Protein AF-A0AAD2VIM0-F1 (afdb_monomer)

Structure (mmCIF, N/CA/C/O backbone):
data_AF-A0AAD2VIM0-F1
#
_entry.id   AF-A0AAD2VIM0-F1
#
loop_
_atom_site.group_PDB
_atom_site.id
_atom_site.type_symbol
_atom_site.label_atom_id
_atom_site.label_alt_id
_atom_site.label_comp_id
_atom_site.label_asym_id
_atom_site.label_entity_id
_atom_site.label_seq_id
_atom_site.pdbx_PDB_ins_code
_atom_site.Cartn_x
_atom_site.Cartn_y
_atom_site.Cartn_z
_atom_site.occupancy
_atom_site.B_iso_or_equiv
_atom_site.auth_seq_id
_atom_site.auth_comp_id
_atom_site.auth_asym_id
_atom_site.auth_atom_id
_atom_site.pdbx_PDB_model_num
ATOM 1 N N . LEU A 1 1 ? 27.058 11.253 -27.986 1.00 39.12 1 LEU A N 1
ATOM 2 C CA . LEU A 1 1 ? 27.879 11.976 -26.987 1.00 39.12 1 LEU A CA 1
ATOM 3 C C . LEU A 1 1 ? 29.059 12.764 -27.588 1.00 39.12 1 LEU A C 1
ATOM 5 O O . LEU A 1 1 ? 29.850 13.276 -26.811 1.00 39.12 1 LEU A O 1
ATOM 9 N N . GLU A 1 2 ? 29.177 12.951 -28.914 1.00 32.72 2 GLU A N 1
ATOM 10 C CA . GLU A 1 2 ? 30.340 13.672 -29.485 1.00 32.72 2 GLU A CA 1
ATOM 11 C C . GLU A 1 2 ? 30.110 15.138 -29.900 1.00 32.72 2 GLU A C 1
ATOM 13 O O . GLU A 1 2 ? 31.101 15.815 -30.136 1.00 32.72 2 GLU A O 1
ATOM 18 N N . ASP A 1 3 ? 28.885 15.687 -29.896 1.00 36.69 3 ASP A N 1
ATOM 19 C CA . ASP A 1 3 ? 28.664 17.044 -30.454 1.00 36.69 3 ASP A CA 1
ATOM 20 C C . ASP A 1 3 ? 27.981 18.079 -29.540 1.00 36.69 3 ASP A C 1
ATOM 22 O O . ASP A 1 3 ? 27.784 19.222 -29.952 1.00 36.69 3 ASP A O 1
ATOM 26 N N . SER A 1 4 ? 27.677 17.767 -28.277 1.00 44.38 4 SER A N 1
ATOM 27 C CA . SER A 1 4 ? 27.226 18.804 -27.335 1.00 44.38 4 SER A CA 1
ATOM 28 C C . SER A 1 4 ? 27.405 18.392 -25.877 1.00 44.38 4 SER A C 1
ATOM 30 O O . SER A 1 4 ? 26.554 17.725 -25.294 1.00 44.38 4 SER A O 1
ATOM 32 N N . GLY A 1 5 ? 28.510 18.820 -25.275 1.00 35.69 5 GLY A N 1
ATOM 33 C CA . GLY A 1 5 ? 28.664 18.872 -23.825 1.00 35.69 5 GLY A CA 1
ATOM 34 C C . GLY A 1 5 ? 28.940 20.312 -23.411 1.00 35.69 5 GLY A C 1
ATOM 35 O O . GLY A 1 5 ? 29.917 20.902 -23.873 1.00 35.69 5 GLY A O 1
ATOM 36 N N . PHE A 1 6 ? 28.098 20.883 -22.553 1.00 38.56 6 PHE A N 1
ATOM 37 C CA . PHE A 1 6 ? 28.385 22.150 -21.885 1.00 38.56 6 PHE A CA 1
ATOM 38 C C . PHE A 1 6 ? 28.141 22.001 -20.383 1.00 38.56 6 PHE A C 1
ATOM 40 O O . PHE A 1 6 ? 27.071 21.569 -19.965 1.00 38.56 6 PHE A O 1
ATOM 47 N N . TYR A 1 7 ? 29.143 22.354 -19.577 1.00 39.34 7 TYR A N 1
ATOM 48 C CA . TYR A 1 7 ? 29.028 22.409 -18.122 1.00 39.34 7 TYR A CA 1
ATOM 49 C C . TYR A 1 7 ? 28.594 23.811 -17.690 1.00 39.34 7 TYR A C 1
ATOM 51 O O . TYR A 1 7 ? 29.341 24.767 -17.884 1.00 39.34 7 TYR A O 1
ATOM 59 N N . GLY A 1 8 ? 27.433 23.894 -17.035 1.00 49.84 8 GLY A N 1
ATOM 60 C CA . GLY A 1 8 ? 27.082 24.970 -16.105 1.00 49.84 8 GLY A CA 1
ATOM 61 C C . GLY A 1 8 ? 26.781 26.333 -16.730 1.00 49.84 8 GLY A C 1
ATOM 62 O O . GLY A 1 8 ? 27.689 27.131 -16.952 1.00 49.84 8 GLY A O 1
ATOM 63 N N . ASN A 1 9 ? 25.492 26.605 -16.953 1.00 33.00 9 ASN A N 1
ATOM 64 C CA . ASN A 1 9 ? 24.778 27.859 -16.646 1.00 33.00 9 ASN A CA 1
ATOM 65 C C . ASN A 1 9 ? 23.381 27.790 -17.299 1.00 33.00 9 ASN A C 1
ATOM 67 O O . ASN A 1 9 ? 23.205 28.252 -18.426 1.00 33.00 9 ASN A O 1
ATOM 71 N N . SER A 1 10 ? 22.385 27.231 -16.606 1.00 45.06 10 SER A N 1
ATOM 72 C CA . SER A 1 10 ? 21.021 27.760 -16.739 1.00 45.06 10 SER A CA 1
ATOM 73 C C . SER A 1 10 ? 20.954 29.074 -15.951 1.00 45.06 10 SER A C 1
ATOM 75 O O . SER A 1 10 ? 21.752 29.295 -15.038 1.00 45.06 10 SER A O 1
ATOM 77 N N . ALA A 1 11 ? 20.069 29.991 -16.349 1.00 42.75 11 ALA A N 1
ATOM 78 C CA . ALA A 1 11 ? 20.038 31.357 -15.819 1.00 42.75 11 ALA A CA 1
ATOM 79 C C . ALA A 1 11 ? 19.703 31.445 -14.317 1.00 42.75 11 ALA A C 1
ATOM 81 O O . ALA A 1 11 ? 20.024 32.459 -13.710 1.00 42.75 11 ALA A O 1
ATOM 82 N N . GLU A 1 12 ? 19.159 30.385 -13.722 1.00 43.31 12 GLU A N 1
ATOM 83 C CA . GLU A 1 12 ? 19.080 30.121 -12.282 1.00 43.31 12 GLU A CA 1
ATOM 84 C C . GLU A 1 12 ? 19.235 28.591 -12.096 1.00 43.31 12 GLU A C 1
ATOM 86 O O . GLU A 1 12 ? 18.935 27.851 -13.045 1.00 43.31 12 GLU A O 1
ATOM 91 N N . PRO A 1 13 ? 19.753 28.071 -10.961 1.00 44.97 13 PRO A N 1
ATOM 92 C CA . PRO A 1 13 ? 19.534 26.663 -10.630 1.00 44.97 13 PRO A CA 1
ATOM 93 C C . PRO A 1 13 ? 18.018 26.501 -10.580 1.00 44.97 13 PRO A C 1
ATOM 95 O O . PRO A 1 13 ? 17.412 27.160 -9.738 1.00 44.97 13 PRO A O 1
ATOM 98 N N . SER A 1 14 ? 17.417 25.747 -11.507 1.00 47.19 14 SER A N 1
ATOM 99 C CA . SER A 1 14 ? 15.968 25.586 -11.513 1.00 47.19 14 SER A CA 1
ATOM 100 C C . SER A 1 14 ? 15.566 25.035 -10.150 1.00 47.19 14 SER A C 1
ATOM 102 O O . SER A 1 14 ? 15.948 23.939 -9.739 1.00 47.19 14 SER A O 1
ATOM 104 N N . ASP A 1 15 ? 14.844 25.854 -9.402 1.00 47.88 15 ASP A N 1
ATOM 105 C CA . ASP A 1 15 ? 13.776 25.391 -8.550 1.00 47.88 15 ASP A CA 1
ATOM 106 C C . ASP A 1 15 ? 12.900 24.517 -9.443 1.00 47.88 15 ASP A C 1
ATOM 108 O O . ASP A 1 15 ? 12.088 25.001 -10.230 1.00 47.88 15 ASP A O 1
ATOM 112 N N . TYR A 1 16 ? 13.208 23.218 -9.430 1.00 56.34 16 TYR A N 1
ATOM 113 C CA . TYR A 1 16 ? 12.529 22.208 -10.217 1.00 56.34 16 TYR A CA 1
ATOM 114 C C . TYR A 1 16 ? 11.047 22.264 -9.825 1.00 56.34 16 TYR A C 1
ATOM 116 O O . TYR A 1 16 ? 10.650 21.794 -8.762 1.00 56.34 16 TYR A O 1
ATOM 124 N N . SER A 1 17 ? 10.275 22.981 -10.644 1.00 53.75 17 SER A N 1
ATOM 125 C CA . SER A 1 17 ? 8.916 23.460 -10.361 1.00 53.75 17 SER A CA 1
ATOM 126 C C . SER A 1 17 ? 7.872 22.772 -11.243 1.00 53.75 17 SER A C 1
ATOM 128 O O . SER A 1 17 ? 6.743 23.241 -11.340 1.00 53.75 17 SER A O 1
ATOM 130 N N . GLY A 1 18 ? 8.248 21.665 -11.897 1.00 52.78 18 GLY A N 1
ATOM 131 C CA . GLY A 1 18 ? 7.314 20.685 -12.461 1.00 52.78 18 GLY A CA 1
ATOM 132 C C . GLY A 1 18 ? 6.387 21.156 -13.587 1.00 52.78 18 GLY A C 1
ATOM 133 O O . GLY A 1 18 ? 5.473 20.428 -13.943 1.00 52.78 18 GLY A O 1
ATOM 134 N N . ASN A 1 19 ? 6.562 22.339 -14.187 1.00 50.34 19 ASN A N 1
ATOM 135 C CA . ASN A 1 19 ? 5.622 22.798 -15.219 1.00 50.34 19 ASN A CA 1
ATOM 136 C C . ASN A 1 19 ? 5.825 22.026 -16.549 1.00 50.34 19 ASN A C 1
ATOM 138 O O . ASN A 1 19 ? 6.747 22.309 -17.319 1.00 50.34 19 ASN A O 1
ATOM 142 N N . GLY A 1 20 ? 4.964 21.027 -16.780 1.00 50.50 20 GLY A N 1
ATOM 143 C CA . GLY A 1 20 ? 5.079 19.908 -17.730 1.00 50.50 20 GLY A CA 1
ATOM 144 C C . GLY A 1 20 ? 5.024 20.190 -19.239 1.00 50.50 20 GLY A C 1
ATOM 145 O O . GLY A 1 20 ? 4.395 19.434 -19.974 1.00 50.50 20 GLY A O 1
ATOM 146 N N . GLU A 1 21 ? 5.707 21.222 -19.739 1.00 46.62 21 GLU A N 1
ATOM 147 C CA . GLU A 1 21 ? 5.969 21.363 -21.188 1.00 46.62 21 GLU A CA 1
ATOM 148 C C . GLU A 1 21 ? 7.452 21.171 -21.569 1.00 46.62 21 GLU A C 1
ATOM 150 O O . GLU A 1 21 ? 7.765 20.957 -22.742 1.00 46.62 21 GLU A O 1
ATOM 155 N N . ALA A 1 22 ? 8.374 21.189 -20.599 1.00 52.38 22 ALA A N 1
ATOM 156 C CA . ALA A 1 22 ? 9.790 20.877 -20.800 1.00 52.38 22 ALA A CA 1
ATOM 157 C C . ALA A 1 22 ? 10.347 20.127 -19.579 1.00 52.38 22 ALA A C 1
ATOM 159 O O . ALA A 1 22 ? 10.801 20.739 -18.619 1.00 52.38 22 ALA A O 1
ATOM 160 N N . ASN A 1 23 ? 10.289 18.796 -19.616 1.00 59.69 23 ASN A N 1
ATOM 161 C CA . ASN A 1 23 ? 10.826 17.939 -18.559 1.00 59.69 23 ASN A CA 1
ATOM 162 C C . ASN A 1 23 ? 12.360 18.066 -18.492 1.00 59.69 23 ASN A C 1
ATOM 164 O O . ASN A 1 23 ? 13.052 17.786 -19.479 1.00 59.69 23 ASN A O 1
ATOM 168 N N . ASP A 1 24 ? 12.901 18.466 -17.338 1.00 73.38 24 ASP A N 1
ATOM 169 C CA . ASP A 1 24 ? 14.345 18.472 -17.074 1.00 73.38 24 ASP A CA 1
ATOM 170 C C . ASP A 1 24 ? 14.809 17.029 -16.808 1.00 73.38 24 ASP A C 1
ATOM 172 O O . ASP A 1 24 ? 14.947 16.593 -15.664 1.00 73.38 24 ASP A O 1
ATOM 176 N N . VAL A 1 25 ? 15.030 16.262 -17.880 1.00 83.00 25 VAL A N 1
ATOM 177 C CA . VAL A 1 25 ? 15.507 14.874 -17.790 1.00 83.00 25 VAL A CA 1
ATOM 178 C C . VAL A 1 25 ? 16.951 14.842 -17.291 1.00 83.00 25 VAL A C 1
ATOM 180 O O . VAL A 1 25 ? 17.883 15.219 -18.006 1.00 83.00 25 VAL A O 1
ATOM 183 N N . ALA A 1 26 ? 17.142 14.349 -16.069 1.00 88.75 26 ALA A N 1
ATOM 184 C CA . ALA A 1 26 ? 18.452 14.157 -15.462 1.00 88.75 26 ALA A CA 1
ATOM 185 C C . ALA A 1 26 ? 19.127 12.877 -15.966 1.00 88.75 26 ALA A C 1
ATOM 187 O O . ALA A 1 26 ? 20.331 12.879 -16.234 1.00 88.75 26 ALA A O 1
ATOM 188 N N . LEU A 1 27 ? 18.360 11.790 -16.110 1.00 91.94 27 LEU A N 1
ATOM 189 C CA . LEU A 1 27 ? 18.839 10.504 -16.618 1.00 91.94 27 LEU A CA 1
ATOM 190 C C . LEU A 1 27 ? 17.878 9.959 -17.674 1.00 91.94 27 LEU A C 1
ATOM 192 O O . LEU A 1 27 ? 16.671 9.905 -17.460 1.00 91.94 27 LEU A O 1
ATOM 196 N N . TYR A 1 28 ? 18.430 9.517 -18.801 1.00 91.75 28 TYR A N 1
ATOM 197 C CA . TYR A 1 28 ? 17.672 8.923 -19.898 1.00 91.75 28 TYR A CA 1
ATOM 198 C C . TYR A 1 28 ? 18.289 7.575 -20.267 1.00 91.75 28 TYR A C 1
ATOM 200 O O . TYR A 1 28 ? 19.438 7.514 -20.717 1.00 91.75 28 TYR A O 1
ATOM 208 N N . PHE A 1 29 ? 17.526 6.505 -20.072 1.00 92.31 29 PHE A N 1
ATOM 209 C CA . PHE A 1 29 ? 17.884 5.139 -20.436 1.00 92.31 29 PHE A CA 1
ATOM 210 C C . PHE A 1 29 ? 16.992 4.718 -21.596 1.00 92.31 29 PHE A C 1
ATOM 212 O O . PHE A 1 29 ? 15.774 4.811 -21.491 1.00 92.31 29 PHE A O 1
ATOM 219 N N . SER A 1 30 ? 17.589 4.288 -22.706 1.00 89.69 30 SER A N 1
ATOM 220 C CA . SER A 1 30 ? 16.839 3.900 -23.899 1.00 89.69 30 SER A CA 1
ATOM 221 C C . SER A 1 30 ? 17.415 2.644 -24.508 1.00 89.69 30 SER A C 1
ATOM 223 O O . SER A 1 30 ? 18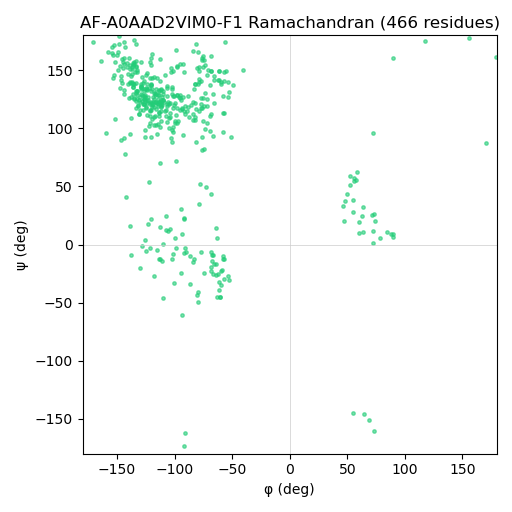.608 2.597 -24.822 1.00 89.69 30 SER A O 1
ATOM 225 N N . ASP A 1 31 ? 16.536 1.674 -24.717 1.00 88.25 31 ASP A N 1
ATOM 226 C CA . ASP A 1 31 ? 16.780 0.541 -25.593 1.00 88.25 31 ASP A CA 1
ATOM 227 C C . ASP A 1 31 ? 16.532 0.921 -27.066 1.00 88.25 31 ASP A C 1
ATOM 229 O O . ASP A 1 31 ? 16.102 2.032 -27.400 1.00 88.25 31 ASP A O 1
ATOM 233 N N . SER A 1 32 ? 16.879 0.001 -27.961 1.00 86.25 32 SER A N 1
ATOM 234 C CA . SER A 1 32 ? 16.546 0.005 -29.371 1.00 86.25 32 SER A CA 1
ATOM 235 C C . SER A 1 32 ? 15.931 -1.339 -29.743 1.00 86.25 32 SER A C 1
ATOM 237 O O . SER A 1 32 ? 16.597 -2.363 -29.616 1.00 86.25 32 SER A O 1
ATOM 239 N N . ALA A 1 33 ? 14.764 -1.327 -30.390 1.00 85.81 33 ALA A N 1
ATOM 240 C CA . ALA A 1 33 ? 14.100 -2.528 -30.915 1.00 85.81 33 ALA A CA 1
ATOM 241 C C . ALA A 1 33 ? 14.951 -3.349 -31.914 1.00 85.81 33 ALA A C 1
ATOM 243 O O . ALA A 1 33 ? 14.612 -4.472 -32.275 1.00 85.81 33 ALA A O 1
ATOM 244 N N . ALA A 1 34 ? 16.073 -2.802 -32.401 1.00 87.62 34 ALA A N 1
ATOM 245 C CA . ALA A 1 34 ? 17.047 -3.532 -33.217 1.00 87.62 34 ALA A CA 1
ATOM 246 C C . ALA A 1 34 ? 18.104 -4.300 -32.392 1.00 87.62 34 ALA A C 1
ATOM 248 O O . ALA A 1 34 ? 18.902 -5.051 -32.963 1.00 87.62 34 ALA A O 1
ATOM 249 N N . SER A 1 35 ? 18.166 -4.077 -31.078 1.00 85.50 35 SER A N 1
ATOM 250 C CA . SER A 1 35 ? 19.020 -4.813 -30.145 1.00 85.50 35 SER A CA 1
ATOM 251 C C . SER A 1 35 ? 18.570 -6.265 -30.078 1.00 85.50 35 SER A C 1
ATOM 253 O O . SER A 1 35 ? 17.388 -6.544 -30.168 1.00 85.50 35 SER A O 1
ATOM 255 N N . ASN A 1 36 ? 19.505 -7.200 -29.913 1.00 80.56 36 ASN A N 1
ATOM 256 C CA . ASN A 1 36 ? 19.172 -8.608 -29.649 1.00 80.56 36 ASN A CA 1
ATOM 257 C C . ASN A 1 36 ? 19.290 -8.950 -28.154 1.00 80.56 36 ASN A C 1
ATOM 259 O O . ASN A 1 36 ? 19.263 -10.129 -27.814 1.00 80.56 36 ASN A O 1
ATOM 263 N N . TYR A 1 37 ? 19.555 -7.962 -27.297 1.00 82.38 37 TYR A N 1
ATOM 264 C CA . TYR A 1 37 ? 19.858 -8.158 -25.882 1.00 82.38 37 TYR A CA 1
ATOM 265 C C . TYR A 1 37 ? 19.118 -7.128 -25.043 1.00 82.38 37 TYR A C 1
ATOM 267 O O . TYR A 1 37 ? 19.166 -5.944 -25.383 1.00 82.38 37 TYR A O 1
ATOM 275 N N . SER A 1 38 ? 18.584 -7.572 -23.907 1.00 86.56 38 SER A N 1
ATOM 276 C CA . SER A 1 38 ? 18.041 -6.686 -22.886 1.00 86.56 38 SER A CA 1
ATOM 277 C C . SER A 1 38 ? 19.090 -5.712 -22.345 1.00 86.56 38 SER A C 1
ATOM 279 O O . SER A 1 38 ? 20.219 -6.097 -22.006 1.00 86.56 38 SER A O 1
ATOM 281 N N . MET A 1 39 ? 18.687 -4.466 -22.158 1.00 89.81 39 MET A N 1
ATOM 282 C CA . MET A 1 39 ? 19.375 -3.453 -21.380 1.00 89.81 39 MET A CA 1
ATOM 283 C C . MET A 1 39 ? 19.139 -3.696 -19.880 1.00 89.81 39 MET A C 1
ATOM 285 O O . MET A 1 39 ? 18.012 -3.643 -19.415 1.00 89.81 39 MET A O 1
ATOM 289 N N . LYS A 1 40 ? 20.203 -3.899 -19.091 1.00 91.62 40 LYS A N 1
ATOM 290 C CA . LYS A 1 40 ? 20.121 -4.098 -17.629 1.00 91.62 40 LYS A CA 1
ATOM 291 C C . LYS A 1 40 ? 20.944 -3.042 -16.889 1.00 91.62 40 LYS A C 1
ATOM 293 O O . LYS A 1 40 ? 22.175 -3.072 -16.946 1.00 91.62 40 LYS A O 1
ATOM 298 N N . ASN A 1 41 ? 20.292 -2.121 -16.181 1.00 94.88 41 ASN A N 1
ATOM 299 C CA . ASN A 1 41 ? 20.946 -1.034 -15.449 1.00 94.88 41 ASN A CA 1
ATOM 300 C C . ASN A 1 41 ? 20.656 -1.097 -13.950 1.00 94.88 41 ASN A C 1
ATOM 302 O O . ASN A 1 41 ? 19.512 -1.204 -13.528 1.00 94.88 41 ASN A O 1
ATOM 306 N N . ASN A 1 42 ? 21.709 -0.944 -13.146 1.00 97.06 42 ASN A N 1
ATOM 307 C CA . ASN A 1 42 ? 21.616 -0.766 -11.700 1.00 97.06 42 ASN A CA 1
ATOM 308 C C . ASN A 1 42 ? 22.328 0.537 -11.332 1.00 97.06 42 ASN A C 1
ATOM 310 O O . ASN A 1 42 ? 23.550 0.642 -11.469 1.00 97.06 42 ASN A O 1
ATOM 314 N N . VAL A 1 43 ? 21.567 1.534 -10.896 1.00 97.81 43 VAL A N 1
ATOM 315 C CA . VAL A 1 43 ? 22.060 2.868 -10.552 1.00 97.81 43 VAL A CA 1
ATOM 316 C C . VAL A 1 43 ? 21.991 3.034 -9.043 1.00 97.81 43 VAL A C 1
ATOM 318 O O . VAL A 1 43 ? 20.927 2.913 -8.449 1.00 97.81 43 VAL A O 1
ATOM 321 N N . TYR A 1 44 ? 23.128 3.326 -8.417 1.00 98.12 44 TYR A N 1
ATOM 322 C CA . TYR A 1 44 ? 23.221 3.454 -6.965 1.00 98.12 44 TYR A CA 1
ATOM 323 C C . TYR A 1 44 ? 23.688 4.859 -6.576 1.00 98.12 44 TYR A C 1
ATOM 325 O O . TYR A 1 44 ? 24.801 5.276 -6.909 1.00 98.12 44 TYR A O 1
ATOM 333 N N . PHE A 1 45 ? 22.836 5.572 -5.844 1.00 98.25 45 PHE A N 1
ATOM 334 C CA . PHE A 1 45 ? 23.093 6.883 -5.265 1.00 98.25 45 PHE A CA 1
ATOM 335 C C . PHE A 1 45 ? 23.327 6.737 -3.764 1.00 98.25 45 PHE A C 1
ATOM 337 O O . PHE A 1 45 ? 22.450 6.282 -3.043 1.00 98.25 45 PHE A O 1
ATOM 344 N N . SER A 1 46 ? 24.496 7.157 -3.278 1.00 98.06 46 SER A N 1
ATOM 345 C CA . SER A 1 46 ? 24.790 7.238 -1.841 1.00 98.06 46 SER A CA 1
ATOM 346 C C . SER A 1 46 ? 25.221 8.648 -1.489 1.00 98.06 46 SER A C 1
ATOM 348 O O . SER A 1 46 ? 26.068 9.216 -2.183 1.00 98.06 46 SER A O 1
ATOM 350 N N . ASN A 1 47 ? 24.656 9.213 -0.420 1.00 97.69 47 ASN A N 1
ATOM 351 C CA . ASN A 1 47 ? 24.912 10.593 0.006 1.00 97.69 47 ASN A CA 1
ATOM 352 C C . ASN A 1 47 ? 24.809 11.611 -1.152 1.00 97.69 47 ASN A C 1
ATOM 354 O O . ASN A 1 47 ? 25.627 12.527 -1.256 1.00 97.69 47 ASN A O 1
ATOM 358 N N . SER A 1 48 ? 23.859 11.401 -2.063 1.00 96.62 48 SER A N 1
ATOM 359 C CA . SER A 1 48 ? 23.759 12.125 -3.334 1.00 96.62 48 SER A CA 1
ATOM 360 C C . SER A 1 48 ? 22.446 12.897 -3.450 1.00 96.62 48 SER A C 1
ATOM 362 O O . SER A 1 48 ? 21.489 12.639 -2.725 1.00 96.62 48 SER A O 1
ATOM 364 N N . THR A 1 49 ? 22.389 13.844 -4.385 1.00 95.69 49 THR A N 1
ATOM 365 C CA . THR A 1 49 ? 21.149 14.533 -4.758 1.00 95.69 49 THR A CA 1
ATOM 366 C C . THR A 1 49 ? 20.937 14.400 -6.260 1.00 95.69 49 THR A C 1
ATOM 368 O O . THR A 1 49 ? 21.817 14.774 -7.035 1.00 95.69 49 THR A O 1
ATOM 371 N N . LEU A 1 50 ? 19.779 13.877 -6.652 1.00 93.75 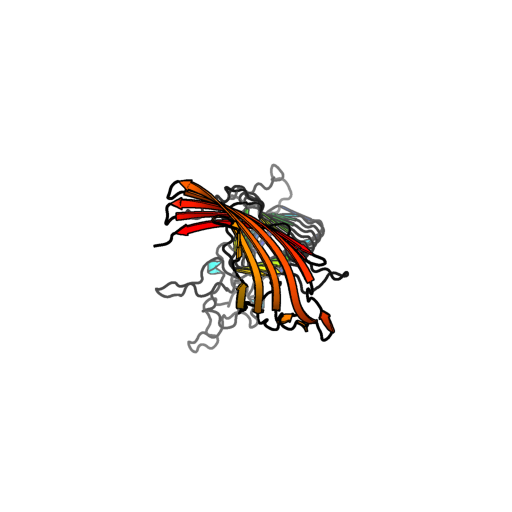50 LEU A N 1
ATOM 372 C CA . LEU A 1 50 ? 19.286 13.824 -8.021 1.00 93.75 50 LEU A CA 1
ATOM 373 C C . LEU A 1 50 ? 18.163 14.858 -8.170 1.00 93.75 50 LEU A C 1
ATOM 375 O O . LEU A 1 50 ? 17.177 14.813 -7.442 1.00 93.75 50 LEU A O 1
ATOM 379 N N . LEU A 1 51 ? 18.327 15.811 -9.083 1.00 90.69 51 LEU A N 1
ATOM 380 C CA . LEU A 1 51 ? 17.304 16.804 -9.411 1.00 90.69 51 LEU A CA 1
ATOM 381 C C . LEU A 1 51 ? 16.963 16.645 -10.888 1.00 90.69 51 LEU A C 1
ATOM 383 O O . LEU A 1 51 ? 17.861 16.776 -11.721 1.00 90.69 51 LEU A O 1
ATOM 387 N N . GLY A 1 52 ? 15.702 16.350 -11.182 1.00 86.50 52 GLY A N 1
ATOM 388 C CA . GLY A 1 52 ? 15.200 16.108 -12.529 1.00 86.50 52 GLY A CA 1
ATOM 389 C C . GLY A 1 52 ? 14.662 14.695 -12.737 1.00 86.50 52 GLY A C 1
ATOM 390 O O . GLY A 1 52 ? 14.740 13.823 -11.866 1.00 86.50 52 GLY A O 1
ATOM 391 N N . ASP A 1 53 ? 14.109 14.489 -13.926 1.00 89.12 53 ASP A N 1
ATOM 392 C CA . ASP A 1 53 ? 13.386 13.275 -14.289 1.00 89.12 53 ASP A CA 1
ATOM 393 C C . ASP A 1 53 ? 14.321 12.126 -14.639 1.00 89.12 53 ASP A C 1
ATOM 395 O O . ASP A 1 53 ? 15.407 12.321 -15.201 1.00 89.12 53 ASP A O 1
ATOM 399 N N . VAL A 1 54 ? 13.862 10.912 -14.356 1.00 93.25 54 VAL A N 1
ATOM 400 C CA . VAL A 1 54 ? 14.463 9.695 -14.884 1.00 93.25 54 VAL A CA 1
ATOM 401 C C . VAL A 1 54 ? 13.489 9.049 -15.849 1.00 93.25 54 VAL A C 1
ATOM 403 O O . VAL A 1 54 ? 12.383 8.671 -15.473 1.00 93.25 54 VAL A O 1
ATOM 406 N N . VAL A 1 55 ? 13.928 8.924 -17.097 1.00 90.81 55 VAL A N 1
ATOM 407 C CA . VAL A 1 55 ? 13.140 8.333 -18.175 1.00 90.81 55 VAL A CA 1
ATOM 408 C C . VAL A 1 55 ? 13.742 6.988 -18.555 1.00 90.81 55 VAL A C 1
ATOM 410 O O . VAL A 1 55 ? 14.943 6.889 -18.836 1.00 90.81 55 VAL A O 1
ATOM 413 N N . PHE A 1 56 ? 12.891 5.971 -18.600 1.00 91.56 56 PHE A N 1
ATOM 414 C CA . PHE A 1 56 ? 13.201 4.619 -19.029 1.00 91.56 56 PHE A CA 1
ATOM 415 C C . PHE A 1 56 ? 12.361 4.257 -20.257 1.00 91.56 56 PHE A C 1
ATOM 417 O O . PHE A 1 56 ? 11.170 3.971 -20.170 1.00 91.56 56 PHE A O 1
ATOM 424 N N . ALA A 1 57 ? 12.994 4.297 -21.426 1.00 88.81 57 ALA A N 1
ATOM 425 C CA . ALA A 1 57 ? 12.394 3.926 -22.697 1.00 88.81 57 ALA A CA 1
ATOM 426 C C . ALA A 1 57 ? 12.862 2.520 -23.091 1.00 88.81 57 ALA A C 1
ATOM 428 O O . ALA A 1 57 ? 13.980 2.338 -23.571 1.00 88.81 57 ALA A O 1
ATOM 429 N N . SER A 1 58 ? 12.002 1.533 -22.877 1.00 88.06 58 SER A N 1
ATOM 430 C CA . SER A 1 58 ? 12.217 0.159 -23.326 1.00 88.06 58 SER A CA 1
ATOM 431 C C . SER A 1 58 ? 11.379 -0.131 -24.568 1.00 88.06 58 SER A C 1
ATOM 433 O O . SER A 1 58 ? 10.337 0.495 -24.771 1.00 88.06 58 SER A O 1
ATOM 435 N N . THR A 1 59 ? 11.866 -1.056 -25.392 1.00 88.12 59 THR A N 1
ATOM 436 C CA . THR A 1 59 ? 11.118 -1.652 -26.498 1.00 88.12 59 THR A CA 1
ATOM 437 C C . THR A 1 59 ? 11.362 -3.149 -26.525 1.00 88.12 59 THR A C 1
ATOM 439 O O . THR A 1 59 ? 12.447 -3.587 -26.145 1.00 88.12 59 THR A O 1
ATOM 442 N N . PHE A 1 60 ? 10.427 -3.946 -27.040 1.00 87.25 60 PHE A N 1
ATOM 443 C CA . PHE A 1 60 ? 10.738 -5.353 -27.291 1.00 87.25 60 PHE A CA 1
ATOM 444 C C . PHE A 1 60 ? 11.941 -5.486 -28.235 1.00 87.25 60 PHE A C 1
ATOM 446 O O . PHE A 1 60 ? 11.990 -4.902 -29.324 1.00 87.25 60 PHE A O 1
ATOM 453 N N . ASN A 1 61 ? 12.932 -6.269 -27.809 1.00 86.06 61 ASN A N 1
ATOM 454 C CA . ASN A 1 61 ? 14.150 -6.477 -28.576 1.00 86.06 61 ASN A CA 1
ATOM 455 C C . ASN A 1 61 ? 13.881 -7.284 -29.862 1.00 86.06 61 ASN A C 1
ATOM 457 O O . ASN A 1 61 ? 12.889 -8.002 -30.016 1.00 86.06 61 ASN A O 1
ATOM 461 N N . ALA A 1 62 ? 14.823 -7.217 -30.798 1.00 87.69 62 ALA A N 1
ATOM 462 C CA . ALA A 1 62 ? 14.778 -7.959 -32.043 1.00 87.69 62 ALA A CA 1
ATOM 463 C C . ALA A 1 62 ? 14.583 -9.462 -31.798 1.00 87.69 62 ALA A C 1
ATOM 465 O O . ALA A 1 62 ? 15.236 -10.076 -30.952 1.00 87.69 62 ALA A O 1
ATOM 466 N N . ASN A 1 63 ? 13.750 -10.061 -32.650 1.00 87.12 63 ASN A N 1
ATOM 467 C CA . ASN A 1 63 ? 13.328 -11.462 -32.610 1.00 87.12 63 ASN A CA 1
ATOM 468 C C . ASN A 1 63 ? 12.362 -11.816 -31.475 1.00 87.12 63 ASN A C 1
ATOM 470 O O . ASN A 1 63 ? 11.979 -12.978 -31.415 1.00 87.12 63 ASN A O 1
ATOM 474 N N . PHE A 1 64 ? 11.943 -10.874 -30.627 1.00 89.12 64 PHE A N 1
ATOM 475 C CA . PHE A 1 64 ? 10.767 -11.067 -29.783 1.00 89.12 64 PHE A CA 1
ATOM 476 C C . PHE A 1 64 ? 9.492 -10.762 -30.582 1.00 89.12 64 PHE A C 1
ATOM 478 O O . PHE A 1 64 ? 9.438 -9.809 -31.363 1.00 89.12 64 PHE A O 1
ATOM 485 N N . TYR A 1 65 ? 8.469 -11.591 -30.406 1.00 89.06 65 TYR A N 1
ATOM 486 C CA . TYR A 1 65 ? 7.192 -11.521 -31.105 1.00 89.06 65 TYR A CA 1
ATOM 487 C C . TYR A 1 65 ? 6.063 -11.466 -30.065 1.00 89.06 65 TYR A C 1
ATOM 489 O O . TYR A 1 65 ? 5.630 -12.508 -29.563 1.00 89.06 65 TYR A O 1
ATOM 497 N N . PRO A 1 66 ? 5.545 -10.260 -29.760 1.00 83.81 66 PRO A N 1
ATOM 498 C CA . PRO A 1 66 ? 4.520 -10.063 -28.731 1.00 83.81 66 PRO A CA 1
ATOM 499 C C . PRO A 1 66 ? 3.212 -10.824 -28.977 1.00 83.81 66 PRO A C 1
ATOM 501 O O . PRO A 1 66 ? 2.489 -11.086 -28.029 1.00 83.81 66 PRO A O 1
ATOM 504 N N . GLN A 1 67 ? 2.929 -11.194 -30.231 1.00 86.88 67 GLN A N 1
ATOM 505 C CA . GLN A 1 67 ? 1.730 -11.937 -30.653 1.00 86.88 67 GLN A CA 1
ATOM 506 C C . GLN A 1 67 ? 2.012 -13.423 -30.948 1.00 86.88 67 GLN A C 1
ATOM 508 O O . GLN A 1 67 ? 1.208 -14.100 -31.587 1.00 86.88 67 GLN A O 1
ATOM 513 N N . GLY A 1 68 ? 3.182 -13.921 -30.544 1.00 88.69 68 GLY A N 1
ATOM 514 C CA . GLY A 1 68 ? 3.634 -15.281 -30.812 1.00 88.69 68 GLY A CA 1
ATOM 515 C C . GLY A 1 68 ? 4.410 -15.450 -32.122 1.00 88.69 68 GLY A C 1
ATOM 516 O O . GLY A 1 68 ? 4.352 -14.644 -33.055 1.00 88.69 68 GLY A O 1
ATOM 517 N N . HIS A 1 69 ? 5.153 -16.547 -32.179 1.00 90.69 69 HIS A N 1
ATOM 518 C CA . HIS A 1 69 ? 6.049 -16.956 -33.243 1.00 90.69 69 HIS A CA 1
ATOM 519 C C . HIS A 1 69 ? 5.930 -18.466 -33.467 1.00 90.69 69 HIS A C 1
ATOM 521 O O . HIS A 1 69 ? 5.855 -19.253 -32.528 1.00 90.69 69 HIS A O 1
ATOM 527 N N . ASP A 1 70 ? 5.922 -18.865 -34.734 1.00 92.75 70 ASP A N 1
ATOM 528 C CA . ASP A 1 70 ? 5.979 -20.263 -35.153 1.00 92.75 70 ASP A CA 1
ATOM 529 C C . ASP A 1 70 ? 7.449 -20.629 -35.393 1.00 92.75 70 ASP A C 1
ATOM 531 O O . ASP A 1 70 ? 8.028 -20.357 -36.451 1.00 92.75 70 ASP A O 1
ATOM 535 N N . SER A 1 71 ? 8.083 -21.191 -34.366 1.00 89.56 71 SER A N 1
ATOM 536 C CA . SER A 1 71 ? 9.514 -21.502 -34.362 1.00 89.56 71 SER A CA 1
ATOM 537 C C . SER A 1 71 ? 9.901 -22.627 -35.325 1.00 89.56 71 SER A C 1
ATOM 539 O O . SER A 1 71 ? 11.069 -22.733 -35.720 1.00 89.56 71 SER A O 1
ATOM 541 N N . ASN A 1 72 ? 8.933 -23.450 -35.734 1.00 90.81 72 ASN A N 1
ATOM 542 C CA . ASN A 1 72 ? 9.159 -24.663 -36.513 1.00 90.81 72 ASN A CA 1
ATOM 543 C C . ASN A 1 72 ? 8.539 -24.616 -37.934 1.00 90.81 72 ASN A C 1
ATOM 545 O O . ASN A 1 72 ? 8.823 -25.494 -38.758 1.00 90.81 72 ASN A O 1
ATOM 549 N N . ALA A 1 73 ? 7.802 -23.547 -38.246 1.00 92.50 73 ALA A N 1
ATOM 550 C CA . ALA A 1 73 ? 7.116 -23.264 -39.503 1.00 92.50 73 ALA A CA 1
ATOM 551 C C . ALA A 1 73 ? 5.990 -24.259 -39.877 1.00 92.50 73 ALA A C 1
ATOM 553 O O . ALA A 1 73 ? 5.778 -24.519 -41.070 1.00 92.50 73 ALA A O 1
ATOM 554 N N . ASP A 1 74 ? 5.276 -24.834 -38.902 1.00 94.81 74 ASP A N 1
ATOM 555 C CA . ASP A 1 74 ? 4.134 -25.740 -39.125 1.00 94.81 74 ASP A CA 1
ATOM 556 C C . ASP A 1 74 ? 2.759 -25.043 -39.180 1.00 94.81 74 ASP A C 1
ATOM 558 O O . ASP A 1 74 ? 1.749 -25.677 -39.511 1.00 94.81 74 ASP A O 1
ATOM 562 N N . GLY A 1 75 ? 2.727 -23.729 -38.960 1.00 92.75 75 GLY A N 1
ATOM 563 C CA . GLY A 1 75 ? 1.535 -22.888 -38.942 1.00 92.75 75 GLY A CA 1
ATOM 564 C C . GLY A 1 75 ? 0.879 -22.756 -37.567 1.00 92.75 75 GLY A C 1
ATOM 565 O O . GLY A 1 75 ? -0.209 -22.177 -37.493 1.00 92.75 75 GLY A O 1
ATOM 566 N N . VAL A 1 76 ? 1.495 -23.284 -36.507 1.00 92.00 76 VAL A N 1
ATOM 567 C CA . VAL A 1 76 ? 1.051 -23.150 -35.117 1.00 92.00 76 VAL A CA 1
ATOM 568 C C . VAL A 1 76 ? 2.052 -22.278 -34.365 1.00 92.00 76 VAL A C 1
ATOM 570 O O . VAL A 1 76 ? 3.244 -22.558 -34.343 1.00 92.00 76 VAL A O 1
ATOM 573 N N . LEU A 1 77 ? 1.564 -21.202 -33.748 1.00 91.56 77 LEU A N 1
ATOM 574 C CA . LEU A 1 77 ? 2.387 -20.375 -32.865 1.00 91.56 77 LEU A CA 1
ATOM 575 C C . LEU A 1 77 ? 2.757 -21.202 -31.626 1.00 91.56 77 LEU A C 1
ATOM 577 O O . LEU A 1 77 ? 1.881 -21.838 -31.032 1.00 91.56 77 LEU A O 1
ATOM 581 N N . ASP A 1 78 ? 4.043 -21.237 -31.283 1.00 90.19 78 ASP A N 1
ATOM 582 C CA . ASP A 1 78 ? 4.573 -22.102 -30.226 1.00 90.19 78 ASP A CA 1
ATOM 583 C C . ASP A 1 78 ? 5.606 -21.434 -29.303 1.00 90.19 78 ASP A C 1
ATOM 585 O O . ASP A 1 78 ? 5.926 -22.010 -28.264 1.00 90.19 78 ASP A O 1
ATOM 589 N N . THR A 1 79 ? 6.079 -20.226 -29.629 1.00 89.62 79 THR A N 1
ATOM 590 C CA . THR A 1 79 ? 6.973 -19.407 -28.787 1.00 89.62 79 THR A CA 1
ATOM 591 C C . THR A 1 79 ? 6.635 -17.919 -28.900 1.00 89.62 79 THR A C 1
ATOM 593 O O . THR A 1 79 ? 5.892 -17.521 -29.790 1.00 89.62 79 THR A O 1
ATOM 596 N N . ASN A 1 80 ? 7.205 -17.058 -28.059 1.00 89.69 80 ASN A N 1
ATOM 597 C CA . ASN A 1 80 ? 7.263 -15.605 -28.267 1.00 89.69 80 ASN A CA 1
ATOM 598 C C . ASN A 1 80 ? 8.568 -15.179 -28.964 1.00 89.69 80 ASN A C 1
ATOM 600 O O . ASN A 1 80 ? 8.859 -13.992 -29.107 1.00 89.69 80 ASN A O 1
ATOM 604 N N . GLY A 1 81 ? 9.352 -16.145 -29.450 1.00 87.00 81 GLY A N 1
ATOM 605 C CA . GLY A 1 81 ? 10.691 -15.925 -29.984 1.00 87.00 81 GLY A CA 1
ATOM 606 C C . GLY A 1 81 ? 11.665 -15.430 -28.916 1.00 87.00 81 GLY A C 1
ATOM 607 O O . GLY A 1 81 ? 11.611 -15.837 -27.766 1.00 87.00 81 GLY A O 1
ATOM 608 N N . GLY A 1 82 ? 12.600 -14.576 -29.312 1.00 79.25 82 GLY A N 1
ATOM 609 C CA . GLY A 1 82 ? 13.641 -14.062 -28.432 1.00 79.25 82 GLY A CA 1
ATOM 610 C C . GLY A 1 82 ? 14.703 -15.110 -28.105 1.00 79.25 82 GLY A C 1
ATOM 611 O O . GLY A 1 82 ? 14.907 -16.091 -28.831 1.00 79.25 82 GLY A O 1
ATOM 612 N N . TRP A 1 83 ? 15.445 -14.868 -27.029 1.00 71.50 83 TRP A N 1
ATOM 613 C CA . TRP A 1 83 ? 16.364 -15.864 -26.483 1.00 71.50 83 TRP A CA 1
ATOM 614 C C . TRP A 1 83 ? 15.603 -16.873 -25.626 1.00 71.50 83 TRP A C 1
ATOM 616 O O . TRP A 1 83 ? 14.597 -16.536 -25.021 1.00 71.50 83 TRP A O 1
ATOM 626 N N . ALA A 1 84 ? 16.128 -18.099 -25.535 1.00 60.41 84 ALA A N 1
ATOM 627 C CA . ALA A 1 84 ? 15.514 -19.230 -24.825 1.00 60.41 84 ALA A CA 1
ATOM 628 C C . ALA A 1 84 ? 15.350 -19.055 -23.294 1.00 60.41 84 ALA A C 1
ATOM 630 O O . ALA A 1 84 ? 15.027 -20.024 -22.613 1.00 60.41 84 ALA A O 1
ATOM 631 N N . ASP A 1 85 ? 15.657 -17.876 -22.753 1.00 63.78 85 ASP A N 1
ATOM 632 C CA . ASP A 1 85 ? 15.473 -17.501 -21.352 1.00 63.78 85 ASP A CA 1
ATOM 633 C C . ASP A 1 85 ? 14.768 -16.141 -21.333 1.00 63.78 85 ASP A C 1
ATOM 635 O O . ASP A 1 85 ? 15.347 -15.135 -21.755 1.00 63.78 85 ASP A O 1
ATOM 639 N N . ASP A 1 86 ? 13.522 -16.129 -20.864 1.00 58.47 86 ASP A N 1
ATOM 640 C CA . ASP A 1 86 ? 12.628 -14.967 -20.898 1.00 58.47 86 ASP A CA 1
ATOM 641 C C . ASP A 1 86 ? 13.223 -13.746 -20.190 1.00 58.47 86 ASP A C 1
ATOM 643 O O . ASP A 1 86 ? 12.991 -12.607 -20.596 1.00 58.47 86 ASP A O 1
ATOM 647 N N . SER A 1 87 ? 14.071 -13.973 -19.178 1.00 63.12 87 SER A N 1
ATOM 648 C CA . SER A 1 87 ? 14.729 -12.911 -18.408 1.00 63.12 87 SER A CA 1
ATOM 649 C C . SER A 1 87 ? 15.724 -12.075 -19.226 1.00 63.12 87 SER A C 1
ATOM 651 O O . SER A 1 87 ? 16.092 -10.968 -18.814 1.00 63.12 87 SER A O 1
ATOM 653 N N . LEU A 1 88 ? 16.144 -12.583 -20.392 1.00 68.38 88 LEU A N 1
ATOM 654 C CA . LEU A 1 88 ? 17.035 -11.906 -21.338 1.00 68.38 88 LEU A CA 1
ATOM 655 C C . LEU A 1 88 ? 16.290 -11.057 -22.379 1.00 68.38 88 LEU A C 1
ATOM 657 O O . LEU A 1 88 ? 16.952 -10.353 -23.146 1.00 68.38 88 LEU A O 1
ATOM 661 N N . ASN A 1 89 ? 14.954 -11.125 -22.414 1.00 75.19 89 ASN A N 1
ATOM 662 C CA . ASN A 1 89 ? 14.107 -10.363 -23.339 1.00 75.19 89 ASN A CA 1
ATOM 663 C C . ASN A 1 89 ? 13.498 -9.099 -22.693 1.00 75.19 89 ASN A C 1
ATOM 665 O O . ASN A 1 89 ? 12.798 -8.358 -23.374 1.00 75.19 89 ASN A O 1
ATOM 669 N N . VAL A 1 90 ? 13.749 -8.866 -21.396 1.00 88.25 90 VAL A N 1
ATOM 670 C CA . VAL A 1 90 ? 13.174 -7.757 -20.615 1.00 88.25 90 VAL A CA 1
ATOM 671 C C . VAL A 1 90 ? 14.260 -6.755 -20.245 1.00 88.25 90 VAL A C 1
ATOM 673 O O . VAL A 1 90 ? 15.216 -7.105 -19.544 1.00 88.25 90 VAL A O 1
ATOM 676 N N . ASP A 1 91 ? 14.113 -5.504 -20.658 1.00 90.94 91 ASP A N 1
ATOM 677 C CA . ASP A 1 91 ? 14.952 -4.410 -20.184 1.00 90.94 91 ASP A CA 1
ATOM 678 C C . ASP A 1 91 ? 14.668 -4.107 -18.707 1.00 90.94 91 ASP A C 1
ATOM 680 O O . ASP A 1 91 ? 13.561 -4.259 -18.208 1.00 90.94 91 ASP A O 1
ATOM 684 N N . GLU A 1 92 ? 15.665 -3.641 -17.969 1.00 93.50 92 GLU A N 1
ATOM 685 C CA . GLU A 1 92 ? 15.525 -3.408 -16.537 1.00 93.50 92 GLU A CA 1
ATOM 686 C C . GLU A 1 92 ? 16.303 -2.173 -16.107 1.00 93.50 92 GLU A C 1
ATOM 688 O O . GLU A 1 92 ? 17.484 -2.001 -16.444 1.00 93.50 92 GLU A O 1
ATOM 693 N N . LEU A 1 93 ? 15.644 -1.328 -15.323 1.00 95.88 93 LEU A N 1
ATOM 694 C CA . LEU A 1 93 ? 16.266 -0.221 -14.619 1.00 95.88 93 LEU A CA 1
ATOM 695 C C . LEU A 1 93 ? 15.956 -0.334 -13.131 1.00 95.88 93 LEU A C 1
ATOM 697 O O . LEU A 1 93 ? 14.815 -0.198 -12.714 1.00 95.88 93 LEU A O 1
ATOM 701 N N . ASN A 1 94 ? 16.999 -0.504 -12.326 1.00 98.00 94 ASN A N 1
ATOM 702 C CA . ASN A 1 94 ? 16.906 -0.451 -10.874 1.00 98.00 94 ASN A CA 1
ATOM 703 C C . ASN A 1 94 ? 17.621 0.804 -10.374 1.00 98.00 94 ASN A C 1
ATOM 705 O O . ASN A 1 94 ? 18.830 0.956 -10.581 1.00 98.00 94 ASN A O 1
ATOM 709 N N . ILE A 1 95 ? 16.900 1.694 -9.694 1.00 98.38 95 ILE A N 1
ATOM 710 C CA . ILE A 1 95 ? 17.485 2.848 -9.003 1.00 98.38 95 ILE A CA 1
ATOM 711 C C . ILE A 1 95 ? 17.454 2.602 -7.504 1.00 98.38 95 ILE A C 1
ATOM 713 O O . ILE A 1 95 ? 16.412 2.321 -6.924 1.00 98.38 95 ILE A O 1
ATOM 717 N N . THR A 1 96 ? 18.603 2.750 -6.853 1.00 98.75 96 THR A N 1
ATOM 718 C CA . THR A 1 96 ? 18.720 2.700 -5.398 1.00 98.75 96 THR A CA 1
ATOM 719 C C . THR A 1 96 ? 19.225 4.031 -4.864 1.00 98.75 96 THR A C 1
ATOM 721 O O . THR A 1 96 ? 20.298 4.493 -5.253 1.00 98.75 96 THR A O 1
ATOM 724 N N . LEU A 1 97 ? 18.480 4.620 -3.933 1.00 98.81 97 LEU A N 1
ATOM 725 C CA . LEU A 1 97 ? 18.906 5.745 -3.113 1.00 98.81 97 LEU A CA 1
ATOM 726 C C . LEU A 1 97 ? 19.280 5.240 -1.727 1.00 98.81 97 LEU A C 1
ATOM 728 O O . LEU A 1 97 ? 18.511 4.523 -1.095 1.00 98.81 97 LEU A O 1
ATOM 732 N N . ASP A 1 98 ? 20.455 5.618 -1.245 1.00 98.44 98 ASP A N 1
ATOM 733 C CA . ASP A 1 98 ? 20.977 5.155 0.032 1.00 98.44 98 ASP A CA 1
ATOM 734 C C . ASP A 1 98 ? 21.681 6.276 0.809 1.00 98.44 98 ASP A C 1
ATOM 736 O O . ASP A 1 98 ? 22.124 7.289 0.254 1.00 98.44 98 ASP A O 1
ATOM 740 N N . ASN A 1 99 ? 21.826 6.070 2.115 1.00 97.56 99 ASN A N 1
ATOM 741 C CA . ASN A 1 99 ? 22.562 6.919 3.046 1.00 97.56 99 ASN A CA 1
ATOM 742 C C . ASN A 1 99 ? 22.140 8.396 2.974 1.00 97.56 99 ASN A C 1
ATOM 744 O O . ASN A 1 99 ? 22.980 9.291 2.819 1.00 97.56 99 ASN A O 1
ATOM 748 N N . GLY A 1 100 ? 20.835 8.653 3.070 1.00 97.00 100 GLY A N 1
ATOM 749 C CA . GLY A 1 100 ? 20.282 10.006 3.029 1.00 97.00 100 GLY A CA 1
ATOM 750 C C . GLY A 1 100 ? 20.345 10.672 1.655 1.00 97.00 100 GLY A C 1
ATOM 751 O O . GLY A 1 100 ? 20.417 11.901 1.581 1.00 97.00 100 GLY A O 1
ATOM 752 N N . SER A 1 101 ? 20.372 9.886 0.574 1.00 98.62 101 SER A N 1
ATOM 753 C CA . SER A 1 101 ? 20.288 10.437 -0.781 1.00 98.62 101 SER A CA 1
ATOM 754 C C . SER A 1 101 ? 18.903 11.015 -1.045 1.00 98.62 101 SER A C 1
ATOM 756 O O . SER A 1 101 ? 17.913 10.536 -0.500 1.00 98.62 101 SER A O 1
ATOM 758 N N . LYS A 1 102 ? 18.832 12.044 -1.889 1.00 97.94 102 LYS A N 1
ATOM 759 C CA . LYS A 1 102 ? 17.585 12.738 -2.216 1.00 97.94 102 LYS A CA 1
ATOM 760 C C . LYS A 1 102 ? 17.326 12.739 -3.709 1.00 97.94 102 LYS A C 1
ATOM 762 O O . LYS A 1 102 ? 18.247 13.023 -4.472 1.00 97.94 102 LYS A O 1
ATOM 767 N N . TRP A 1 103 ? 16.086 12.515 -4.111 1.00 97.06 103 TRP A N 1
ATOM 768 C CA . TRP A 1 103 ? 15.628 12.723 -5.477 1.00 97.06 103 TRP A CA 1
ATOM 769 C C . TRP A 1 103 ? 14.408 13.631 -5.497 1.00 97.06 103 TRP A C 1
ATOM 771 O O . TRP A 1 103 ? 13.481 13.443 -4.720 1.00 97.06 103 TRP A O 1
ATOM 781 N N . VAL A 1 104 ? 14.433 14.635 -6.367 1.00 94.31 104 VAL A N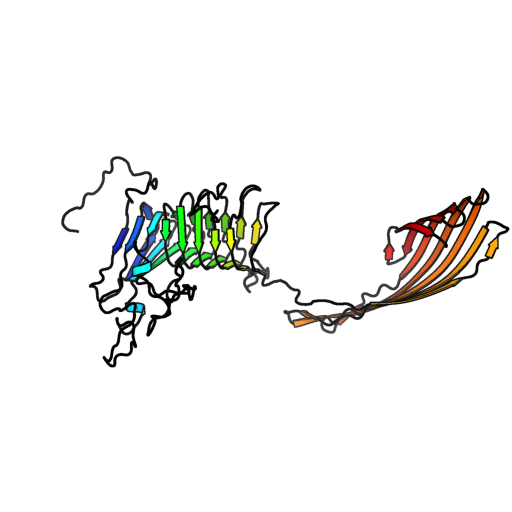 1
ATOM 782 C CA . VAL A 1 104 ? 13.259 15.433 -6.724 1.00 94.31 104 VAL A CA 1
ATOM 783 C C . VAL A 1 104 ? 13.057 15.310 -8.229 1.00 94.31 104 VAL A C 1
ATOM 785 O O . VAL A 1 104 ? 13.945 15.709 -8.986 1.00 94.31 104 VAL A O 1
ATOM 788 N N . GLY A 1 105 ? 11.940 14.724 -8.654 1.00 90.19 105 GLY A N 1
ATOM 789 C CA . GLY A 1 105 ? 11.659 14.443 -10.064 1.00 90.19 105 GLY A CA 1
ATOM 790 C C . GLY A 1 105 ? 10.678 13.293 -10.268 1.00 90.19 105 GLY A C 1
ATOM 791 O O . GLY A 1 105 ? 10.246 12.659 -9.303 1.00 90.19 105 GLY A O 1
ATOM 792 N N . SER A 1 106 ? 10.343 13.026 -11.529 1.00 90.50 106 SER A N 1
ATOM 793 C CA . SER A 1 106 ? 9.474 11.921 -11.948 1.00 90.50 106 SER A CA 1
ATOM 794 C C . SER A 1 106 ? 10.256 10.694 -12.418 1.00 90.50 106 SER A C 1
ATOM 796 O O . SER A 1 106 ? 11.380 10.803 -12.921 1.00 90.50 106 SER A O 1
ATOM 798 N N . ALA A 1 107 ? 9.634 9.525 -12.291 1.00 92.12 107 ALA A N 1
ATOM 799 C CA . ALA A 1 107 ? 10.110 8.257 -12.832 1.00 92.12 107 ALA A CA 1
ATOM 800 C C . ALA A 1 107 ? 9.175 7.809 -13.961 1.00 92.12 107 ALA A C 1
ATOM 802 O O . ALA A 1 107 ? 8.058 7.393 -13.690 1.00 92.12 107 ALA A O 1
ATOM 803 N N . THR A 1 108 ? 9.586 7.905 -15.223 1.00 85.50 108 THR A N 1
ATOM 804 C CA . THR A 1 108 ? 8.699 7.600 -16.362 1.00 85.50 108 THR A CA 1
ATOM 805 C C . THR A 1 108 ? 9.178 6.385 -17.144 1.00 85.50 108 THR A C 1
ATOM 807 O O . THR A 1 108 ? 10.269 6.399 -17.715 1.00 85.50 108 THR A O 1
ATOM 810 N N . THR A 1 109 ? 8.349 5.343 -17.198 1.00 79.88 109 THR A N 1
ATOM 811 C CA . THR A 1 109 ? 8.435 4.260 -18.189 1.00 79.88 109 THR A CA 1
ATOM 812 C C . THR A 1 109 ? 7.811 4.702 -19.523 1.00 79.88 109 THR A C 1
ATOM 814 O O . THR A 1 109 ? 7.191 5.762 -19.599 1.00 79.88 109 THR A O 1
ATOM 817 N N . SER A 1 110 ? 8.075 3.958 -20.602 1.00 65.19 110 SER A N 1
ATOM 818 C CA . SER A 1 110 ? 7.838 4.323 -22.011 1.00 65.19 110 SER A CA 1
ATOM 819 C C . SER A 1 110 ? 6.518 5.068 -22.307 1.00 65.19 110 SER A C 1
ATOM 821 O O . SER A 1 110 ? 5.480 4.866 -21.687 1.00 65.19 110 SER A O 1
ATOM 823 N N . ALA A 1 111 ? 6.534 5.923 -23.338 1.00 54.19 111 ALA A N 1
ATOM 824 C CA . ALA A 1 111 ? 5.375 6.740 -23.719 1.00 54.19 111 ALA A CA 1
ATOM 825 C C . ALA A 1 111 ? 4.176 5.937 -24.274 1.00 54.19 111 ALA A C 1
ATOM 827 O O . ALA A 1 111 ? 3.118 6.527 -24.487 1.00 54.19 111 ALA A O 1
ATOM 828 N N . ASN A 1 112 ? 4.339 4.635 -24.544 1.00 58.41 112 ASN A N 1
ATOM 829 C CA . ASN A 1 112 ? 3.266 3.766 -25.020 1.00 58.41 112 ASN A CA 1
ATOM 830 C C . ASN A 1 112 ? 3.377 2.360 -24.414 1.00 58.41 112 ASN A C 1
ATOM 832 O O . ASN A 1 112 ? 3.859 1.428 -25.052 1.00 58.41 112 ASN A O 1
ATOM 836 N N . VAL A 1 113 ? 2.953 2.230 -23.158 1.00 60.97 113 VAL A N 1
ATOM 837 C CA . VAL A 1 113 ? 2.991 0.965 -22.407 1.00 60.97 113 VAL A CA 1
ATOM 838 C C . VAL A 1 113 ? 2.110 -0.117 -23.066 1.00 60.97 113 VAL A C 1
ATOM 840 O O . VAL A 1 113 ? 2.424 -1.299 -22.963 1.00 60.97 113 VAL A O 1
ATOM 843 N N . ASP A 1 114 ? 1.074 0.267 -23.828 1.00 63.47 114 ASP A N 1
ATOM 844 C CA . ASP A 1 114 ? 0.240 -0.659 -24.618 1.00 63.47 114 ASP A CA 1
ATOM 845 C C . ASP A 1 114 ? 1.037 -1.393 -25.714 1.00 63.47 114 ASP A C 1
ATOM 847 O O . ASP A 1 114 ? 0.888 -2.599 -25.887 1.00 63.47 114 ASP A O 1
ATOM 851 N N . ASP A 1 115 ? 1.877 -0.675 -26.468 1.00 70.00 115 ASP A N 1
ATOM 852 C CA . ASP A 1 115 ? 2.644 -1.260 -27.584 1.00 70.00 115 ASP A CA 1
ATOM 853 C C . ASP A 1 115 ? 3.809 -2.130 -27.084 1.00 70.00 115 ASP A C 1
ATOM 855 O O . ASP A 1 115 ? 4.271 -3.030 -27.787 1.00 70.00 115 ASP A O 1
ATOM 859 N N . GLU A 1 116 ? 4.272 -1.856 -25.865 1.00 81.75 116 GLU A N 1
ATOM 860 C CA . GLU A 1 116 ? 5.425 -2.496 -25.233 1.00 81.75 116 GLU A CA 1
ATOM 861 C C . GLU A 1 116 ? 5.010 -3.453 -24.103 1.00 81.75 116 GLU A C 1
ATOM 863 O O . GLU A 1 116 ? 5.789 -3.751 -23.195 1.00 81.75 116 GLU A O 1
ATOM 868 N N . SER A 1 117 ? 3.776 -3.963 -24.172 1.00 82.44 117 SER A N 1
ATOM 869 C CA . SER A 1 117 ? 3.252 -5.027 -23.318 1.00 82.44 117 SER A CA 1
ATOM 870 C C . SER A 1 117 ? 2.525 -6.102 -24.135 1.00 82.44 117 SER A C 1
ATOM 872 O O . SER A 1 117 ? 2.044 -5.861 -25.241 1.00 82.44 117 SER A O 1
ATOM 874 N N . THR A 1 118 ? 2.474 -7.331 -23.616 1.00 81.31 118 THR A N 1
ATOM 875 C CA . THR A 1 118 ? 1.701 -8.433 -24.206 1.00 81.31 118 THR A CA 1
ATOM 876 C C . THR A 1 118 ? 0.802 -9.107 -23.176 1.00 81.31 118 THR A C 1
ATOM 878 O O . THR A 1 118 ? 1.208 -9.379 -22.042 1.00 81.31 118 THR A O 1
ATOM 881 N N . ALA A 1 119 ? -0.436 -9.364 -23.593 1.00 80.50 119 ALA A N 1
ATOM 882 C CA . ALA A 1 119 ? -1.486 -10.002 -22.817 1.00 80.50 119 ALA A CA 1
ATOM 883 C C . ALA A 1 119 ? -1.250 -11.507 -22.637 1.00 80.50 119 ALA A C 1
ATOM 885 O O . ALA A 1 119 ? -0.687 -12.166 -23.511 1.00 80.50 119 ALA A O 1
ATOM 886 N N . SER A 1 120 ? -1.801 -12.079 -21.564 1.00 83.69 120 SER A N 1
ATOM 887 C CA . SER A 1 120 ? -1.645 -13.504 -21.243 1.00 83.69 120 SER A CA 1
ATOM 888 C C . SER A 1 120 ? -2.147 -14.479 -22.312 1.00 83.69 120 SER A C 1
ATOM 890 O O . SER A 1 120 ? -1.676 -15.614 -22.389 1.00 83.69 120 SER A O 1
ATOM 892 N N . THR A 1 121 ? -3.045 -14.048 -23.202 1.00 81.44 121 THR A N 1
ATOM 893 C CA . THR A 1 121 ? -3.504 -14.851 -24.348 1.00 81.44 121 THR A CA 1
ATOM 894 C C . THR A 1 121 ? -2.441 -15.082 -25.416 1.00 81.44 121 THR A C 1
ATOM 896 O O . THR A 1 121 ? -2.563 -16.040 -26.178 1.00 81.44 121 THR A O 1
ATOM 899 N N . ASP A 1 122 ? -1.430 -14.218 -25.478 1.00 84.19 122 ASP A N 1
ATOM 900 C CA . ASP A 1 122 ? -0.343 -14.279 -26.452 1.00 84.19 122 ASP A CA 1
ATOM 901 C C . ASP A 1 122 ? 0.970 -14.775 -25.817 1.00 84.19 122 ASP A C 1
ATOM 903 O O . ASP A 1 122 ? 2.023 -14.713 -26.452 1.00 84.19 122 ASP A O 1
ATOM 907 N N . TRP A 1 123 ? 0.928 -15.303 -24.585 1.00 86.88 123 TRP A N 1
ATOM 908 C CA . TRP A 1 123 ? 2.072 -15.946 -23.934 1.00 86.88 123 TRP A CA 1
ATOM 909 C C . TRP A 1 123 ? 2.168 -17.424 -24.326 1.00 86.88 123 TRP A C 1
ATOM 911 O O . TRP A 1 123 ? 1.266 -18.220 -24.063 1.00 86.88 123 TRP A O 1
ATOM 921 N N . TYR A 1 124 ? 3.291 -17.800 -24.931 1.00 87.94 124 TYR A N 1
ATOM 922 C CA . TYR A 1 124 ? 3.601 -19.174 -25.329 1.00 87.94 124 TYR A CA 1
ATOM 923 C C . TYR A 1 124 ? 4.715 -19.768 -24.472 1.00 87.94 124 TYR A C 1
ATOM 925 O O . TYR A 1 124 ? 4.588 -20.895 -23.990 1.00 87.94 124 TYR A O 1
ATOM 933 N N . ASP A 1 125 ? 5.789 -19.008 -24.270 1.00 86.94 125 ASP A N 1
ATOM 934 C CA . ASP A 1 125 ? 6.925 -19.388 -23.430 1.00 86.94 125 ASP A CA 1
ATOM 935 C C . ASP A 1 125 ? 7.312 -18.335 -22.386 1.00 86.94 125 ASP A C 1
ATOM 937 O O . ASP A 1 125 ? 8.150 -18.648 -21.554 1.00 86.94 125 ASP A O 1
ATOM 941 N N . VAL A 1 126 ? 6.637 -17.178 -22.337 1.00 86.25 126 VAL A N 1
ATOM 942 C CA . VAL A 1 126 ? 6.814 -16.149 -21.293 1.00 86.25 126 VAL A CA 1
ATOM 943 C C . VAL A 1 126 ? 5.751 -16.220 -20.188 1.00 86.25 126 VAL A C 1
ATOM 945 O O . VAL A 1 126 ? 4.710 -16.864 -20.328 1.00 86.25 126 VAL A O 1
ATOM 948 N N . THR A 1 127 ? 5.987 -15.506 -19.085 1.00 87.75 127 THR A N 1
ATOM 949 C CA . THR A 1 127 ? 5.026 -15.305 -17.987 1.00 87.75 127 THR A CA 1
ATOM 950 C C . THR A 1 127 ? 4.958 -13.837 -17.593 1.00 87.75 127 THR A C 1
ATOM 952 O O . THR A 1 127 ? 5.980 -13.161 -17.672 1.00 87.75 127 THR A O 1
ATOM 955 N N . GLY A 1 128 ? 3.803 -13.370 -17.113 1.00 87.12 128 GLY A N 1
ATOM 956 C CA . GLY A 1 128 ? 3.604 -11.983 -16.685 1.00 87.12 128 GLY A CA 1
ATOM 957 C C . GLY A 1 128 ? 4.686 -11.476 -15.733 1.00 87.12 128 GLY A C 1
ATOM 958 O O . GLY A 1 128 ? 5.123 -12.197 -14.833 1.00 87.12 128 GLY A O 1
ATOM 959 N N . ASN A 1 129 ? 5.133 -10.245 -15.970 1.00 87.06 129 ASN A N 1
ATOM 960 C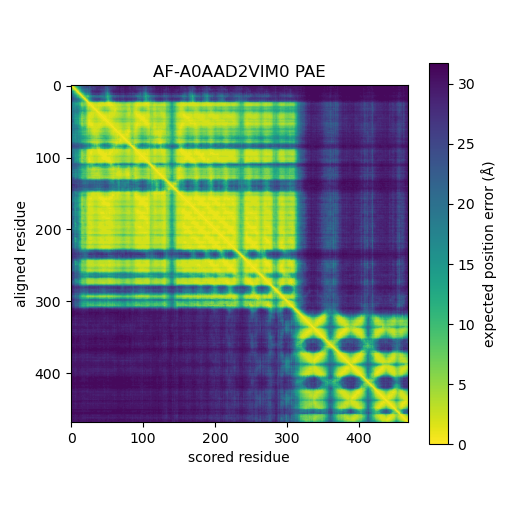 CA . ASN A 1 129 ? 6.179 -9.577 -15.196 1.00 87.06 129 ASN A CA 1
ATOM 961 C C . ASN A 1 129 ? 5.738 -8.224 -14.625 1.00 87.06 129 ASN A C 1
ATOM 963 O O . ASN A 1 129 ? 6.518 -7.643 -13.886 1.00 87.06 129 ASN A O 1
ATOM 967 N N . SER A 1 130 ? 4.535 -7.757 -14.965 1.00 86.56 130 SER A N 1
ATOM 968 C CA . SER A 1 130 ? 3.950 -6.517 -14.468 1.00 86.56 130 SER A CA 1
ATOM 969 C C . SER A 1 130 ? 2.418 -6.594 -14.535 1.00 86.56 130 SER A C 1
ATOM 971 O O . SER A 1 130 ? 1.854 -7.469 -15.209 1.00 86.56 130 SER A O 1
ATOM 973 N N . LEU A 1 131 ? 1.738 -5.691 -13.839 1.00 81.88 131 LEU A N 1
ATOM 974 C CA . LEU A 1 131 ? 0.300 -5.481 -13.905 1.00 81.88 131 LEU A CA 1
ATOM 975 C C . LEU A 1 131 ? 0.005 -4.246 -14.754 1.00 81.88 131 LEU A C 1
ATOM 977 O O . LEU A 1 131 ? 0.653 -3.206 -14.653 1.00 81.88 131 LEU A O 1
ATOM 981 N N . TYR A 1 132 ? -0.977 -4.353 -15.645 1.00 69.44 132 TYR A N 1
ATOM 982 C CA . TYR A 1 132 ? -1.339 -3.235 -16.501 1.00 69.44 132 TYR A CA 1
ATOM 983 C C . TYR A 1 132 ? -2.467 -2.408 -15.874 1.00 69.44 132 TYR A C 1
ATOM 985 O O . TYR A 1 132 ? -3.530 -2.956 -15.582 1.00 69.44 132 TYR A O 1
ATOM 993 N N . PRO A 1 133 ? -2.317 -1.076 -15.726 1.00 54.38 133 PRO A N 1
ATOM 994 C CA . PRO A 1 133 ? -3.417 -0.222 -15.271 1.00 54.38 133 PRO A CA 1
ATOM 995 C C . PRO A 1 133 ? -4.566 -0.123 -16.294 1.00 54.38 133 PRO A C 1
ATOM 997 O O . PRO A 1 133 ? -5.654 0.353 -15.963 1.00 54.38 133 PRO A O 1
ATOM 1000 N N . GLY A 1 134 ? -4.347 -0.543 -17.546 1.00 58.16 134 GLY A N 1
ATOM 1001 C CA . GLY A 1 134 ? -5.394 -0.701 -18.551 1.00 58.16 134 GLY A CA 1
ATOM 1002 C C . GLY A 1 134 ? -5.967 -2.120 -18.581 1.00 58.16 134 GLY A C 1
ATOM 1003 O O . GLY A 1 134 ? -5.332 -3.100 -18.218 1.00 58.16 134 GLY A O 1
ATOM 1004 N N . VAL A 1 135 ? -7.202 -2.248 -19.055 1.00 54.28 135 VAL A N 1
ATOM 1005 C CA . VAL A 1 135 ? -7.884 -3.542 -19.130 1.00 54.28 135 VAL A CA 1
ATOM 1006 C C . VAL A 1 135 ? -7.437 -4.303 -20.381 1.00 54.28 135 VAL A C 1
ATOM 1008 O O . VAL A 1 135 ? -7.774 -3.892 -21.496 1.00 54.28 135 VAL A O 1
ATOM 1011 N N . VAL A 1 136 ? -6.793 -5.464 -20.220 1.00 59.75 136 VAL A N 1
ATOM 1012 C CA . VAL A 1 136 ? -6.699 -6.437 -21.317 1.00 59.75 136 VAL A CA 1
ATOM 1013 C C . VAL A 1 136 ? -8.101 -6.988 -21.563 1.00 59.75 136 VAL A C 1
ATOM 1015 O O . VAL A 1 136 ? -8.696 -7.667 -20.720 1.00 59.75 136 VAL A O 1
ATOM 1018 N N . THR A 1 137 ? -8.662 -6.656 -22.725 1.00 59.88 137 THR A N 1
ATOM 1019 C CA . THR A 1 137 ? -9.998 -7.104 -23.124 1.00 59.88 137 THR A CA 1
ATOM 1020 C C . THR A 1 137 ? -9.927 -8.239 -24.135 1.00 59.88 137 THR A C 1
ATOM 1022 O O . THR A 1 137 ? -9.027 -8.293 -24.970 1.00 59.88 137 THR A O 1
ATOM 1025 N N . GLU A 1 138 ? -10.905 -9.145 -24.103 1.00 51.56 138 GLU A N 1
ATOM 1026 C CA . GLU A 1 138 ? -11.062 -10.155 -25.149 1.00 51.56 138 GLU A CA 1
ATOM 1027 C C . GLU A 1 138 ? -11.095 -9.492 -26.532 1.00 51.56 138 GLU A C 1
ATOM 1029 O O . GLU A 1 138 ? -11.908 -8.596 -26.776 1.00 51.56 138 GLU A O 1
ATOM 1034 N N . ALA A 1 139 ? -10.309 -10.014 -27.480 1.00 59.09 139 ALA A N 1
ATOM 1035 C CA . ALA A 1 139 ? -10.354 -9.636 -28.896 1.00 59.09 139 ALA A CA 1
ATOM 1036 C C . ALA A 1 139 ? -11.615 -10.188 -29.606 1.00 59.09 139 ALA A C 1
ATOM 1038 O O . ALA A 1 139 ? -11.559 -10.831 -30.657 1.00 59.09 139 ALA A O 1
ATOM 1039 N N . ASN A 1 140 ? -12.787 -9.970 -29.011 1.00 61.34 140 ASN A N 1
ATOM 1040 C CA . ASN A 1 140 ? -14.092 -10.326 -29.545 1.00 61.34 140 ASN A CA 1
ATOM 1041 C C . ASN A 1 140 ? -15.086 -9.163 -29.352 1.00 61.34 140 ASN A C 1
ATOM 1043 O O . ASN A 1 140 ? -14.779 -8.130 -28.767 1.00 61.34 140 ASN A O 1
ATOM 1047 N N . ALA A 1 141 ? -16.311 -9.314 -29.860 1.00 58.00 141 ALA A N 1
ATOM 1048 C CA . ALA A 1 141 ? -17.311 -8.244 -29.824 1.00 58.00 141 ALA A CA 1
ATOM 1049 C C . ALA A 1 141 ? -17.842 -7.900 -28.414 1.00 58.00 141 ALA A C 1
ATOM 1051 O O . ALA A 1 141 ? -18.660 -6.989 -28.296 1.00 58.00 141 ALA A O 1
ATOM 1052 N N . TRP A 1 142 ? -17.468 -8.654 -27.376 1.00 60.12 142 TRP A N 1
ATOM 1053 C CA . TRP A 1 142 ? -17.915 -8.441 -25.998 1.00 60.12 142 TRP A CA 1
ATOM 1054 C C . TRP A 1 142 ? -16.938 -7.584 -25.192 1.00 60.12 142 TRP A C 1
ATOM 1056 O O . TRP A 1 142 ? -17.394 -6.939 -24.251 1.00 60.12 142 TRP A O 1
ATOM 1066 N N . GLY A 1 143 ? -15.649 -7.548 -25.563 1.00 52.62 143 GLY A N 1
ATOM 1067 C CA . GLY A 1 143 ? -14.645 -6.660 -24.963 1.00 52.62 143 GLY A CA 1
ATOM 1068 C C . GLY A 1 143 ? -14.543 -6.789 -23.441 1.00 52.62 143 GLY A C 1
ATOM 1069 O O . GLY A 1 143 ? -14.444 -5.786 -22.742 1.00 52.62 143 GLY A O 1
ATOM 1070 N N . ARG A 1 144 ? -14.663 -8.012 -22.914 1.00 49.19 144 ARG A N 1
ATOM 1071 C CA . ARG A 1 144 ? -14.599 -8.275 -21.471 1.00 49.19 144 ARG A CA 1
ATOM 1072 C C . ARG A 1 144 ? -13.160 -8.234 -20.983 1.00 49.19 144 ARG A C 1
ATOM 1074 O O . ARG A 1 144 ? -12.307 -8.792 -21.661 1.00 49.19 144 ARG A O 1
ATOM 1081 N N . THR A 1 145 ? -12.924 -7.669 -19.803 1.00 56.31 145 THR A N 1
ATOM 1082 C CA . THR A 1 145 ? -11.677 -7.852 -19.048 1.00 56.31 145 THR A CA 1
ATOM 1083 C C . THR A 1 145 ? -11.400 -9.338 -18.858 1.00 56.31 145 THR A C 1
ATOM 1085 O O . THR A 1 145 ? -12.290 -10.061 -18.401 1.00 56.31 145 THR A O 1
ATOM 1088 N N . ILE A 1 146 ? -10.204 -9.788 -19.227 1.00 58.88 146 ILE A N 1
ATOM 1089 C CA . ILE A 1 146 ? -9.788 -11.194 -19.098 1.00 58.88 146 ILE A CA 1
ATOM 1090 C C . ILE A 1 146 ? -8.600 -11.401 -18.177 1.00 58.88 146 ILE A C 1
ATOM 1092 O O . ILE A 1 146 ? -8.501 -12.480 -17.603 1.00 58.88 146 ILE A O 1
ATOM 1096 N N . ASP A 1 147 ? -7.742 -10.397 -18.040 1.00 65.00 147 ASP A N 1
ATOM 1097 C CA . ASP A 1 147 ? -6.555 -10.439 -17.196 1.00 65.00 147 ASP A CA 1
ATOM 1098 C C . ASP A 1 147 ? -6.050 -9.006 -16.979 1.00 65.00 147 ASP A C 1
ATOM 1100 O O . ASP A 1 147 ? -6.352 -8.112 -17.778 1.00 65.00 147 ASP A O 1
ATOM 1104 N N . ASP A 1 148 ? -5.298 -8.792 -15.914 1.00 70.94 148 ASP A N 1
ATOM 1105 C CA . ASP A 1 148 ? -4.516 -7.582 -15.654 1.00 70.94 148 ASP A CA 1
ATOM 1106 C C . ASP A 1 148 ? -3.007 -7.862 -15.700 1.00 70.94 148 ASP A C 1
ATOM 1108 O O . ASP A 1 148 ? -2.215 -6.926 -15.817 1.00 70.94 148 ASP A O 1
ATOM 1112 N N . GLN A 1 149 ? -2.599 -9.137 -15.711 1.00 84.19 149 GLN A N 1
ATOM 1113 C CA . GLN A 1 149 ? -1.204 -9.512 -15.880 1.00 84.19 149 GLN A CA 1
ATOM 1114 C C . GLN A 1 149 ? -0.739 -9.316 -17.326 1.00 84.19 149 GLN A C 1
ATOM 1116 O O . GLN A 1 149 ? -1.338 -9.812 -18.288 1.00 84.19 149 GLN A O 1
ATOM 1121 N N . VAL A 1 150 ? 0.398 -8.639 -17.474 1.00 86.00 150 VAL A N 1
ATOM 1122 C CA . VAL A 1 150 ? 1.067 -8.396 -18.753 1.00 86.00 150 VAL A CA 1
ATOM 1123 C C . VAL A 1 150 ? 2.538 -8.791 -18.689 1.00 86.00 150 VAL A C 1
ATOM 1125 O O . VAL A 1 150 ? 3.155 -8.851 -17.625 1.00 86.00 150 VAL A O 1
ATOM 1128 N N . PHE A 1 151 ? 3.114 -9.073 -19.853 1.00 87.00 151 PHE A N 1
ATOM 1129 C CA . PHE A 1 151 ? 4.560 -9.136 -20.018 1.00 87.00 151 PHE A CA 1
ATOM 1130 C C . PHE A 1 151 ? 5.024 -7.864 -20.728 1.00 87.00 151 PHE A C 1
ATOM 1132 O O . PHE A 1 151 ? 4.706 -7.659 -21.897 1.00 87.00 151 PHE A O 1
ATOM 1139 N N . GLN A 1 152 ? 5.724 -6.990 -20.014 1.00 87.19 152 GLN A N 1
ATOM 1140 C CA . GLN A 1 152 ? 6.258 -5.724 -20.504 1.00 87.19 152 GLN A CA 1
ATOM 1141 C C . GLN A 1 152 ? 7.685 -5.883 -21.022 1.00 87.19 152 GLN A C 1
ATOM 1143 O O . GLN A 1 152 ? 8.472 -6.677 -20.495 1.00 87.19 152 GLN A O 1
ATOM 1148 N N . SER A 1 153 ? 8.036 -5.076 -22.023 1.00 88.44 153 SER A N 1
ATOM 1149 C CA . SER A 1 153 ? 9.387 -5.037 -22.578 1.00 88.44 153 SER A CA 1
ATOM 1150 C C . SER A 1 153 ? 10.420 -4.552 -21.566 1.00 88.44 153 SER A C 1
ATOM 1152 O O . SER A 1 153 ? 11.591 -4.908 -21.685 1.00 88.44 153 SER A O 1
ATOM 1154 N N . GLY A 1 154 ? 10.011 -3.758 -20.572 1.00 89.81 154 GLY A N 1
ATOM 1155 C CA . GLY A 1 154 ? 10.923 -3.259 -19.562 1.00 89.81 154 GLY A CA 1
ATOM 1156 C C . GLY A 1 154 ? 10.287 -2.960 -18.213 1.00 89.81 154 GLY A C 1
ATOM 1157 O O . GLY A 1 154 ? 9.170 -2.468 -18.141 1.00 89.81 154 GLY A O 1
ATOM 1158 N N . VAL A 1 155 ? 11.071 -3.194 -17.161 1.00 90.94 155 VAL A N 1
ATOM 1159 C CA . VAL A 1 155 ? 10.689 -3.050 -15.751 1.00 90.94 155 VAL A CA 1
ATOM 1160 C C . VAL A 1 155 ? 11.542 -1.962 -15.089 1.00 90.94 155 VAL A C 1
ATOM 1162 O O . VAL A 1 155 ? 12.775 -1.984 -15.183 1.00 90.94 155 VAL A O 1
ATOM 1165 N N . PHE A 1 156 ? 10.906 -1.003 -14.411 1.00 93.75 156 PHE A N 1
ATOM 1166 C CA . PHE A 1 156 ? 11.589 0.083 -13.696 1.00 93.75 156 PHE A CA 1
ATOM 1167 C C . PHE A 1 156 ? 11.297 -0.003 -12.197 1.00 93.75 156 PHE A C 1
ATOM 1169 O O . PHE A 1 156 ? 10.195 0.302 -11.764 1.00 93.75 156 PHE A O 1
ATOM 1176 N N . ASN A 1 157 ? 12.306 -0.351 -11.400 1.00 97.00 157 ASN A N 1
ATOM 1177 C CA . ASN A 1 157 ? 12.203 -0.445 -9.947 1.00 97.00 157 ASN A CA 1
ATOM 1178 C C . ASN A 1 157 ? 12.944 0.686 -9.235 1.00 97.00 157 ASN A C 1
ATOM 1180 O O . ASN A 1 157 ? 14.037 1.110 -9.637 1.00 97.00 157 ASN A O 1
ATOM 1184 N N . VAL A 1 158 ? 12.388 1.113 -8.104 1.00 98.69 158 VAL A N 1
ATOM 1185 C CA . VAL A 1 158 ? 12.982 2.129 -7.234 1.00 98.69 158 VAL A CA 1
ATOM 1186 C C . VAL A 1 158 ? 13.103 1.588 -5.811 1.00 98.69 158 VAL A C 1
ATOM 1188 O O . VAL A 1 158 ? 12.184 0.996 -5.253 1.00 98.69 158 VAL A O 1
ATOM 1191 N N . THR A 1 159 ? 14.264 1.787 -5.194 1.00 98.88 159 THR A N 1
ATOM 1192 C CA . THR A 1 159 ? 14.521 1.416 -3.799 1.00 98.88 159 THR A CA 1
ATOM 1193 C C . THR A 1 159 ? 15.118 2.587 -3.032 1.00 98.88 159 THR A C 1
ATOM 1195 O O . THR A 1 159 ? 16.116 3.165 -3.458 1.00 98.88 159 THR A O 1
ATOM 1198 N N . LEU A 1 160 ? 14.560 2.913 -1.869 1.00 98.81 160 LEU A N 1
ATOM 1199 C CA . LEU A 1 160 ? 15.109 3.898 -0.943 1.00 98.81 160 LEU A CA 1
ATOM 1200 C C . LEU A 1 160 ? 15.550 3.209 0.349 1.00 98.81 160 LEU A C 1
ATOM 1202 O O . LEU A 1 160 ? 14.799 2.437 0.939 1.00 98.81 160 LEU A O 1
ATOM 1206 N N . ASN A 1 161 ? 16.759 3.519 0.810 1.00 98.12 161 ASN A N 1
ATOM 1207 C CA . ASN A 1 161 ? 17.355 2.965 2.018 1.00 98.12 161 ASN A CA 1
ATOM 1208 C C . ASN A 1 161 ? 17.991 4.048 2.896 1.00 98.12 161 ASN A C 1
ATOM 1210 O O . ASN A 1 161 ? 18.482 5.075 2.421 1.00 98.12 161 ASN A O 1
ATOM 1214 N N . ASN A 1 162 ? 18.039 3.756 4.194 1.00 97.50 162 ASN A N 1
ATOM 1215 C CA . ASN A 1 162 ? 18.836 4.451 5.205 1.00 97.50 162 ASN A CA 1
ATOM 1216 C C . ASN A 1 162 ? 18.613 5.974 5.206 1.00 97.50 162 ASN A C 1
ATOM 1218 O O . ASN A 1 162 ? 19.551 6.757 5.024 1.00 97.50 162 ASN A O 1
ATOM 1222 N N . GLY A 1 163 ? 17.360 6.384 5.412 1.00 96.81 163 GLY A N 1
ATOM 1223 C CA . GLY A 1 163 ? 16.967 7.792 5.512 1.00 96.81 163 GLY A CA 1
ATOM 1224 C C . GLY A 1 163 ? 16.952 8.553 4.187 1.00 96.81 163 GLY A C 1
ATOM 1225 O O . GLY A 1 163 ? 17.066 9.778 4.202 1.00 96.81 163 GLY A O 1
ATOM 1226 N N . SER A 1 164 ? 16.882 7.852 3.052 1.00 98.81 164 SER A N 1
ATOM 1227 C CA . SER A 1 164 ? 16.801 8.487 1.732 1.00 98.81 164 SER A CA 1
ATOM 1228 C C . SER A 1 164 ? 15.405 9.044 1.457 1.00 98.81 164 SER A C 1
ATOM 1230 O O . SER A 1 164 ? 14.431 8.661 2.096 1.00 98.81 164 SER A O 1
ATOM 1232 N N . GLU A 1 165 ? 15.305 9.966 0.507 1.00 98.69 165 GLU A N 1
ATOM 1233 C CA . GLU A 1 165 ? 14.083 10.722 0.236 1.00 98.69 165 GLU A CA 1
ATOM 1234 C C . GLU A 1 165 ? 13.822 10.820 -1.265 1.00 98.69 165 GLU A C 1
ATOM 1236 O O . GLU A 1 165 ? 14.732 11.142 -2.032 1.00 98.69 165 GLU A O 1
ATOM 1241 N N . TRP A 1 166 ? 12.576 10.598 -1.674 1.00 98.50 166 TRP A N 1
ATOM 1242 C CA . TRP A 1 166 ? 12.102 10.917 -3.017 1.00 98.50 166 TRP A CA 1
ATOM 1243 C C . TRP A 1 166 ? 10.872 11.818 -2.929 1.00 98.50 166 TRP A C 1
ATOM 1245 O O . TRP A 1 166 ? 9.852 11.441 -2.365 1.00 98.50 166 TRP A O 1
ATOM 1255 N N . ASN A 1 167 ? 10.989 13.018 -3.485 1.00 96.31 167 ASN A N 1
ATOM 1256 C CA . ASN A 1 167 ? 9.882 13.941 -3.684 1.00 96.31 167 ASN A CA 1
ATOM 1257 C C . ASN A 1 167 ? 9.439 13.809 -5.138 1.00 96.31 167 ASN A C 1
ATOM 1259 O O . ASN A 1 167 ? 10.167 14.235 -6.045 1.00 96.31 167 ASN A O 1
ATOM 1263 N N . THR A 1 168 ? 8.295 13.169 -5.359 1.00 92.50 168 THR A N 1
ATOM 1264 C CA . THR A 1 168 ? 7.773 12.973 -6.709 1.00 92.50 168 THR A CA 1
ATOM 1265 C C . THR A 1 168 ? 7.292 14.298 -7.275 1.00 92.50 168 THR A C 1
ATOM 1267 O O . THR A 1 168 ? 6.861 15.195 -6.554 1.00 92.50 168 THR A O 1
ATOM 1270 N N . VAL A 1 169 ? 7.372 14.412 -8.593 1.00 86.25 169 VAL A N 1
ATOM 1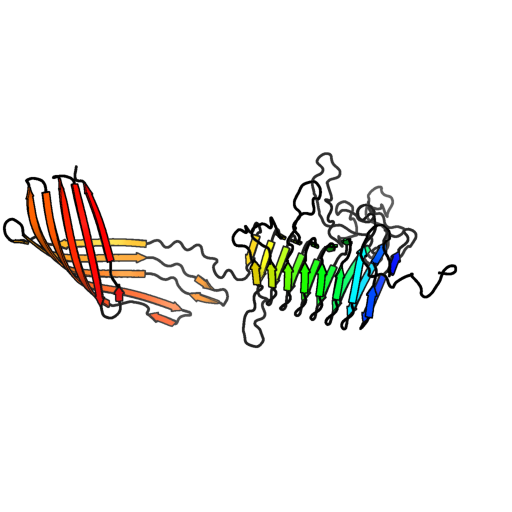271 C CA . VAL A 1 169 ? 6.803 15.515 -9.368 1.00 86.25 169 VAL A CA 1
ATOM 1272 C C . VAL A 1 169 ? 6.182 14.907 -10.620 1.00 86.25 169 VAL A C 1
ATOM 1274 O O . VAL A 1 169 ? 6.617 13.838 -11.048 1.00 86.25 169 VAL A O 1
ATOM 1277 N N . ASN A 1 170 ? 5.185 15.568 -11.213 1.00 84.75 170 ASN A N 1
ATOM 1278 C CA . ASN A 1 170 ? 4.481 15.087 -12.406 1.00 84.75 170 ASN A CA 1
ATOM 1279 C C . ASN A 1 170 ? 3.915 13.669 -12.207 1.00 84.75 170 ASN A C 1
ATOM 1281 O O . ASN A 1 170 ? 3.466 13.325 -11.118 1.00 84.75 170 ASN A O 1
ATOM 1285 N N . ALA A 1 171 ? 3.908 12.853 -13.261 1.00 86.62 171 ALA A N 1
ATOM 1286 C CA . ALA A 1 171 ? 3.496 11.461 -13.201 1.00 86.62 171 ALA A CA 1
ATOM 1287 C C . ALA A 1 171 ? 4.707 10.536 -13.158 1.00 86.62 171 ALA A C 1
ATOM 1289 O O . ALA A 1 171 ? 5.591 10.620 -14.011 1.00 86.62 171 ALA A O 1
ATOM 1290 N N . SER A 1 172 ? 4.713 9.642 -12.177 1.00 90.75 172 SER A N 1
ATOM 1291 C CA . SER A 1 172 ? 5.646 8.533 -12.081 1.00 90.75 172 SER A CA 1
ATOM 1292 C C . SER A 1 172 ? 4.917 7.219 -12.335 1.00 90.75 172 SER A C 1
ATOM 1294 O O . SER A 1 172 ? 3.858 6.975 -11.764 1.00 90.75 172 SER A O 1
ATOM 1296 N N . ASN A 1 173 ? 5.491 6.383 -13.190 1.00 88.44 173 ASN A N 1
ATOM 1297 C CA . ASN A 1 173 ? 5.030 5.038 -13.495 1.00 88.44 173 ASN A CA 1
ATOM 1298 C C . ASN A 1 173 ? 6.243 4.113 -13.395 1.00 88.44 173 ASN A C 1
ATOM 1300 O O . ASN A 1 173 ? 7.193 4.258 -14.165 1.00 88.44 173 ASN A O 1
ATOM 1304 N N . ILE A 1 174 ? 6.230 3.243 -12.395 1.00 92.19 174 ILE A N 1
ATOM 1305 C CA . ILE A 1 174 ? 7.277 2.271 -12.085 1.00 92.19 174 ILE A CA 1
ATOM 1306 C C . ILE A 1 174 ? 6.617 0.918 -11.828 1.00 92.19 174 ILE A C 1
ATOM 1308 O O . ILE A 1 174 ? 5.402 0.819 -11.781 1.00 92.19 174 ILE A O 1
ATOM 1312 N N . ASP A 1 175 ? 7.411 -0.128 -11.680 1.00 91.88 175 ASP A N 1
ATOM 1313 C CA . ASP A 1 175 ? 6.913 -1.478 -11.431 1.00 91.88 175 ASP A CA 1
ATOM 1314 C C . ASP A 1 175 ? 6.869 -1.754 -9.925 1.00 91.88 175 ASP A C 1
ATOM 1316 O O . ASP A 1 175 ? 5.802 -1.892 -9.329 1.00 91.88 175 ASP A O 1
ATOM 1320 N N . THR A 1 176 ? 8.025 -1.687 -9.265 1.00 95.44 176 THR A N 1
ATOM 1321 C CA . THR A 1 176 ? 8.133 -1.915 -7.822 1.00 95.44 176 THR A CA 1
ATOM 1322 C C . THR A 1 176 ? 8.794 -0.741 -7.099 1.00 95.44 176 THR A C 1
ATOM 1324 O O . THR A 1 176 ? 9.872 -0.267 -7.485 1.00 95.44 176 THR A O 1
ATOM 1327 N N . LEU A 1 177 ? 8.198 -0.330 -5.976 1.00 98.56 177 LEU A N 1
ATOM 1328 C CA . LEU A 1 177 ? 8.774 0.612 -5.020 1.00 98.56 177 LEU A CA 1
ATOM 1329 C C . LEU A 1 177 ? 9.032 -0.047 -3.661 1.00 98.56 177 LEU A C 1
ATOM 1331 O O . LEU A 1 177 ? 8.113 -0.474 -2.967 1.00 98.56 177 LEU A O 1
ATOM 1335 N N . ALA A 1 178 ? 10.288 -0.019 -3.216 1.00 98.75 178 ALA A N 1
ATOM 1336 C CA . ALA A 1 178 ? 10.674 -0.430 -1.867 1.00 98.75 178 ALA A CA 1
ATOM 1337 C C . ALA A 1 178 ? 11.244 0.752 -1.069 1.00 98.75 178 ALA A C 1
ATOM 1339 O O . ALA A 1 178 ? 12.251 1.346 -1.456 1.00 98.75 178 ALA A O 1
ATOM 1340 N N . VAL A 1 179 ? 10.653 1.074 0.080 1.00 98.81 179 VAL A N 1
ATOM 1341 C CA . VAL A 1 179 ? 11.086 2.172 0.957 1.00 98.81 179 VAL A CA 1
ATOM 1342 C C . VAL A 1 179 ? 11.449 1.599 2.320 1.00 98.81 179 VAL A C 1
ATOM 1344 O O . VAL A 1 179 ? 10.602 1.051 3.020 1.00 98.81 179 VAL A O 1
ATOM 1347 N N . ASN A 1 180 ? 12.719 1.704 2.705 1.00 97.25 180 ASN A N 1
ATOM 1348 C CA . ASN A 1 180 ? 13.230 1.012 3.885 1.00 97.25 180 ASN A CA 1
ATOM 1349 C C . ASN A 1 180 ? 14.072 1.913 4.791 1.00 97.25 180 ASN A C 1
ATOM 1351 O O . ASN A 1 180 ? 14.719 2.873 4.353 1.00 97.25 180 ASN A O 1
ATOM 1355 N N . ASN A 1 181 ? 14.175 1.504 6.055 1.00 95.50 181 ASN A N 1
ATOM 1356 C CA . ASN A 1 181 ? 15.129 2.013 7.045 1.00 95.50 181 ASN A CA 1
ATOM 1357 C C . ASN A 1 181 ? 15.034 3.537 7.222 1.00 95.50 181 ASN A C 1
ATOM 1359 O O . ASN A 1 181 ? 16.017 4.261 7.024 1.00 95.50 181 ASN A O 1
ATOM 1363 N N . GLY A 1 182 ? 13.844 4.028 7.566 1.00 92.25 182 GLY A N 1
ATOM 1364 C CA . GLY A 1 182 ? 13.601 5.452 7.807 1.00 92.25 182 GLY A CA 1
ATOM 1365 C C . GLY A 1 182 ? 13.607 6.325 6.553 1.00 92.25 182 GLY A C 1
ATOM 1366 O O . GLY A 1 182 ? 13.683 7.545 6.670 1.00 92.25 182 GLY A O 1
ATOM 1367 N N . SER A 1 183 ? 13.591 5.720 5.363 1.00 98.75 183 SER A N 1
ATOM 1368 C CA . SER A 1 183 ? 13.453 6.456 4.103 1.00 98.75 183 SER A CA 1
ATOM 1369 C C . SER A 1 183 ? 12.014 6.901 3.873 1.00 98.75 183 SER A C 1
ATOM 1371 O O . SER A 1 183 ? 11.097 6.293 4.426 1.00 98.75 183 SER A O 1
ATOM 1373 N N . GLN A 1 184 ? 11.826 7.916 3.034 1.00 98.44 184 GLN A N 1
ATOM 1374 C CA . GLN A 1 184 ? 10.525 8.537 2.805 1.00 98.44 184 GLN A CA 1
ATOM 1375 C C . GLN A 1 184 ? 10.256 8.838 1.328 1.00 98.44 184 GLN A C 1
ATOM 1377 O O . GLN A 1 184 ? 11.165 9.227 0.590 1.00 98.44 184 GLN A O 1
ATOM 1382 N N . VAL A 1 185 ? 8.997 8.711 0.920 1.00 98.81 185 VAL A N 1
ATOM 1383 C CA . VAL A 1 185 ? 8.490 9.164 -0.380 1.00 98.81 185 VAL A CA 1
ATOM 1384 C C . VAL A 1 185 ? 7.375 10.176 -0.142 1.00 98.81 185 VAL A C 1
ATOM 1386 O O . VAL A 1 185 ? 6.492 9.937 0.679 1.00 98.81 185 VAL A O 1
ATOM 1389 N N . ASN A 1 186 ? 7.425 11.309 -0.837 1.00 96.81 186 ASN A N 1
ATOM 1390 C CA . ASN A 1 186 ? 6.429 12.372 -0.744 1.00 96.81 186 ASN A CA 1
ATOM 1391 C C . ASN A 1 186 ? 5.746 12.549 -2.100 1.00 96.81 186 ASN A C 1
ATOM 1393 O O . ASN A 1 186 ? 6.431 12.834 -3.083 1.00 96.81 186 ASN A O 1
ATOM 1397 N N . VAL A 1 187 ? 4.420 12.408 -2.117 1.00 93.50 187 VAL A N 1
ATOM 1398 C CA . VAL A 1 187 ? 3.557 12.529 -3.296 1.00 93.50 187 VAL A CA 1
ATOM 1399 C C . VAL A 1 187 ? 2.529 13.624 -3.043 1.00 93.50 187 VAL A C 1
ATOM 1401 O O . VAL A 1 187 ? 1.594 13.448 -2.271 1.00 93.50 187 VAL A O 1
ATOM 1404 N N . SER A 1 188 ? 2.727 14.781 -3.661 1.00 87.81 188 SER A N 1
ATOM 1405 C CA . SER A 1 188 ? 1.813 15.929 -3.622 1.00 87.81 188 SER A CA 1
ATOM 1406 C C . SER A 1 188 ? 1.897 16.644 -4.963 1.00 87.81 188 SER A C 1
ATOM 1408 O O . SER A 1 188 ? 2.979 16.656 -5.559 1.00 87.81 188 SER A O 1
ATOM 1410 N N . GLU A 1 189 ? 0.766 17.138 -5.473 1.00 84.94 189 GLU A N 1
ATOM 1411 C CA . GLU A 1 189 ? 0.642 17.714 -6.825 1.00 84.94 189 GLU A CA 1
ATOM 1412 C C . GLU A 1 189 ? 1.310 16.825 -7.906 1.00 84.94 189 GLU A C 1
ATOM 1414 O O . GLU A 1 189 ? 1.937 17.286 -8.863 1.00 84.94 189 GLU A O 1
ATOM 1419 N N . SER A 1 190 ? 1.268 15.505 -7.703 1.00 86.12 190 SER A N 1
ATOM 1420 C CA . SER A 1 190 ? 1.969 14.505 -8.509 1.00 86.12 190 SER A CA 1
ATOM 1421 C C . SER A 1 190 ? 1.310 13.137 -8.368 1.00 86.12 190 SER A C 1
ATOM 1423 O O . SER A 1 190 ? 0.497 12.907 -7.472 1.00 86.12 190 SER A O 1
ATOM 1425 N N . SER A 1 191 ? 1.654 12.219 -9.270 1.00 89.00 191 SER A N 1
ATOM 1426 C CA . SER A 1 191 ? 1.164 10.844 -9.245 1.00 89.00 191 SER A CA 1
ATOM 1427 C C . SER A 1 191 ? 2.295 9.826 -9.214 1.00 89.00 191 SER A C 1
ATOM 1429 O O . SER A 1 191 ? 3.359 10.037 -9.798 1.00 89.00 191 SER A O 1
ATOM 1431 N N . LEU A 1 192 ? 2.041 8.707 -8.544 1.00 92.62 192 LEU A N 1
ATOM 1432 C CA . LEU A 1 192 ? 2.905 7.540 -8.487 1.00 92.62 192 LEU A CA 1
ATOM 1433 C C . LEU A 1 192 ? 2.065 6.285 -8.724 1.00 92.62 192 LEU A C 1
ATOM 1435 O O . LEU A 1 192 ? 1.177 5.969 -7.937 1.00 92.62 192 LEU A O 1
ATOM 1439 N N . ILE A 1 193 ? 2.361 5.567 -9.799 1.00 90.94 193 ILE A N 1
ATOM 1440 C CA . ILE A 1 193 ? 1.762 4.272 -10.118 1.00 90.94 193 ILE A CA 1
ATOM 1441 C C . ILE A 1 193 ? 2.852 3.206 -10.019 1.00 90.94 193 ILE A C 1
ATOM 1443 O O . ILE A 1 193 ? 3.961 3.420 -10.515 1.00 90.94 193 ILE A O 1
ATOM 1447 N N . SER A 1 194 ? 2.543 2.105 -9.336 1.00 92.00 194 SER A N 1
ATOM 1448 C CA . SER A 1 194 ? 3.438 0.961 -9.150 1.00 92.00 194 SER A CA 1
ATOM 1449 C C . SER A 1 194 ? 2.641 -0.312 -8.938 1.00 92.00 194 SER A C 1
ATOM 1451 O O . SER A 1 194 ? 1.668 -0.277 -8.203 1.00 92.00 194 SER A O 1
ATOM 1453 N N . ASP A 1 195 ? 3.073 -1.453 -9.452 1.00 91.00 195 ASP A N 1
ATOM 1454 C CA . ASP A 1 195 ? 2.429 -2.739 -9.157 1.00 91.00 195 ASP A CA 1
ATOM 1455 C C . ASP A 1 195 ? 2.473 -3.042 -7.661 1.00 91.00 195 ASP A C 1
ATOM 1457 O O . ASP A 1 195 ? 1.455 -3.373 -7.056 1.00 91.00 195 ASP A O 1
ATOM 1461 N N . SER A 1 196 ? 3.633 -2.834 -7.033 1.00 95.12 196 SER A N 1
ATOM 1462 C CA . SER A 1 196 ? 3.783 -3.033 -5.593 1.00 95.12 196 SER A CA 1
ATOM 1463 C C . SER A 1 196 ? 4.555 -1.915 -4.902 1.00 95.12 196 SER A C 1
ATOM 1465 O O . SER A 1 196 ? 5.593 -1.444 -5.373 1.00 95.12 196 SER A O 1
ATOM 1467 N N . ILE A 1 197 ? 4.061 -1.520 -3.729 1.00 98.50 197 ILE A N 1
ATOM 1468 C CA . ILE A 1 197 ? 4.716 -0.560 -2.841 1.00 98.50 197 ILE A CA 1
ATOM 1469 C C . ILE A 1 197 ? 4.904 -1.208 -1.472 1.00 98.50 197 ILE A C 1
ATOM 1471 O O . ILE A 1 197 ? 3.937 -1.589 -0.816 1.00 98.50 197 ILE A O 1
ATOM 1475 N N . ALA A 1 198 ? 6.146 -1.288 -0.999 1.00 98.56 198 ALA A N 1
ATOM 1476 C CA . ALA A 1 198 ? 6.473 -1.847 0.310 1.00 98.56 198 ALA A CA 1
ATOM 1477 C C . ALA A 1 198 ? 7.242 -0.845 1.178 1.00 98.56 198 ALA A C 1
ATOM 1479 O O . ALA A 1 198 ? 8.290 -0.331 0.777 1.00 98.56 198 ALA A O 1
ATOM 1480 N N . LEU A 1 199 ? 6.748 -0.606 2.396 1.00 98.38 199 LEU A N 1
ATOM 1481 C CA . LEU A 1 199 ? 7.398 0.223 3.410 1.00 98.38 199 LEU A CA 1
ATOM 1482 C C . LEU A 1 199 ? 7.876 -0.645 4.576 1.00 98.38 199 LEU A C 1
ATOM 1484 O O . LEU A 1 199 ? 7.074 -1.365 5.173 1.00 98.38 199 LEU A O 1
ATOM 1488 N N . THR A 1 200 ? 9.156 -0.550 4.945 1.00 95.00 200 THR A N 1
ATOM 1489 C CA . THR A 1 200 ? 9.717 -1.305 6.078 1.00 95.00 200 THR A CA 1
ATOM 1490 C C . THR A 1 200 ? 10.622 -0.464 6.984 1.00 95.00 200 THR A C 1
ATOM 1492 O O . THR A 1 200 ? 11.252 0.510 6.572 1.00 95.00 200 THR A O 1
ATOM 1495 N N . ASN A 1 201 ? 10.758 -0.896 8.240 1.00 91.75 201 ASN A N 1
ATOM 1496 C CA . ASN A 1 201 ? 11.711 -0.363 9.218 1.00 91.75 201 ASN A CA 1
ATOM 1497 C C . ASN A 1 201 ? 11.588 1.157 9.444 1.00 91.75 201 ASN A C 1
ATOM 1499 O O . ASN A 1 201 ? 12.574 1.894 9.331 1.00 91.75 201 ASN A O 1
ATOM 1503 N N . GLY A 1 202 ? 10.384 1.619 9.785 1.00 88.88 202 GLY A N 1
ATOM 1504 C CA . GLY A 1 202 ? 10.112 3.018 10.125 1.00 88.88 202 GLY A CA 1
ATOM 1505 C C . GLY A 1 202 ? 10.124 3.970 8.932 1.00 88.88 202 GLY A C 1
ATOM 1506 O O . GLY A 1 202 ? 10.461 5.140 9.101 1.00 88.88 202 GLY A O 1
ATOM 1507 N N . SER A 1 203 ? 9.833 3.469 7.732 1.00 98.06 203 SER A N 1
ATOM 1508 C CA . SER A 1 203 ? 9.766 4.266 6.506 1.00 98.06 203 SER A CA 1
ATOM 1509 C C . SER A 1 203 ? 8.418 4.954 6.323 1.00 98.06 203 SER A C 1
ATOM 1511 O O . SER A 1 203 ? 7.457 4.624 7.013 1.00 98.06 203 SER A O 1
ATOM 1513 N N . SER A 1 204 ? 8.332 5.914 5.401 1.00 98.06 204 SER A N 1
ATOM 1514 C CA . SER A 1 204 ? 7.078 6.626 5.154 1.00 98.06 204 SER A CA 1
ATOM 1515 C C . SER A 1 204 ? 6.732 6.844 3.685 1.00 98.06 204 SER A C 1
ATOM 1517 O O . SER A 1 204 ? 7.602 7.043 2.837 1.00 98.06 204 SER A O 1
ATOM 1519 N N . LEU A 1 205 ? 5.430 6.828 3.410 1.00 98.50 205 LEU A N 1
ATOM 1520 C CA . LEU A 1 205 ? 4.818 7.333 2.187 1.00 98.50 205 LEU A CA 1
ATOM 1521 C C . LEU A 1 205 ? 3.818 8.416 2.587 1.00 98.50 205 LEU A C 1
ATOM 1523 O O . LEU A 1 205 ? 2.831 8.131 3.262 1.00 98.50 205 LEU A O 1
ATOM 1527 N N . ASN A 1 206 ? 4.085 9.653 2.188 1.00 96.50 206 ASN A N 1
ATOM 1528 C CA . ASN A 1 206 ? 3.242 10.795 2.513 1.00 96.50 206 ASN A CA 1
ATOM 1529 C C . ASN A 1 206 ? 2.492 11.227 1.252 1.00 96.50 206 ASN A C 1
ATOM 1531 O O . ASN A 1 206 ? 3.122 11.648 0.280 1.00 96.50 206 ASN A O 1
ATOM 1535 N N . ILE A 1 207 ? 1.166 11.118 1.278 1.00 93.38 207 ILE A N 1
ATOM 1536 C CA . ILE A 1 207 ? 0.262 11.520 0.199 1.00 93.38 207 ILE A CA 1
ATOM 1537 C C . ILE A 1 207 ? -0.397 12.830 0.631 1.00 93.38 207 ILE A C 1
ATOM 1539 O O . ILE A 1 207 ? -1.283 12.855 1.488 1.00 93.38 207 ILE A O 1
ATOM 1543 N N . GLY A 1 208 ? 0.131 13.926 0.098 1.00 87.44 208 GLY A N 1
ATOM 1544 C CA . GLY A 1 208 ? -0.318 15.282 0.381 1.00 87.44 208 GLY A CA 1
ATOM 1545 C C . GLY A 1 208 ? -1.402 15.755 -0.583 1.00 87.44 208 GLY A C 1
ATOM 1546 O O . GLY A 1 208 ? -2.030 14.965 -1.286 1.00 87.44 208 GLY A O 1
ATOM 1547 N N . ASP A 1 209 ? -1.595 17.070 -0.619 1.00 82.12 209 ASP A N 1
ATOM 1548 C CA . ASP A 1 209 ? -2.600 17.709 -1.465 1.00 82.12 209 ASP A CA 1
ATOM 1549 C C . ASP A 1 209 ? -2.378 17.411 -2.955 1.00 82.12 209 ASP A C 1
ATOM 1551 O O . ASP A 1 209 ? -1.227 17.337 -3.407 1.00 82.12 209 ASP A O 1
ATOM 1555 N N . GLU A 1 210 ? -3.476 17.167 -3.676 1.00 81.38 210 GLU A N 1
ATOM 1556 C CA . GLU A 1 210 ? -3.520 16.701 -5.075 1.00 81.38 210 GLU A CA 1
ATOM 1557 C C . GLU A 1 210 ? -2.575 15.515 -5.405 1.00 81.38 210 GLU A C 1
ATOM 1559 O O . GLU A 1 210 ? -2.211 15.283 -6.561 1.00 81.38 210 GLU A O 1
ATOM 1564 N N . GLY A 1 211 ? -2.138 14.755 -4.395 1.00 86.56 211 GLY A N 1
ATOM 1565 C CA . GLY A 1 211 ? -1.314 13.564 -4.565 1.00 86.56 211 GLY A CA 1
ATOM 1566 C C . GLY A 1 211 ? -2.151 12.356 -4.981 1.00 86.56 211 GLY A C 1
ATOM 1567 O O . GLY A 1 211 ? -3.223 12.118 -4.427 1.00 86.56 211 GLY A O 1
ATOM 1568 N N . TYR A 1 212 ? -1.646 11.562 -5.925 1.00 89.12 212 TYR A N 1
ATOM 1569 C CA . TYR A 1 212 ? -2.275 10.304 -6.334 1.00 89.12 212 TYR A CA 1
ATOM 1570 C C . TYR A 1 212 ? -1.289 9.139 -6.270 1.00 89.12 212 TYR A C 1
ATOM 1572 O O . TYR A 1 212 ? -0.239 9.167 -6.913 1.00 89.12 212 TYR A O 1
ATOM 1580 N N . VAL A 1 213 ? -1.643 8.083 -5.546 1.00 93.38 213 VAL A N 1
ATOM 1581 C CA . VAL A 1 213 ? -0.902 6.820 -5.531 1.00 93.38 213 VAL A CA 1
ATOM 1582 C C . VAL A 1 213 ? -1.817 5.692 -5.983 1.00 93.38 213 VAL A C 1
ATOM 1584 O O . VAL A 1 213 ? -2.862 5.465 -5.380 1.00 93.38 213 VAL A O 1
ATOM 1587 N N . GLY A 1 214 ? -1.413 4.979 -7.030 1.00 91.88 214 GLY A N 1
ATOM 1588 C CA . GLY A 1 214 ? -2.094 3.786 -7.527 1.00 91.88 214 GLY A CA 1
ATOM 1589 C C . GLY A 1 214 ? -1.189 2.565 -7.420 1.00 91.88 214 GLY A C 1
ATOM 1590 O O . GLY A 1 214 ? -0.045 2.615 -7.870 1.00 91.88 214 GLY A O 1
ATOM 1591 N N . THR A 1 215 ? -1.684 1.473 -6.845 1.00 93.00 215 THR A N 1
ATOM 1592 C CA . THR A 1 215 ? -0.940 0.214 -6.790 1.00 93.00 215 THR A CA 1
ATOM 1593 C C . THR A 1 215 ? -1.841 -1.012 -6.785 1.00 93.00 215 THR A C 1
ATOM 1595 O O . THR A 1 215 ? -3.036 -0.889 -6.549 1.00 93.00 215 THR A O 1
ATOM 1598 N N . ASP A 1 216 ? -1.317 -2.198 -7.076 1.00 89.56 216 ASP A N 1
ATOM 1599 C CA . ASP A 1 216 ? -2.061 -3.427 -6.799 1.00 89.56 216 ASP A CA 1
ATOM 1600 C C . ASP A 1 216 ? -1.936 -3.773 -5.316 1.00 89.56 216 ASP A C 1
ATOM 1602 O O . ASP A 1 216 ? -2.944 -3.939 -4.624 1.00 89.56 216 ASP A O 1
ATOM 1606 N N . HIS A 1 217 ? -0.706 -3.770 -4.795 1.00 94.19 217 HIS A N 1
ATOM 1607 C CA . HIS A 1 217 ? -0.445 -4.138 -3.408 1.00 94.19 217 HIS A CA 1
ATOM 1608 C C . HIS A 1 217 ? 0.415 -3.114 -2.670 1.00 94.19 217 HIS A C 1
ATOM 1610 O O . HIS A 1 217 ? 1.604 -2.936 -2.940 1.00 94.19 217 HIS A O 1
ATOM 1616 N N . LEU A 1 218 ? -0.184 -2.496 -1.652 1.00 97.44 218 LEU A N 1
ATOM 1617 C CA . LEU A 1 218 ? 0.509 -1.665 -0.674 1.00 97.44 218 LEU A CA 1
ATOM 1618 C C . LEU A 1 218 ? 0.768 -2.458 0.611 1.00 97.44 218 LEU A C 1
ATOM 1620 O O . LEU A 1 218 ? -0.171 -2.890 1.274 1.00 97.44 218 LEU A O 1
ATOM 1624 N N . THR A 1 219 ? 2.032 -2.591 1.014 1.00 97.19 219 THR A N 1
ATOM 1625 C CA . THR A 1 219 ? 2.425 -3.185 2.300 1.00 97.19 219 THR A CA 1
ATOM 1626 C C . THR A 1 219 ? 3.062 -2.145 3.221 1.00 97.19 219 THR A C 1
ATOM 1628 O O . THR A 1 219 ? 4.086 -1.543 2.894 1.00 97.19 219 THR A O 1
ATOM 1631 N N . VAL A 1 220 ? 2.490 -1.977 4.413 1.00 96.50 220 VAL A N 1
ATOM 1632 C CA . VAL A 1 220 ? 2.976 -1.094 5.480 1.00 96.50 220 VAL A CA 1
ATOM 1633 C C . VAL A 1 220 ? 3.436 -1.948 6.658 1.00 96.50 220 VAL A C 1
ATOM 1635 O O . VAL A 1 220 ? 2.623 -2.441 7.439 1.00 96.50 220 VAL A O 1
ATOM 1638 N N . ASP A 1 221 ? 4.747 -2.138 6.786 1.00 91.38 221 ASP A N 1
ATOM 1639 C CA . ASP A 1 221 ? 5.364 -3.071 7.734 1.00 91.38 221 ASP A CA 1
ATOM 1640 C C . ASP A 1 221 ? 6.326 -2.338 8.690 1.00 91.38 221 ASP A C 1
ATOM 1642 O O . ASP A 1 221 ? 6.891 -1.285 8.383 1.00 91.38 221 ASP A O 1
ATOM 1646 N N . SER A 1 222 ? 6.576 -2.930 9.855 1.00 87.38 222 SER A N 1
ATOM 1647 C CA . SER A 1 222 ? 7.726 -2.653 10.715 1.00 87.38 222 SER A CA 1
ATOM 1648 C C . SER A 1 222 ? 7.800 -1.187 11.128 1.00 87.38 222 SER A C 1
ATOM 1650 O O . SER A 1 222 ? 8.808 -0.510 10.907 1.00 87.38 222 SER A O 1
ATOM 1652 N N . TYR A 1 223 ? 6.709 -0.709 11.732 1.00 86.62 223 TYR A N 1
ATOM 1653 C CA . TYR A 1 223 ? 6.527 0.672 12.198 1.00 86.62 223 TYR A CA 1
ATOM 1654 C C . TYR A 1 223 ? 6.609 1.746 11.110 1.00 86.62 223 TYR A C 1
ATOM 1656 O O . TYR A 1 223 ? 6.850 2.913 11.417 1.00 86.62 223 TYR A O 1
ATOM 1664 N N . SER A 1 224 ? 6.442 1.363 9.846 1.00 94.44 224 SER A N 1
ATOM 1665 C CA . SER A 1 224 ? 6.334 2.318 8.745 1.00 94.44 224 SER A CA 1
ATOM 1666 C C . SER A 1 224 ? 4.966 2.992 8.724 1.00 94.44 224 SER A C 1
ATOM 1668 O O . SER A 1 224 ? 4.010 2.501 9.324 1.00 94.44 224 SER A O 1
ATOM 1670 N N . THR A 1 225 ? 4.855 4.116 8.027 1.00 95.50 225 THR A N 1
ATOM 1671 C CA . THR A 1 225 ? 3.630 4.918 8.008 1.00 95.50 225 THR A CA 1
ATOM 1672 C C . THR A 1 225 ? 3.255 5.322 6.593 1.00 95.50 225 THR A C 1
ATOM 1674 O O . THR A 1 225 ? 4.073 5.864 5.856 1.00 95.50 225 THR A O 1
ATOM 1677 N N . VAL A 1 226 ? 1.998 5.103 6.233 1.00 97.62 226 VAL A N 1
ATOM 1678 C CA . VAL A 1 226 ? 1.352 5.806 5.126 1.00 97.62 226 VAL A CA 1
ATOM 1679 C C . VAL A 1 226 ? 0.504 6.897 5.750 1.00 97.62 226 VAL A C 1
ATOM 1681 O O . VAL A 1 226 ? -0.365 6.588 6.560 1.00 97.62 226 VAL A O 1
ATOM 1684 N N . ALA A 1 227 ? 0.780 8.149 5.406 1.00 92.56 227 ALA A N 1
ATOM 1685 C CA . ALA A 1 227 ? 0.008 9.295 5.869 1.00 92.56 227 ALA A CA 1
ATOM 1686 C C . ALA A 1 227 ? -0.682 9.946 4.674 1.00 92.56 227 ALA A C 1
ATOM 1688 O O . ALA A 1 227 ? -0.015 10.313 3.704 1.00 92.56 227 ALA A O 1
ATOM 1689 N N . LEU A 1 228 ? -2.001 10.091 4.750 1.00 89.38 228 LEU A N 1
ATOM 1690 C CA . LEU A 1 228 ? -2.820 10.715 3.719 1.00 89.38 228 LEU A CA 1
ATOM 1691 C C . LEU A 1 228 ? -3.508 11.948 4.299 1.00 89.38 228 LEU A C 1
ATOM 1693 O O . LEU A 1 228 ? -4.219 11.845 5.294 1.00 89.38 228 LEU A O 1
ATOM 1697 N N . SER A 1 229 ? -3.280 13.108 3.689 1.00 80.94 229 SER A N 1
ATOM 1698 C CA . SER A 1 229 ? -3.823 14.391 4.152 1.00 80.94 229 SER A CA 1
ATOM 1699 C C . SER A 1 229 ? -4.228 15.302 2.991 1.00 80.94 229 SER A C 1
ATOM 1701 O O . SER A 1 229 ? -3.883 16.483 2.986 1.00 80.94 229 SER A O 1
ATOM 1703 N N . SER A 1 230 ? -4.847 14.737 1.955 1.00 68.38 230 SER A N 1
ATOM 1704 C CA . SER A 1 230 ? -5.352 15.521 0.825 1.00 68.38 230 SER A CA 1
ATOM 1705 C C . SER A 1 230 ? -6.635 16.245 1.240 1.00 68.38 230 SER A C 1
ATOM 1707 O O . SER A 1 230 ? -7.560 15.591 1.712 1.00 68.38 230 SER A O 1
ATOM 1709 N N . ASP A 1 231 ? -6.653 17.570 1.057 1.00 60.06 231 ASP A N 1
ATOM 1710 C CA . ASP A 1 231 ? -7.806 18.448 1.319 1.00 60.06 231 ASP A CA 1
ATOM 1711 C C . ASP A 1 231 ? -8.688 18.628 0.056 1.00 60.06 231 ASP A C 1
ATOM 1713 O O . ASP A 1 231 ? -9.731 19.285 0.098 1.00 60.06 231 ASP A O 1
ATOM 1717 N N . ASP A 1 232 ? -8.240 18.121 -1.103 1.00 58.72 232 ASP A N 1
ATOM 1718 C CA . ASP A 1 232 ? -8.873 18.364 -2.400 1.00 58.72 232 ASP A CA 1
ATOM 1719 C C . ASP A 1 232 ? -8.740 17.135 -3.323 1.00 58.72 232 ASP A C 1
ATOM 1721 O O . ASP A 1 232 ? -7.810 16.986 -4.118 1.00 58.72 232 ASP A O 1
ATOM 1725 N N . ASN A 1 233 ? -9.713 16.221 -3.256 1.00 56.19 233 ASN A N 1
ATOM 1726 C CA . ASN A 1 233 ? -9.769 15.029 -4.115 1.00 56.19 233 ASN A CA 1
ATOM 1727 C C . ASN A 1 233 ? -10.297 15.343 -5.539 1.00 56.19 233 ASN A C 1
ATOM 1729 O O . ASN A 1 233 ? -11.055 14.577 -6.143 1.00 56.19 233 ASN A O 1
ATOM 1733 N N . SER A 1 234 ? -9.975 16.530 -6.067 1.00 48.34 234 SER A N 1
ATOM 1734 C CA . SER A 1 234 ? -10.628 17.134 -7.238 1.00 48.34 234 SER A CA 1
ATOM 1735 C C . SER A 1 234 ? -9.969 16.815 -8.585 1.00 48.34 234 SER A C 1
ATOM 1737 O O . SER A 1 234 ? -10.223 17.499 -9.583 1.00 48.34 234 SER A O 1
ATOM 1739 N N . SER A 1 235 ? -9.193 15.730 -8.678 1.00 47.66 235 SER A N 1
ATOM 1740 C CA . SER A 1 235 ? -8.763 15.202 -9.977 1.00 47.66 235 SER A CA 1
ATOM 1741 C C . SER A 1 235 ? -9.977 14.658 -10.740 1.00 47.66 235 SER A C 1
ATOM 1743 O O . SER A 1 235 ? -10.413 13.517 -10.594 1.00 47.66 235 SER A O 1
ATOM 1745 N N . ILE A 1 236 ? -10.566 15.521 -11.570 1.00 42.38 236 ILE A N 1
ATOM 1746 C CA . ILE A 1 236 ? -11.627 15.177 -12.513 1.00 42.38 236 ILE A CA 1
ATOM 1747 C C . ILE A 1 236 ? -10.980 14.417 -13.677 1.00 42.38 236 ILE A C 1
ATOM 1749 O O . ILE A 1 236 ? -10.738 14.988 -14.743 1.00 42.38 236 ILE A O 1
ATOM 1753 N N . TYR A 1 237 ? -10.750 13.112 -13.531 1.00 43.16 237 TYR A N 1
ATOM 1754 C CA . TYR A 1 237 ? -10.614 12.260 -14.710 1.00 43.16 237 TYR A CA 1
ATOM 1755 C C . TYR A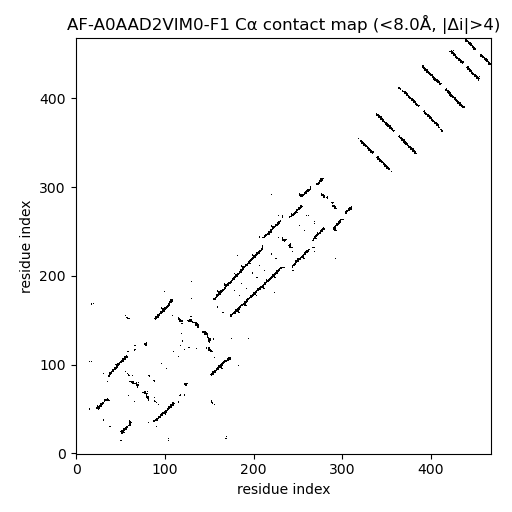 1 237 ? -12.020 11.853 -15.161 1.00 43.16 237 TYR A C 1
ATOM 1757 O O . TYR A 1 237 ? -12.714 11.064 -14.524 1.00 43.16 237 TYR A O 1
ATOM 1765 N N . ASN A 1 238 ? -12.488 12.434 -16.270 1.00 43.34 238 ASN A N 1
ATOM 1766 C CA . ASN A 1 238 ? -13.754 12.051 -16.911 1.00 43.34 238 ASN A CA 1
ATOM 1767 C C . ASN A 1 238 ? -15.036 12.263 -16.063 1.00 43.34 238 ASN A C 1
ATOM 1769 O O . ASN A 1 238 ? -16.056 11.622 -16.314 1.00 43.34 238 ASN A O 1
ATOM 1773 N N . GLY A 1 239 ? -15.019 13.181 -15.086 1.00 47.00 239 GLY A N 1
ATOM 1774 C CA . GLY A 1 239 ? -16.201 13.531 -14.281 1.00 47.00 239 GLY A CA 1
ATOM 1775 C C . GLY A 1 239 ? -16.406 12.705 -13.006 1.00 47.00 239 GLY A C 1
ATOM 1776 O O . GLY A 1 239 ? -17.458 12.848 -12.384 1.00 47.00 239 GLY A O 1
ATOM 1777 N N . TYR A 1 240 ? -15.435 11.871 -12.624 1.00 50.19 240 TYR A N 1
ATOM 1778 C CA . TYR A 1 240 ? -15.457 11.064 -11.402 1.00 50.19 240 TYR A CA 1
ATOM 1779 C C . TYR A 1 240 ? -14.346 11.506 -10.445 1.00 50.19 240 TYR A C 1
ATOM 1781 O O . TYR A 1 240 ? -13.260 11.860 -10.895 1.00 50.19 240 TYR A O 1
ATOM 1789 N N . TYR A 1 241 ? -14.638 11.488 -9.143 1.00 59.41 241 TYR A N 1
ATOM 1790 C CA . TYR A 1 241 ? -13.660 11.711 -8.077 1.00 59.41 241 TYR A CA 1
ATOM 1791 C C . TYR A 1 241 ? -12.742 10.484 -7.983 1.00 59.41 241 TYR A C 1
ATOM 1793 O O . TYR A 1 241 ? -13.236 9.375 -7.763 1.00 59.41 241 TYR A O 1
ATOM 1801 N N . THR A 1 242 ? -11.436 10.657 -8.196 1.00 68.44 242 THR A N 1
ATOM 1802 C CA . THR A 1 242 ? -10.437 9.585 -8.038 1.00 68.44 242 THR A CA 1
ATOM 1803 C C . THR A 1 242 ? -9.824 9.668 -6.646 1.00 68.44 242 THR A C 1
ATOM 1805 O O . THR A 1 242 ? -9.365 10.753 -6.329 1.00 68.44 242 THR A O 1
ATOM 1808 N N . PRO A 1 243 ? -9.768 8.591 -5.844 1.00 78.75 243 PRO A N 1
ATOM 1809 C CA . PRO A 1 243 ? -9.142 8.620 -4.518 1.00 78.75 243 PRO A CA 1
ATOM 1810 C C . PRO A 1 243 ? -7.650 8.974 -4.587 1.00 78.75 243 PRO A C 1
ATOM 1812 O O . PRO A 1 243 ? -6.977 8.582 -5.539 1.00 78.75 243 PRO A O 1
ATOM 1815 N N . SER A 1 244 ? -7.115 9.633 -3.555 1.00 87.19 244 SER A N 1
ATOM 1816 C CA . SER A 1 244 ? -5.677 9.939 -3.452 1.00 87.19 244 SER A CA 1
ATOM 1817 C C . SER A 1 244 ? -4.822 8.678 -3.276 1.00 87.19 244 SER A C 1
ATOM 1819 O O . SER A 1 244 ? -3.651 8.665 -3.651 1.00 87.19 244 SER A O 1
ATOM 1821 N N . LEU A 1 245 ? -5.400 7.603 -2.729 1.00 91.19 245 LEU A N 1
ATOM 1822 C CA . LEU A 1 245 ? -4.791 6.274 -2.675 1.00 91.19 245 LEU A CA 1
ATOM 1823 C C . LEU A 1 245 ? -5.740 5.218 -3.250 1.00 91.19 245 LEU A C 1
ATOM 1825 O O . LEU A 1 245 ? -6.831 4.998 -2.728 1.00 91.19 245 LEU A O 1
ATOM 1829 N N . LEU A 1 246 ? -5.298 4.521 -4.289 1.00 89.81 246 LEU A N 1
ATOM 1830 C CA . LEU A 1 246 ? -5.981 3.371 -4.866 1.00 89.81 246 LEU A CA 1
ATOM 1831 C C . LEU A 1 246 ? -5.071 2.151 -4.758 1.00 89.81 246 LEU A C 1
ATOM 1833 O O . LEU A 1 246 ? -3.963 2.161 -5.288 1.00 89.81 246 LEU A O 1
ATOM 1837 N N . ALA A 1 247 ? -5.540 1.108 -4.077 1.00 90.75 247 ALA A N 1
ATOM 1838 C CA . ALA A 1 247 ? -4.817 -0.153 -3.975 1.00 90.75 247 ALA A CA 1
ATOM 1839 C C . ALA A 1 247 ? -5.773 -1.341 -3.973 1.00 90.75 247 ALA A C 1
ATOM 1841 O O . ALA A 1 247 ? -6.679 -1.349 -3.150 1.00 90.75 247 ALA A O 1
ATOM 1842 N N . ASN A 1 248 ? -5.583 -2.368 -4.801 1.00 86.75 248 ASN A N 1
ATOM 1843 C CA . ASN A 1 248 ? -6.447 -3.557 -4.726 1.00 86.75 248 ASN A CA 1
ATOM 1844 C C . ASN A 1 248 ? -6.345 -4.212 -3.341 1.00 86.75 248 ASN A C 1
ATOM 1846 O O . ASN A 1 248 ? -7.361 -4.485 -2.702 1.00 86.75 248 ASN A O 1
ATOM 1850 N N . THR A 1 249 ? -5.122 -4.355 -2.833 1.00 88.75 249 THR A N 1
ATOM 1851 C CA . THR A 1 249 ? -4.849 -4.845 -1.482 1.00 88.75 249 THR A CA 1
ATOM 1852 C C . THR A 1 249 ? -3.999 -3.849 -0.704 1.00 88.75 249 THR A C 1
ATOM 1854 O O . THR A 1 249 ? -2.967 -3.374 -1.182 1.00 88.75 249 THR A O 1
ATOM 1857 N N . ILE A 1 250 ? -4.394 -3.568 0.535 1.00 94.25 250 ILE A N 1
ATOM 1858 C CA . ILE A 1 250 ? -3.560 -2.866 1.511 1.00 94.25 250 ILE A CA 1
ATOM 1859 C C . ILE A 1 250 ? -3.305 -3.796 2.691 1.00 94.25 250 ILE A C 1
ATOM 1861 O O . ILE A 1 250 ? -4.235 -4.148 3.409 1.00 94.25 250 ILE A O 1
ATOM 1865 N N . THR A 1 251 ? -2.046 -4.141 2.941 1.00 93.94 251 THR A N 1
ATOM 1866 C CA . THR A 1 251 ? -1.631 -4.911 4.116 1.00 93.94 251 THR A CA 1
ATOM 1867 C C . THR A 1 251 ? -0.908 -4.000 5.099 1.00 93.94 251 THR A 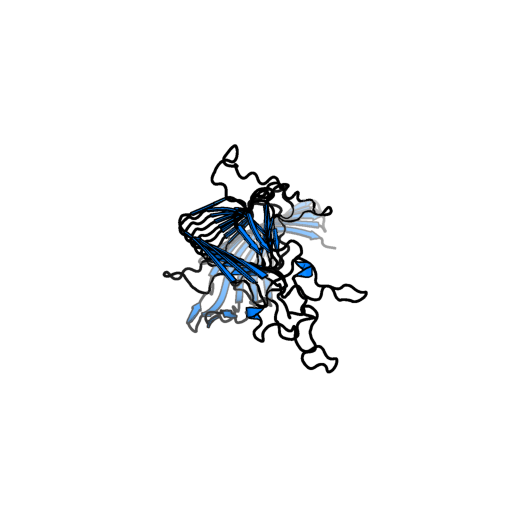C 1
ATOM 1869 O O . THR A 1 251 ? 0.150 -3.452 4.797 1.00 93.94 251 THR A O 1
ATOM 1872 N N . VAL A 1 252 ? -1.440 -3.871 6.310 1.00 92.31 252 VAL A N 1
ATOM 1873 C CA . VAL A 1 252 ? -0.807 -3.147 7.416 1.00 92.31 252 VAL A CA 1
ATOM 1874 C C . VAL A 1 252 ? -0.419 -4.154 8.492 1.00 92.31 252 VAL A C 1
ATOM 1876 O O . VAL A 1 252 ? -1.264 -4.895 9.000 1.00 92.31 252 VAL A O 1
ATOM 1879 N N . THR A 1 253 ? 0.864 -4.202 8.848 1.00 87.56 253 THR A N 1
ATOM 1880 C CA . THR A 1 253 ? 1.397 -5.234 9.743 1.00 87.56 253 THR A CA 1
ATOM 1881 C C . THR A 1 253 ? 2.575 -4.761 10.588 1.00 87.56 253 THR A C 1
ATOM 1883 O O . THR A 1 253 ? 3.170 -3.722 10.322 1.00 87.56 253 THR A O 1
ATOM 1886 N N . ASN A 1 254 ? 2.925 -5.522 11.630 1.00 79.31 254 ASN A N 1
ATOM 1887 C CA . ASN A 1 254 ? 4.120 -5.301 12.465 1.00 79.31 254 ASN A CA 1
ATOM 1888 C C . ASN A 1 254 ? 4.274 -3.853 12.975 1.00 79.31 254 ASN A C 1
ATOM 1890 O O . ASN A 1 254 ? 5.360 -3.271 12.939 1.00 79.31 254 ASN A O 1
ATOM 1894 N N . GLY A 1 255 ? 3.176 -3.246 13.429 1.00 80.44 255 GLY A N 1
ATOM 1895 C CA . GLY A 1 255 ? 3.160 -1.861 13.910 1.00 80.44 255 GLY A CA 1
ATOM 1896 C C . GLY A 1 255 ? 3.153 -0.800 12.820 1.00 80.44 255 GLY A C 1
ATOM 1897 O O . GLY A 1 255 ? 3.264 0.379 13.147 1.00 80.44 255 GLY A O 1
ATOM 1898 N N . GLY A 1 256 ? 3.039 -1.199 11.552 1.00 88.62 256 GLY A N 1
ATOM 1899 C CA . GLY A 1 256 ? 2.738 -0.294 10.456 1.00 88.62 256 GLY A CA 1
ATOM 1900 C C . GLY A 1 256 ? 1.455 0.495 10.721 1.00 88.62 256 GLY A C 1
ATOM 1901 O O . GLY A 1 256 ? 0.546 0.010 11.400 1.00 88.62 256 GLY A O 1
ATOM 1902 N N . LEU A 1 257 ? 1.398 1.711 10.193 1.00 89.56 257 LEU A N 1
ATOM 1903 C CA . LEU A 1 257 ? 0.290 2.640 10.371 1.00 89.56 257 LEU A CA 1
ATOM 1904 C C . LEU A 1 257 ? -0.208 3.125 9.009 1.00 89.56 257 LEU A C 1
ATOM 1906 O O . LEU A 1 257 ? 0.553 3.732 8.258 1.00 89.56 257 LEU A O 1
ATOM 1910 N N . LEU A 1 258 ? -1.481 2.879 8.714 1.00 93.62 258 LEU A N 1
ATOM 1911 C CA . LEU A 1 258 ? -2.223 3.578 7.670 1.00 93.62 258 LEU A CA 1
ATOM 1912 C C . LEU A 1 258 ? -3.037 4.686 8.344 1.00 93.62 258 LEU A C 1
ATOM 1914 O O . LEU A 1 258 ? -4.029 4.391 9.007 1.00 93.62 258 LEU A O 1
ATOM 1918 N N . ASP A 1 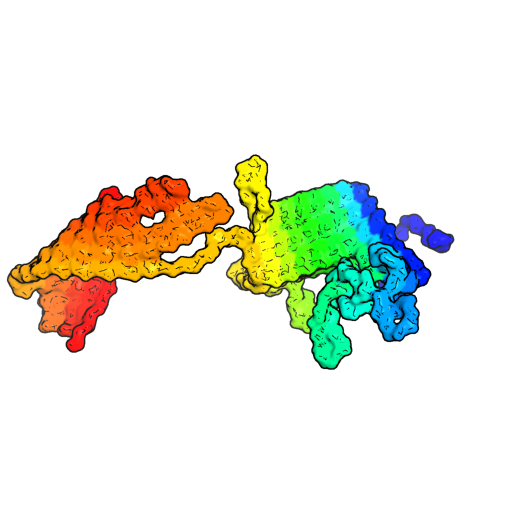259 ? -2.585 5.928 8.204 1.00 89.19 259 ASP A N 1
ATOM 1919 C CA . ASP A 1 259 ? -3.177 7.120 8.814 1.00 89.19 259 ASP A CA 1
ATOM 1920 C C . ASP A 1 259 ? -3.879 7.967 7.744 1.00 89.19 259 ASP A C 1
ATOM 1922 O O . ASP A 1 259 ? -3.244 8.546 6.856 1.00 89.19 259 ASP A O 1
ATOM 1926 N N . ILE A 1 260 ? -5.208 8.004 7.816 1.00 87.25 260 ILE A N 1
ATOM 1927 C CA . ILE A 1 260 ? -6.081 8.756 6.918 1.00 87.25 260 ILE A CA 1
ATOM 1928 C C . ILE A 1 260 ? -6.558 10.012 7.648 1.00 87.25 260 ILE A C 1
ATOM 1930 O O . ILE A 1 260 ? -7.580 10.011 8.345 1.00 87.25 260 ILE A O 1
ATOM 1934 N N . ASN A 1 261 ? -5.811 11.098 7.473 1.00 82.25 261 ASN A N 1
ATOM 1935 C CA . ASN A 1 261 ? -6.058 12.390 8.094 1.00 82.25 261 ASN A CA 1
ATOM 1936 C C . ASN A 1 261 ? -6.779 13.351 7.135 1.00 82.25 261 ASN A C 1
ATOM 1938 O O . ASN A 1 261 ? -6.187 14.313 6.650 1.00 82.25 261 ASN A O 1
ATOM 1942 N N . VAL A 1 262 ? -8.062 13.077 6.892 1.00 74.75 262 VAL A N 1
ATOM 1943 C CA . VAL A 1 262 ? -8.968 13.882 6.049 1.00 74.75 262 VAL A CA 1
ATOM 1944 C C . VAL A 1 262 ? -10.167 14.382 6.853 1.00 74.75 262 VAL A C 1
ATOM 1946 O O . VAL A 1 262 ? -10.464 13.835 7.921 1.00 74.75 262 VAL A O 1
ATOM 1949 N N . ASP A 1 263 ? -10.851 15.420 6.377 1.00 68.69 263 ASP A N 1
ATOM 1950 C CA . ASP A 1 263 ? -11.991 16.014 7.068 1.00 68.69 263 ASP A CA 1
ATOM 1951 C C . ASP A 1 263 ? -13.348 15.399 6.650 1.00 68.69 263 ASP A C 1
ATOM 1953 O O . ASP A 1 263 ? -13.437 14.355 6.004 1.00 68.69 263 ASP A O 1
ATOM 1957 N N . GLN A 1 264 ? -14.451 15.972 7.139 1.00 59.84 264 GLN A N 1
ATOM 1958 C CA . GLN A 1 264 ? -15.810 15.463 6.890 1.00 59.84 264 GLN A CA 1
ATOM 1959 C C . GLN A 1 264 ? -16.360 15.794 5.485 1.00 59.84 264 GLN A C 1
ATOM 1961 O O . GLN A 1 264 ? -17.482 15.402 5.166 1.00 59.84 264 GLN A O 1
ATOM 1966 N N . PHE A 1 265 ? -15.642 16.590 4.692 1.00 65.44 265 PHE A N 1
ATOM 1967 C CA . PHE A 1 265 ? -16.002 17.003 3.335 1.00 65.44 265 PHE A CA 1
ATOM 1968 C C . PHE A 1 265 ? -15.236 16.225 2.260 1.00 65.44 265 PHE A C 1
ATOM 1970 O O . PHE A 1 265 ? -15.633 16.277 1.095 1.00 65.44 265 PHE A O 1
ATOM 1977 N N . ASP A 1 266 ? -14.193 15.493 2.651 1.00 68.50 266 ASP A N 1
ATOM 1978 C CA . ASP A 1 266 ? -13.403 14.656 1.759 1.00 68.50 266 ASP A CA 1
ATOM 1979 C C . ASP A 1 266 ? -14.153 13.365 1.404 1.00 68.50 266 ASP A C 1
ATOM 1981 O O . ASP A 1 266 ? -14.288 12.431 2.201 1.00 68.50 266 ASP A O 1
ATOM 1985 N N . ASP A 1 267 ? -14.648 13.305 0.168 1.00 64.31 267 ASP A N 1
ATOM 1986 C CA . ASP A 1 267 ? -15.268 12.107 -0.391 1.00 64.31 267 ASP A CA 1
ATOM 1987 C C . ASP A 1 267 ? -14.183 11.147 -0.917 1.00 64.31 267 ASP A C 1
ATOM 1989 O O . ASP A 1 267 ? -13.418 11.472 -1.828 1.00 64.31 267 ASP A O 1
ATOM 1993 N N . ASN A 1 268 ? -14.177 9.919 -0.386 1.00 73.06 268 ASN A N 1
ATOM 1994 C CA . ASN A 1 268 ? -13.363 8.790 -0.859 1.00 73.06 268 ASN A CA 1
ATOM 1995 C C . ASN A 1 268 ? -11.832 9.044 -0.852 1.00 73.06 268 ASN A C 1
ATOM 1997 O O . ASN A 1 268 ? -11.204 8.996 -1.910 1.00 73.06 268 ASN A O 1
ATOM 2001 N N . PRO A 1 269 ? -11.212 9.281 0.323 1.00 80.62 269 PRO A N 1
ATOM 2002 C CA . PRO A 1 269 ? -9.770 9.534 0.448 1.00 80.62 269 PRO A CA 1
ATOM 2003 C C . PRO A 1 269 ? -8.897 8.382 -0.067 1.00 80.62 269 PRO A C 1
ATOM 2005 O O . PRO A 1 269 ? -7.835 8.601 -0.645 1.00 80.62 269 PRO A O 1
ATOM 2008 N N . PHE A 1 270 ? -9.358 7.145 0.119 1.00 87.56 270 PHE A N 1
ATOM 2009 C CA . PHE A 1 270 ? -8.715 5.959 -0.423 1.00 87.56 270 PHE A CA 1
ATOM 2010 C C . PHE A 1 270 ? -9.754 4.921 -0.842 1.00 87.56 270 PHE A C 1
ATOM 2012 O O . PHE A 1 270 ? -10.856 4.876 -0.290 1.00 87.56 270 PHE A O 1
ATOM 2019 N N . GLN A 1 271 ? -9.368 4.057 -1.777 1.00 87.69 271 GLN A N 1
ATOM 2020 C CA . GLN A 1 271 ? -10.146 2.904 -2.207 1.00 87.69 271 GLN A CA 1
ATOM 2021 C C . GLN A 1 271 ? -9.284 1.647 -2.167 1.00 87.69 271 GLN A C 1
ATOM 2023 O O . GLN A 1 271 ? -8.144 1.649 -2.635 1.00 87.69 271 GLN A O 1
ATOM 2028 N N . THR A 1 272 ? -9.857 0.569 -1.635 1.00 88.81 272 THR A N 1
ATOM 2029 C CA . THR A 1 272 ? -9.252 -0.757 -1.691 1.00 88.81 272 THR A CA 1
ATOM 2030 C C . THR A 1 272 ? -10.294 -1.857 -1.741 1.00 88.81 272 THR A C 1
ATOM 2032 O O . THR A 1 272 ? -11.386 -1.677 -1.200 1.00 88.81 272 THR A O 1
ATOM 2035 N N . ASP A 1 273 ? -9.961 -2.976 -2.382 1.00 86.62 273 ASP A N 1
ATOM 2036 C CA . ASP A 1 273 ? -10.816 -4.161 -2.372 1.00 86.62 273 ASP A CA 1
ATOM 2037 C C . ASP A 1 273 ? -10.612 -4.940 -1.073 1.00 86.62 273 ASP A C 1
ATOM 2039 O O . ASP A 1 273 ? -11.588 -5.336 -0.439 1.00 86.62 273 ASP A O 1
ATOM 2043 N N . THR A 1 274 ? -9.358 -5.110 -0.641 1.00 83.62 274 THR A N 1
ATOM 2044 C CA . THR A 1 274 ? -9.003 -5.830 0.588 1.00 83.62 274 THR A CA 1
ATOM 2045 C C . THR A 1 274 ? -8.112 -4.979 1.488 1.00 83.62 274 THR A C 1
ATOM 2047 O O . THR A 1 274 ? -6.998 -4.615 1.119 1.00 83.62 274 THR A O 1
ATOM 2050 N N . LEU A 1 275 ? -8.569 -4.725 2.716 1.00 89.69 275 LEU A N 1
ATOM 2051 C CA . LEU A 1 275 ? -7.749 -4.139 3.776 1.00 89.69 275 LEU A CA 1
ATOM 2052 C C . LEU A 1 275 ? -7.371 -5.232 4.777 1.00 89.69 275 LEU A C 1
ATOM 2054 O O . LEU A 1 275 ? -8.208 -5.696 5.551 1.00 89.69 275 LEU A O 1
ATOM 2058 N N . GLU A 1 276 ? -6.104 -5.626 4.786 1.00 88.56 276 GLU A N 1
ATOM 2059 C CA . GLU A 1 276 ? -5.558 -6.620 5.701 1.00 88.56 276 GLU A CA 1
ATOM 2060 C C . GLU A 1 276 ? -4.848 -5.949 6.881 1.00 88.56 276 GLU A C 1
ATOM 2062 O O . GLU A 1 276 ? -3.773 -5.367 6.744 1.00 88.56 276 GLU A O 1
ATOM 2067 N N . LEU A 1 277 ? -5.415 -6.075 8.078 1.00 84.88 277 LEU A N 1
ATOM 2068 C CA . LEU A 1 277 ? -4.776 -5.664 9.325 1.00 84.88 277 LEU A CA 1
ATOM 2069 C C . LEU A 1 277 ? -4.244 -6.908 10.024 1.00 84.88 277 LEU A C 1
ATOM 2071 O O . LEU A 1 277 ? -4.983 -7.642 10.683 1.00 84.88 277 LEU A O 1
ATOM 2075 N N . THR A 1 278 ? -2.951 -7.165 9.867 1.00 75.25 278 THR A N 1
ATOM 2076 C CA . THR A 1 278 ? -2.313 -8.359 10.423 1.00 75.25 278 THR A CA 1
ATOM 2077 C C . THR A 1 278 ? -1.327 -7.981 11.520 1.00 75.25 278 THR A C 1
ATOM 2079 O O . THR A 1 278 ? -0.880 -6.843 11.650 1.00 75.25 278 THR A O 1
ATOM 2082 N N . SER A 1 279 ? -0.994 -8.937 12.373 1.00 68.06 279 SER A N 1
ATOM 2083 C CA . SER A 1 279 ? 0.235 -8.876 13.160 1.00 68.06 279 SER A CA 1
ATOM 2084 C C . SER A 1 279 ? 1.180 -9.891 12.559 1.00 68.06 279 SER A C 1
ATOM 2086 O O . SER A 1 279 ? 0.745 -11.018 12.328 1.00 68.06 279 SER A O 1
ATOM 2088 N N . GLY A 1 280 ? 2.452 -9.567 12.339 1.00 58.97 280 GLY A N 1
ATOM 2089 C CA . GLY A 1 280 ? 3.388 -10.621 11.981 1.00 58.97 280 GLY A CA 1
ATOM 2090 C C . GLY A 1 280 ? 3.385 -11.696 13.059 1.00 58.97 280 GLY A C 1
ATOM 2091 O O . GLY A 1 280 ? 3.204 -11.426 14.249 1.00 58.97 280 GLY A O 1
ATOM 2092 N N . ASN A 1 281 ? 3.618 -12.936 12.639 1.00 51.41 281 ASN A N 1
ATOM 2093 C CA . ASN A 1 281 ? 3.686 -14.118 13.504 1.00 51.41 281 ASN A CA 1
ATOM 2094 C C . ASN A 1 281 ? 4.852 -14.085 14.520 1.00 51.41 281 ASN A C 1
ATOM 2096 O O . ASN A 1 281 ? 5.215 -15.110 15.099 1.00 51.41 281 ASN A O 1
ATOM 2100 N N . ILE A 1 282 ? 5.482 -12.927 14.715 1.00 48.94 282 ILE A N 1
ATOM 2101 C CA . ILE A 1 282 ? 6.649 -12.715 15.553 1.00 48.94 282 ILE A CA 1
ATOM 2102 C C . ILE A 1 282 ? 6.231 -11.770 16.673 1.00 48.94 282 ILE A C 1
ATOM 2104 O O . ILE A 1 282 ? 6.119 -10.561 16.491 1.00 48.94 282 ILE A O 1
ATOM 2108 N N . ALA A 1 283 ? 6.010 -12.342 17.854 1.00 53.59 283 ALA A N 1
ATOM 2109 C CA . ALA A 1 283 ? 6.025 -11.551 19.069 1.00 53.59 283 ALA A CA 1
ATOM 2110 C C . ALA A 1 283 ? 7.392 -10.851 19.173 1.00 53.59 283 ALA A C 1
ATOM 2112 O O . ALA A 1 283 ? 8.414 -11.460 18.838 1.00 53.59 283 ALA A O 1
ATOM 2113 N N . ASP A 1 284 ? 7.428 -9.592 19.614 1.00 55.69 284 ASP A N 1
ATOM 2114 C CA . ASP A 1 284 ? 8.696 -8.894 19.836 1.00 55.69 284 ASP A CA 1
ATOM 2115 C C . ASP A 1 284 ? 9.600 -9.688 20.810 1.00 55.69 284 ASP A C 1
ATOM 2117 O O . ASP A 1 284 ? 9.198 -10.691 21.409 1.00 55.69 284 ASP A O 1
ATOM 2121 N N . HIS A 1 285 ? 10.842 -9.245 21.023 1.00 52.88 285 HIS A N 1
ATOM 2122 C CA . HIS A 1 285 ? 11.771 -9.930 21.940 1.00 52.88 285 HIS A CA 1
ATOM 2123 C C . HIS A 1 285 ? 11.238 -10.066 23.386 1.00 52.88 285 HIS A C 1
ATOM 2125 O O . HIS A 1 285 ? 11.830 -10.789 24.192 1.00 52.88 285 HIS A O 1
ATOM 2131 N N . ASN A 1 286 ? 10.126 -9.398 23.707 1.00 54.88 286 ASN A N 1
ATOM 2132 C CA . ASN A 1 286 ? 9.461 -9.382 24.998 1.00 54.88 286 ASN A CA 1
ATOM 2133 C C . ASN A 1 286 ? 8.111 -10.134 24.985 1.00 54.88 286 ASN A C 1
ATOM 2135 O O . ASN A 1 286 ? 7.463 -10.207 26.029 1.00 54.88 286 ASN A O 1
ATOM 2139 N N . GLY A 1 287 ? 7.693 -10.713 23.854 1.00 53.22 287 GLY A N 1
ATOM 2140 C CA . GLY A 1 287 ? 6.437 -11.448 23.717 1.00 53.22 287 GLY A CA 1
ATOM 2141 C C . GLY A 1 287 ? 5.214 -10.595 23.347 1.00 53.22 287 GLY A C 1
ATOM 2142 O O . GLY A 1 287 ? 4.100 -11.118 23.383 1.00 53.22 287 GLY A O 1
ATOM 2143 N N . ASN A 1 288 ? 5.378 -9.316 22.992 1.00 58.00 288 ASN A N 1
ATOM 2144 C CA . ASN A 1 288 ? 4.262 -8.453 22.595 1.00 58.00 288 ASN A CA 1
ATOM 2145 C C . ASN A 1 288 ? 3.895 -8.669 21.126 1.00 58.00 288 ASN A C 1
ATOM 2147 O O . ASN A 1 288 ? 4.765 -8.735 20.260 1.00 58.00 288 ASN A O 1
ATOM 2151 N N . VAL A 1 289 ? 2.595 -8.719 20.841 1.00 57.38 289 VAL A N 1
ATOM 2152 C CA . VAL A 1 289 ? 2.080 -8.723 19.470 1.00 57.38 289 VAL A CA 1
ATOM 2153 C C . VAL A 1 289 ? 1.876 -7.284 19.017 1.00 57.38 289 VAL A C 1
ATOM 2155 O O . VAL A 1 289 ? 1.221 -6.510 19.714 1.00 57.38 289 VAL A O 1
ATOM 2158 N N . VAL A 1 290 ? 2.435 -6.941 17.858 1.00 67.06 290 VAL A N 1
ATOM 2159 C CA . VAL A 1 290 ? 2.358 -5.601 17.275 1.00 67.06 290 VAL A CA 1
ATOM 2160 C C . VAL A 1 290 ? 1.577 -5.704 15.966 1.00 67.06 290 VAL A C 1
ATOM 2162 O O . VAL A 1 290 ? 2.118 -6.091 14.934 1.00 67.06 290 VAL A O 1
ATOM 2165 N N . SER A 1 291 ? 0.275 -5.441 16.030 1.00 72.25 291 SER A N 1
ATOM 2166 C CA . SER A 1 291 ? -0.597 -5.419 14.851 1.00 72.25 291 SER A CA 1
ATOM 2167 C C . SER A 1 291 ? -0.362 -4.167 14.009 1.00 72.25 291 SER A C 1
ATOM 2169 O O . SER A 1 291 ? 0.141 -3.163 14.515 1.00 72.25 291 SER A O 1
ATOM 2171 N N . GLY A 1 292 ? -0.746 -4.222 12.736 1.00 78.62 292 GLY A N 1
ATOM 2172 C CA . GLY A 1 292 ? -0.979 -3.024 11.943 1.00 78.62 292 GLY A CA 1
ATOM 2173 C C . GLY A 1 292 ? -2.108 -2.173 12.527 1.00 78.62 292 GLY A C 1
ATOM 2174 O O . GLY A 1 292 ? -3.037 -2.697 13.149 1.00 78.62 292 GLY A O 1
ATOM 2175 N N . VAL A 1 293 ? -2.009 -0.862 12.338 1.00 81.88 293 VAL A N 1
ATOM 2176 C CA . VAL A 1 293 ? -2.984 0.129 12.798 1.00 81.88 293 VAL A CA 1
ATOM 2177 C C . VAL A 1 293 ? -3.571 0.843 11.586 1.00 81.88 293 VAL A C 1
ATOM 2179 O O . VAL A 1 293 ? -2.835 1.308 10.720 1.00 81.88 293 VAL A O 1
ATOM 2182 N N . PHE A 1 294 ? -4.897 0.921 11.536 1.00 88.06 294 PHE A N 1
ATOM 2183 C CA . PHE A 1 294 ? -5.627 1.764 10.598 1.00 88.06 294 PHE A CA 1
ATOM 2184 C C . PHE A 1 294 ? -6.333 2.855 11.395 1.00 88.06 294 PHE A C 1
ATOM 2186 O O . PHE A 1 294 ? -7.238 2.552 12.176 1.00 88.06 294 PHE A O 1
ATOM 2193 N N . ASP A 1 295 ? -5.903 4.095 11.189 1.00 83.19 295 ASP A N 1
ATOM 2194 C CA . ASP A 1 295 ? -6.479 5.282 11.803 1.00 83.19 295 ASP A CA 1
ATOM 2195 C C . ASP A 1 295 ? -7.175 6.113 10.723 1.00 83.19 295 ASP A C 1
ATOM 2197 O O . ASP A 1 295 ? -6.633 6.357 9.646 1.00 83.19 295 ASP A O 1
ATOM 2201 N N . ILE A 1 296 ? -8.403 6.543 11.010 1.00 80.69 296 ILE A N 1
ATOM 2202 C CA . ILE A 1 296 ? -9.159 7.440 10.140 1.00 80.69 296 ILE A CA 1
ATOM 2203 C C . ILE A 1 296 ? -9.758 8.582 10.947 1.00 80.69 296 ILE A C 1
ATOM 2205 O O . ILE A 1 296 ? -10.482 8.382 11.924 1.00 80.69 296 ILE A O 1
ATOM 2209 N N . HIS A 1 297 ? -9.452 9.800 10.520 1.00 74.62 297 HIS A N 1
ATOM 2210 C CA . HIS A 1 297 ? -9.772 11.030 11.232 1.00 74.62 297 HIS A CA 1
ATOM 2211 C C . HIS A 1 297 ? -11.091 11.666 10.760 1.00 74.62 297 HIS A C 1
ATOM 2213 O O . HIS A 1 297 ? -11.271 12.876 10.861 1.00 74.62 297 HIS A O 1
ATOM 2219 N N . SER A 1 298 ? -12.052 10.851 10.311 1.00 67.44 298 SER A N 1
ATOM 2220 C CA . SER A 1 298 ? -13.375 11.301 9.861 1.00 67.44 298 SER A CA 1
ATOM 2221 C C . SER A 1 298 ? -14.494 10.659 10.683 1.00 67.44 298 SER A C 1
ATOM 2223 O O . SER A 1 298 ? -14.465 9.464 10.981 1.00 67.44 298 SER A O 1
ATOM 2225 N N . SER A 1 299 ? -15.506 11.449 11.060 1.00 56.41 299 SER A N 1
ATOM 2226 C CA . SER A 1 299 ? -16.683 10.950 11.784 1.00 56.41 299 SER A CA 1
ATOM 2227 C C . SER A 1 299 ? -17.760 10.344 10.881 1.00 56.41 299 SER A C 1
ATOM 2229 O O . SER A 1 299 ? -18.661 9.694 11.406 1.00 56.41 299 SER A O 1
ATOM 2231 N N . ASP A 1 300 ? -17.666 10.545 9.561 1.00 64.44 300 ASP A N 1
ATOM 2232 C CA . ASP A 1 300 ? -18.708 10.187 8.584 1.00 64.44 300 ASP A CA 1
ATOM 2233 C C . ASP A 1 300 ? -18.206 9.241 7.468 1.00 64.44 300 ASP A C 1
ATOM 2235 O O . ASP A 1 300 ? -18.859 9.081 6.436 1.00 64.44 300 ASP A O 1
ATOM 2239 N N . TYR A 1 301 ? -17.069 8.564 7.668 1.00 67.44 301 TYR A N 1
ATOM 2240 C CA . TYR A 1 301 ? -16.501 7.655 6.667 1.00 67.44 301 TYR A CA 1
ATOM 2241 C C . TYR A 1 301 ? -17.189 6.281 6.620 1.00 67.44 301 TYR A C 1
ATOM 2243 O O . TYR A 1 301 ? -17.472 5.658 7.648 1.00 67.44 301 TYR A O 1
ATOM 2251 N N . VAL A 1 302 ? -17.386 5.765 5.402 1.00 71.19 302 VAL A N 1
ATOM 2252 C CA . VAL A 1 302 ? -17.845 4.395 5.141 1.00 71.19 302 VAL A CA 1
ATOM 2253 C C . VAL A 1 302 ? -16.728 3.616 4.453 1.00 71.19 302 VAL A C 1
ATOM 2255 O O . VAL A 1 302 ? -16.401 3.892 3.303 1.00 71.19 302 VAL A O 1
ATOM 2258 N N . LEU A 1 303 ? -16.188 2.602 5.135 1.00 77.62 303 LEU A N 1
ATOM 2259 C CA . LEU A 1 303 ? -15.251 1.653 4.533 1.00 77.62 303 LEU A CA 1
ATOM 2260 C C . LEU A 1 303 ? -16.018 0.657 3.654 1.00 77.62 303 LEU A C 1
ATOM 2262 O O . LEU A 1 303 ? -16.841 -0.107 4.162 1.00 77.62 303 LEU A O 1
ATOM 2266 N N . ASN A 1 304 ? -15.729 0.649 2.354 1.00 77.62 304 ASN A N 1
ATOM 2267 C CA . ASN A 1 304 ? -16.255 -0.329 1.401 1.00 77.62 304 ASN A CA 1
ATOM 2268 C C . ASN A 1 304 ? -15.124 -1.231 0.887 1.00 77.62 304 ASN A C 1
ATOM 2270 O O . ASN A 1 304 ? -14.720 -1.110 -0.264 1.00 77.62 304 ASN A O 1
ATOM 2274 N N . ALA A 1 305 ? -14.616 -2.090 1.768 1.00 78.38 305 ALA A N 1
ATOM 2275 C CA . ALA A 1 305 ? -13.558 -3.059 1.492 1.00 78.38 305 ALA A CA 1
ATOM 2276 C C . ALA A 1 305 ? -13.808 -4.350 2.285 1.00 78.38 305 ALA A C 1
ATOM 2278 O O . ALA A 1 305 ? -14.452 -4.318 3.343 1.00 78.38 305 ALA A O 1
ATOM 2279 N N . ASP A 1 306 ? -13.247 -5.463 1.822 1.00 77.00 306 ASP A N 1
ATOM 2280 C CA . ASP A 1 306 ? -13.123 -6.678 2.618 1.00 77.00 306 ASP A CA 1
ATOM 2281 C C . ASP A 1 306 ? -12.057 -6.445 3.697 1.00 77.00 306 ASP A C 1
ATOM 2283 O O . ASP A 1 306 ? -10.854 -6.403 3.438 1.00 77.00 306 ASP A O 1
ATOM 2287 N N . LEU A 1 307 ? -12.509 -6.249 4.938 1.00 80.81 307 LEU A N 1
ATOM 2288 C CA . LEU A 1 307 ? -11.623 -6.102 6.088 1.00 80.81 307 LEU A CA 1
ATOM 2289 C C . LEU A 1 307 ? -11.196 -7.483 6.590 1.00 80.81 307 LEU A C 1
ATOM 2291 O O . LEU A 1 307 ? -11.970 -8.191 7.243 1.00 80.81 307 LEU A O 1
ATOM 2295 N N . VAL A 1 308 ? -9.941 -7.839 6.335 1.00 72.19 308 VAL A N 1
ATOM 2296 C CA . VAL A 1 308 ? -9.315 -9.055 6.851 1.00 72.19 308 VAL A CA 1
ATOM 2297 C C . VAL A 1 308 ? -8.497 -8.687 8.078 1.00 72.19 308 VAL A C 1
ATOM 2299 O O . VAL A 1 308 ? -7.529 -7.939 8.012 1.00 72.19 308 VAL A O 1
ATOM 2302 N N . ASN A 1 309 ? -8.870 -9.232 9.229 1.00 67.69 309 ASN A N 1
ATOM 2303 C CA . ASN A 1 309 ? -8.057 -9.144 10.433 1.00 67.69 309 ASN A CA 1
ATOM 2304 C C . ASN A 1 309 ? -7.672 -10.566 10.838 1.00 67.69 309 ASN A C 1
ATOM 2306 O O . ASN A 1 309 ? -8.528 -11.338 11.285 1.00 67.69 309 ASN A O 1
ATOM 2310 N N . ASP A 1 310 ? -6.383 -10.895 10.684 1.00 58.72 310 ASP A N 1
ATOM 2311 C CA . ASP A 1 310 ? -5.790 -12.201 11.037 1.00 58.72 310 ASP A CA 1
ATOM 2312 C C . ASP A 1 310 ? -5.999 -12.545 12.526 1.00 58.72 310 ASP A C 1
ATOM 2314 O O . ASP A 1 310 ? -5.869 -13.683 12.973 1.00 58.72 310 ASP A O 1
ATOM 2318 N N . ARG A 1 311 ? -6.424 -11.555 13.319 1.00 54.75 311 ARG A N 1
ATOM 2319 C CA . ARG A 1 311 ? -6.827 -11.719 14.706 1.00 54.75 311 ARG A CA 1
ATOM 2320 C C . ARG A 1 311 ? -8.261 -11.261 14.965 1.00 54.75 311 ARG A C 1
ATOM 2322 O O . ARG A 1 311 ? -8.531 -10.530 15.916 1.00 54.75 311 ARG A O 1
ATOM 2329 N N . THR A 1 312 ? -9.215 -11.786 14.201 1.00 45.72 312 THR A N 1
ATOM 2330 C CA . THR A 1 312 ? -10.566 -12.020 14.735 1.00 45.72 312 THR A CA 1
ATOM 2331 C C . THR A 1 312 ? -10.550 -13.331 15.525 1.00 45.72 312 THR A C 1
ATOM 2333 O O . THR A 1 312 ? -10.778 -14.410 14.990 1.00 45.72 312 THR A O 1
ATOM 2336 N N . TRP A 1 313 ? -10.226 -13.285 16.823 1.00 42.72 313 TRP A N 1
ATOM 2337 C CA . TRP A 1 313 ? -10.263 -14.494 17.667 1.00 42.72 313 TRP A CA 1
ATOM 2338 C C . TRP A 1 313 ? -11.703 -14.855 18.071 1.00 42.72 313 TRP A C 1
ATOM 2340 O O . TRP A 1 313 ? -12.008 -15.017 19.248 1.00 42.72 313 TRP A O 1
ATOM 2350 N N . ASP A 1 314 ? -12.597 -14.962 17.092 1.00 39.03 314 ASP A N 1
ATOM 2351 C CA . ASP A 1 314 ? -13.913 -15.573 17.252 1.00 39.03 314 ASP A CA 1
ATOM 2352 C C . ASP A 1 314 ? -14.379 -16.153 15.910 1.00 39.03 314 ASP A C 1
ATOM 2354 O O . ASP A 1 314 ? -14.709 -15.430 14.973 1.00 39.03 314 ASP A O 1
ATOM 2358 N N . THR A 1 315 ? -14.384 -17.482 15.811 1.00 41.88 315 THR A N 1
ATOM 2359 C CA . THR A 1 315 ? -14.914 -18.226 14.654 1.00 41.88 315 THR A CA 1
ATOM 2360 C C . THR A 1 315 ? -16.236 -18.926 14.979 1.00 41.88 315 THR A C 1
ATOM 2362 O O . THR A 1 315 ? -16.712 -19.759 14.205 1.00 41.88 315 THR A O 1
ATOM 2365 N N 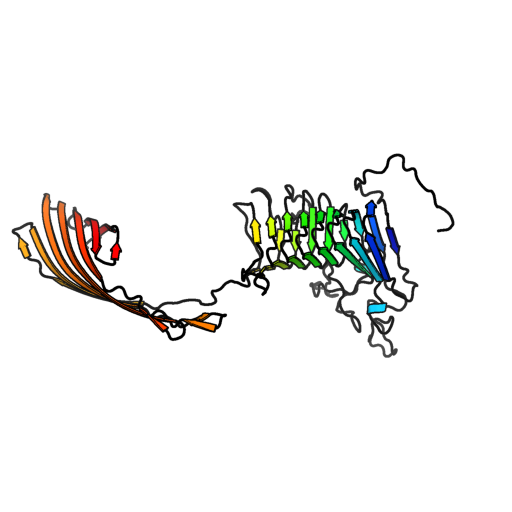. SER A 1 316 ? -16.867 -18.593 16.108 1.00 43.44 316 SER A N 1
ATOM 2366 C CA . SER A 1 316 ? -18.046 -19.293 16.604 1.00 43.44 316 SER A CA 1
ATOM 2367 C C . SER A 1 316 ? -19.316 -18.449 16.471 1.00 43.44 316 SER A C 1
ATOM 2369 O O . SER A 1 316 ? -19.502 -17.423 17.115 1.00 43.44 316 SER A O 1
ATOM 2371 N N . LYS A 1 317 ? -20.263 -18.903 15.641 1.00 42.41 317 LYS A N 1
ATOM 2372 C CA . LYS A 1 317 ? -21.656 -18.452 15.760 1.00 42.41 317 LYS A CA 1
ATOM 2373 C C . LYS A 1 317 ? -22.265 -19.170 16.960 1.00 42.41 317 LYS A C 1
ATOM 2375 O O . LYS A 1 317 ? -22.748 -20.287 16.804 1.00 42.41 317 LYS A O 1
ATOM 2380 N N . SER A 1 318 ? -22.210 -18.559 18.139 1.00 44.25 318 SER A N 1
ATOM 2381 C CA . SER A 1 318 ? -22.865 -19.119 19.320 1.00 44.25 318 SER A CA 1
ATOM 2382 C C . SER A 1 318 ? -24.388 -18.986 19.199 1.00 44.25 318 SER A C 1
ATOM 2384 O O . SER A 1 318 ? -24.929 -17.899 18.999 1.00 44.25 318 SER A O 1
ATOM 2386 N N . ASN A 1 319 ? -25.087 -20.113 19.323 1.00 42.69 319 ASN A N 1
ATOM 2387 C CA . ASN A 1 319 ? -26.524 -20.163 19.560 1.00 42.69 319 ASN A CA 1
ATOM 2388 C C . ASN A 1 319 ? -26.719 -20.946 20.857 1.00 42.69 319 ASN A C 1
ATOM 2390 O O . ASN A 1 319 ? -26.629 -22.167 20.855 1.00 42.69 319 ASN A O 1
ATOM 2394 N N . SER A 1 320 ? -26.977 -20.256 21.966 1.00 53.12 320 SER A N 1
ATOM 2395 C CA . SER A 1 320 ? -27.332 -20.926 23.214 1.00 53.12 320 SER A CA 1
ATOM 2396 C C . SER A 1 320 ? -28.843 -21.130 23.284 1.00 53.12 320 SER A C 1
ATOM 2398 O O . SER A 1 320 ? -29.625 -20.176 23.290 1.00 53.12 320 SER A O 1
ATOM 2400 N N . ASP A 1 321 ? -29.264 -22.390 23.346 1.00 53.72 321 ASP A N 1
ATOM 2401 C CA . ASP A 1 321 ? -30.647 -22.738 23.646 1.00 53.72 321 ASP A CA 1
ATOM 2402 C C . ASP A 1 321 ? -30.835 -22.735 25.168 1.00 53.72 321 ASP A C 1
ATOM 2404 O O . ASP A 1 321 ? -30.149 -23.442 25.909 1.00 53.72 321 ASP A O 1
ATOM 2408 N N . ALA A 1 322 ? -31.778 -21.923 25.643 1.00 52.22 322 ALA A N 1
ATOM 2409 C CA . ALA A 1 322 ? -32.141 -21.850 27.051 1.00 52.22 322 ALA A CA 1
ATOM 2410 C C . ALA A 1 322 ? -33.615 -22.202 27.237 1.00 52.22 322 ALA A C 1
ATOM 2412 O O . ALA A 1 322 ? -34.493 -21.736 26.503 1.00 52.22 322 ALA A O 1
ATOM 2413 N N . TRP A 1 323 ? -33.907 -22.993 28.262 1.00 57.53 323 TRP A N 1
ATOM 2414 C CA . TRP A 1 323 ? -35.272 -23.262 28.690 1.00 57.53 323 TRP A CA 1
ATOM 2415 C C . TRP A 1 323 ? -35.369 -23.139 30.206 1.00 57.53 323 TRP A C 1
ATOM 2417 O O . TRP A 1 323 ? -34.423 -23.390 30.946 1.00 57.53 323 TRP A O 1
ATOM 2427 N N . GLY A 1 324 ? -36.530 -22.709 30.684 1.00 60.47 324 GLY A N 1
ATOM 2428 C CA . GLY A 1 324 ? -36.752 -22.494 32.105 1.00 60.47 324 GLY A CA 1
ATOM 2429 C C . GLY A 1 324 ? -38.165 -22.853 32.522 1.00 60.47 324 GLY A C 1
ATOM 2430 O O . GLY A 1 324 ? -39.083 -22.931 31.701 1.00 60.47 324 GLY A O 1
ATOM 2431 N N . PHE A 1 325 ? -38.346 -23.069 33.819 1.00 60.47 325 PHE A N 1
ATOM 2432 C CA . PHE A 1 325 ? -39.649 -23.308 34.427 1.00 60.47 325 PHE A CA 1
ATOM 2433 C C . PHE A 1 325 ? -39.805 -22.488 35.707 1.00 60.47 325 PHE A C 1
ATOM 2435 O O . PHE A 1 325 ? -38.829 -22.142 36.363 1.00 60.47 325 PHE A O 1
ATOM 2442 N N . GLY A 1 326 ? -41.047 -22.193 36.093 1.00 58.31 326 GLY A N 1
ATOM 2443 C CA . GLY A 1 326 ? -41.346 -21.484 37.334 1.00 58.31 326 GLY A CA 1
ATOM 2444 C C . GLY A 1 326 ? -42.674 -21.928 37.932 1.00 58.31 326 GLY A C 1
ATOM 2445 O O . GLY A 1 326 ? -43.675 -22.045 37.225 1.00 58.31 326 GLY A O 1
ATOM 2446 N N . LEU A 1 327 ? -42.691 -22.164 39.243 1.00 59.00 327 LEU A N 1
ATOM 2447 C CA . LEU A 1 327 ? -43.880 -22.506 40.015 1.00 59.00 327 LEU A CA 1
ATOM 2448 C C . LEU A 1 327 ? -43.950 -21.617 41.258 1.00 59.00 327 LEU A C 1
ATOM 2450 O O . LEU A 1 327 ? -43.019 -21.592 42.057 1.00 59.00 327 LEU A O 1
ATOM 2454 N N . LYS A 1 328 ? -45.067 -20.904 41.437 1.00 69.31 328 LYS A N 1
ATOM 2455 C CA . LYS A 1 328 ? -45.356 -20.074 42.615 1.00 69.31 328 LYS A CA 1
ATOM 2456 C C . LYS A 1 328 ? -46.692 -20.489 43.217 1.00 69.31 328 LYS A C 1
ATOM 2458 O O . LYS A 1 328 ? -47.696 -20.555 42.511 1.00 69.31 328 LYS A O 1
ATOM 2463 N N . ALA A 1 329 ? -46.706 -20.745 44.519 1.00 71.69 329 ALA A N 1
ATOM 2464 C CA . ALA A 1 329 ? -47.900 -21.091 45.276 1.00 71.69 329 ALA A CA 1
ATOM 2465 C C . ALA A 1 329 ? -48.004 -20.195 46.513 1.00 71.69 329 ALA A C 1
ATOM 2467 O O . ALA A 1 329 ? -47.028 -20.007 47.235 1.00 71.69 329 ALA A O 1
ATOM 2468 N N . GLY A 1 330 ? -49.191 -19.651 46.770 1.00 82.94 330 GLY A N 1
ATOM 2469 C CA . GLY A 1 330 ? -49.448 -18.775 47.909 1.00 82.94 330 GLY A CA 1
ATOM 2470 C C . GLY A 1 330 ? -50.901 -18.834 48.355 1.00 82.94 330 GLY A C 1
ATOM 2471 O O . GLY A 1 330 ? -51.737 -19.456 47.694 1.00 82.94 330 GLY A O 1
ATOM 2472 N N . TYR A 1 331 ? -51.192 -18.211 49.493 1.00 85.12 331 TYR A N 1
ATOM 2473 C CA . TYR A 1 331 ? -52.537 -18.177 50.062 1.00 85.12 331 TYR A CA 1
ATOM 2474 C C . TYR A 1 331 ? -52.911 -16.766 50.511 1.00 85.12 331 TYR A C 1
ATOM 2476 O O . TYR A 1 331 ? -52.233 -16.191 51.356 1.00 85.12 331 TYR A O 1
ATOM 2484 N N . ASP A 1 332 ? -54.014 -16.231 49.992 1.00 84.94 332 ASP A N 1
ATOM 2485 C CA . ASP A 1 332 ? -54.470 -14.878 50.313 1.00 84.94 332 ASP A CA 1
ATOM 2486 C C . ASP A 1 332 ? -55.259 -14.845 51.630 1.00 84.94 332 ASP A C 1
ATOM 2488 O O . ASP A 1 332 ? -56.412 -15.283 51.710 1.00 84.94 332 ASP A O 1
ATOM 2492 N N . PHE A 1 333 ? -54.674 -14.253 52.669 1.00 86.75 333 PHE A N 1
ATOM 2493 C CA . PHE A 1 333 ? -55.388 -13.914 53.896 1.00 86.75 333 PHE A CA 1
ATOM 2494 C C . PHE A 1 333 ? -55.981 -12.511 53.786 1.00 86.75 333 PHE A C 1
ATOM 2496 O O . PHE A 1 333 ? -55.255 -11.519 53.753 1.00 86.75 333 PHE A O 1
ATOM 2503 N N . LYS A 1 334 ? -57.313 -12.406 53.784 1.00 88.81 334 LYS A N 1
ATOM 2504 C CA . LYS A 1 334 ? -57.999 -11.108 53.836 1.00 88.81 334 LYS A CA 1
ATOM 2505 C C . LYS A 1 334 ? -57.982 -10.536 55.253 1.00 88.81 334 LYS A C 1
ATOM 2507 O O . LYS A 1 334 ? -58.436 -11.182 56.197 1.00 88.81 334 LYS A O 1
ATOM 2512 N N . LEU A 1 335 ? -57.499 -9.305 55.386 1.00 82.88 335 LEU A N 1
ATOM 2513 C CA . LEU A 1 335 ? -57.527 -8.512 56.612 1.00 82.88 335 LEU A CA 1
ATOM 2514 C C . LEU A 1 335 ? -58.661 -7.483 56.512 1.00 82.88 335 LEU A C 1
ATOM 2516 O O . LEU A 1 335 ? -58.473 -6.359 56.043 1.00 82.88 335 LEU A O 1
ATOM 2520 N N . GLY A 1 336 ? -59.859 -7.889 56.939 1.00 83.56 336 GLY A N 1
ATOM 2521 C CA . GLY A 1 336 ? -61.079 -7.094 56.771 1.00 83.56 336 GLY A CA 1
ATOM 2522 C C . GLY A 1 336 ? -61.517 -6.997 55.305 1.00 83.56 336 GLY A C 1
ATOM 2523 O O . GLY A 1 336 ? -61.249 -7.900 54.513 1.00 83.56 336 GLY A O 1
ATOM 2524 N N . ASP A 1 337 ? -62.185 -5.896 54.951 1.00 79.19 337 ASP A N 1
ATOM 2525 C CA . ASP A 1 337 ? -62.767 -5.709 53.613 1.00 79.19 337 ASP A CA 1
ATOM 2526 C C . ASP A 1 337 ? -61.769 -5.176 52.567 1.00 79.19 337 ASP A C 1
ATOM 2528 O O . ASP A 1 337 ? -62.044 -5.240 51.371 1.00 79.19 337 ASP A O 1
ATOM 2532 N N . ALA A 1 338 ? -60.614 -4.653 52.998 1.00 85.88 338 ALA A N 1
ATOM 2533 C CA . ALA A 1 338 ? -59.701 -3.884 52.144 1.00 85.88 338 ALA A CA 1
ATOM 2534 C C . ALA A 1 338 ? -58.230 -4.334 52.183 1.00 85.88 338 ALA A C 1
ATOM 2536 O O . ALA A 1 338 ? -57.476 -4.009 51.264 1.00 85.88 338 ALA A O 1
ATOM 2537 N N . GLY A 1 339 ? -57.802 -5.048 53.229 1.00 90.19 339 GLY A N 1
ATOM 2538 C CA . GLY A 1 339 ? -56.421 -5.504 53.386 1.00 90.19 339 GLY A CA 1
ATOM 2539 C C . GLY A 1 339 ? -56.217 -6.951 52.948 1.00 90.19 339 GLY A C 1
ATOM 2540 O O . GLY A 1 339 ? -57.130 -7.774 53.048 1.00 90.19 339 GLY A O 1
ATOM 2541 N N . TYR A 1 340 ? -55.000 -7.285 52.524 1.00 90.12 340 TYR A N 1
ATOM 2542 C CA . TYR A 1 340 ? -54.582 -8.667 52.295 1.00 90.12 340 TYR A CA 1
ATOM 2543 C C . TYR A 1 340 ? -53.134 -8.903 52.730 1.00 90.12 340 TYR A C 1
ATOM 2545 O O . TYR A 1 340 ? -52.311 -7.985 52.727 1.00 90.12 340 TYR A O 1
ATOM 2553 N N . VAL A 1 341 ? -52.841 -10.150 53.096 1.00 93.31 341 VAL A N 1
ATOM 2554 C CA . VAL A 1 341 ? -51.492 -10.677 53.314 1.00 93.31 341 VAL A CA 1
ATOM 2555 C C . VAL A 1 341 ? -51.403 -12.044 52.649 1.00 93.31 341 VAL A C 1
ATOM 2557 O O . VAL A 1 341 ? -52.196 -12.933 52.950 1.00 93.31 341 VAL A O 1
ATOM 2560 N N . THR A 1 342 ? -50.419 -12.221 51.782 1.00 88.75 342 THR A N 1
ATOM 2561 C CA . THR A 1 342 ? -50.233 -13.411 50.958 1.00 88.75 342 THR A CA 1
ATOM 2562 C C . THR A 1 342 ? -48.829 -13.961 51.177 1.00 88.75 342 THR A C 1
ATOM 2564 O O . THR A 1 342 ? -47.892 -13.527 50.504 1.00 88.75 342 THR A O 1
ATOM 2567 N N . PRO A 1 343 ? -48.629 -14.902 52.116 1.00 85.81 343 PRO A N 1
ATOM 2568 C CA . PRO A 1 343 ? -47.428 -15.717 52.114 1.00 85.81 343 PRO A CA 1
ATOM 2569 C C . PRO A 1 343 ? -47.404 -16.614 50.874 1.00 85.81 343 PRO A C 1
ATOM 2571 O O . PRO A 1 343 ? -48.433 -17.162 50.460 1.00 85.81 343 PRO A O 1
ATOM 2574 N N . TYR A 1 344 ? -46.220 -16.788 50.303 1.00 76.81 344 TYR A N 1
ATOM 2575 C CA . TYR A 1 344 ? -45.990 -17.644 49.151 1.00 76.81 344 TYR A CA 1
ATOM 2576 C C . TYR A 1 344 ? -44.620 -18.314 49.209 1.00 76.81 344 TYR A C 1
ATOM 2578 O O . TYR A 1 344 ? -43.693 -17.847 49.872 1.00 76.81 344 TYR A O 1
ATOM 2586 N N . GLY A 1 345 ? -44.507 -19.404 48.462 1.00 78.12 345 GLY A N 1
ATOM 2587 C CA . GLY A 1 345 ? -43.240 -19.991 48.063 1.00 78.12 345 GLY A CA 1
ATOM 2588 C C . GLY A 1 345 ? -43.185 -20.130 46.547 1.00 78.12 345 GLY A C 1
ATOM 2589 O O . GLY A 1 345 ? -44.207 -20.382 45.900 1.00 78.12 345 GLY A O 1
ATOM 2590 N N . SER A 1 346 ? -42.001 -19.962 45.976 1.00 72.25 346 SER A N 1
ATOM 2591 C CA . SER A 1 346 ? -41.748 -20.219 44.565 1.00 72.25 346 SER A CA 1
ATOM 2592 C C . SER A 1 346 ? -40.423 -20.921 44.330 1.00 72.25 346 SER A C 1
ATOM 2594 O O . SER A 1 346 ? -39.471 -20.760 45.088 1.00 72.25 346 SER A O 1
ATOM 2596 N N . VAL A 1 347 ? -40.394 -21.692 43.249 1.00 71.38 347 VAL A N 1
ATOM 2597 C CA . VAL A 1 347 ? -39.197 -22.307 42.685 1.00 71.38 347 VAL A CA 1
ATOM 2598 C C . VAL A 1 347 ? -39.151 -21.987 41.198 1.00 71.38 347 VAL A C 1
ATOM 2600 O O . VAL A 1 347 ? -40.176 -22.065 40.516 1.00 71.38 347 VAL A O 1
ATOM 2603 N N . SER A 1 348 ? -37.984 -21.618 40.692 1.00 69.12 348 SER A N 1
ATOM 2604 C CA . SER A 1 348 ? -37.755 -21.421 39.263 1.00 69.12 348 SER A CA 1
ATOM 2605 C C . SER A 1 348 ? -36.405 -21.979 38.856 1.00 69.12 348 SER A C 1
ATOM 2607 O O . SER A 1 348 ? -35.444 -21.819 39.599 1.00 69.12 348 SER A O 1
ATOM 2609 N N . GLY A 1 349 ? -36.350 -22.617 37.692 1.00 67.44 349 GLY A N 1
ATOM 2610 C CA . GLY A 1 349 ? -35.120 -23.133 37.104 1.00 67.44 349 GLY A CA 1
ATOM 2611 C C . GLY A 1 349 ? -34.838 -22.496 35.748 1.00 67.44 349 GLY A C 1
ATOM 2612 O O . GLY A 1 349 ? -35.782 -22.257 34.987 1.00 67.44 349 GLY A O 1
ATOM 2613 N N . LEU A 1 350 ? -33.566 -22.249 35.449 1.00 72.19 350 LEU A N 1
ATOM 2614 C CA . LEU A 1 350 ? -33.061 -21.878 34.128 1.00 72.19 350 LEU A CA 1
ATOM 2615 C C . LEU A 1 350 ? -31.943 -22.854 33.755 1.00 72.19 350 LEU A C 1
ATOM 2617 O O . LEU A 1 350 ? -31.015 -23.027 34.535 1.00 72.19 350 LEU A O 1
ATOM 2621 N N . PHE A 1 351 ? -32.054 -23.471 32.583 1.00 69.12 351 PHE A N 1
ATOM 2622 C CA . PHE A 1 351 ? -31.083 -24.424 32.051 1.00 69.12 351 PHE A CA 1
ATOM 2623 C C . PHE A 1 351 ? -30.632 -23.925 30.682 1.00 69.12 351 PHE A C 1
ATOM 2625 O O . PHE A 1 351 ? -31.467 -23.697 29.796 1.00 69.12 351 PHE A O 1
ATOM 2632 N N . GLN A 1 352 ? -29.329 -23.743 30.515 1.00 63.34 352 GLN A N 1
ATOM 2633 C CA . GLN A 1 352 ? -28.697 -23.302 29.276 1.00 63.34 352 GLN A CA 1
ATOM 2634 C C . GLN A 1 352 ? -27.547 -24.251 28.946 1.00 63.34 352 GLN A C 1
ATOM 2636 O O . GLN A 1 352 ? -26.638 -24.430 29.752 1.00 63.34 352 GLN A O 1
ATOM 2641 N N . SER A 1 353 ? -27.581 -24.860 27.761 1.00 59.72 353 SER A N 1
ATOM 2642 C CA . SER A 1 353 ? -26.479 -25.694 27.273 1.00 59.72 353 SER A CA 1
ATOM 2643 C C . SER A 1 353 ? -25.389 -24.831 26.635 1.00 59.72 353 SER A C 1
ATOM 2645 O O . SER A 1 353 ? -25.705 -23.959 25.822 1.00 59.72 353 SER A O 1
ATOM 2647 N N . GLY A 1 354 ? -24.128 -25.097 26.983 1.00 57.53 354 GLY A N 1
ATOM 2648 C CA . GLY A 1 354 ? -22.952 -24.524 26.328 1.00 57.53 354 GLY A CA 1
ATOM 2649 C C . GLY A 1 354 ? -22.390 -25.444 25.243 1.00 57.53 354 GLY A C 1
ATOM 2650 O O . GLY A 1 354 ? -22.585 -26.656 25.303 1.00 57.53 354 GLY A O 1
ATOM 2651 N N . ASP A 1 355 ? -21.683 -24.856 24.280 1.00 55.75 355 ASP A N 1
ATOM 2652 C CA . ASP A 1 355 ? -20.908 -25.566 23.255 1.00 55.75 355 ASP A CA 1
ATOM 2653 C C . ASP A 1 355 ? -19.411 -25.550 23.617 1.00 55.75 355 ASP A C 1
ATOM 2655 O O . ASP A 1 355 ? -18.943 -24.589 24.229 1.00 55.75 355 ASP A O 1
ATOM 2659 N N . ASP A 1 356 ? -18.660 -26.586 23.232 1.00 55.69 356 ASP A N 1
ATOM 2660 C CA . ASP A 1 356 ? -17.210 -26.693 23.469 1.00 55.69 356 ASP A CA 1
ATOM 2661 C C . ASP A 1 356 ? -16.402 -25.848 22.470 1.00 55.69 356 ASP A C 1
ATOM 2663 O O . ASP A 1 356 ? -16.707 -25.831 21.272 1.00 55.69 356 ASP A O 1
ATOM 2667 N N . TYR A 1 357 ? -15.310 -25.216 22.923 1.00 54.62 357 TYR A N 1
ATOM 2668 C CA . TYR A 1 357 ? -14.443 -24.401 22.066 1.00 54.62 357 TYR A CA 1
ATOM 2669 C C . TYR A 1 357 ? -12.964 -24.773 22.195 1.00 54.62 357 TYR A C 1
ATOM 2671 O O . TYR A 1 357 ? -12.414 -24.956 23.282 1.00 54.62 357 TYR A O 1
ATOM 2679 N N . GLN A 1 358 ? -12.281 -24.825 21.053 1.00 44.53 358 GLN A N 1
ATOM 2680 C CA . GLN A 1 358 ? -10.832 -24.974 20.987 1.00 44.53 358 GLN A CA 1
ATOM 2681 C C . GLN A 1 358 ? -10.227 -23.681 20.442 1.00 44.53 358 GLN A C 1
ATOM 2683 O O . GLN A 1 358 ? -10.505 -23.273 19.316 1.00 44.53 358 GLN A O 1
ATOM 2688 N N . LEU A 1 359 ? -9.401 -23.034 21.255 1.00 45.81 359 LEU A N 1
ATOM 2689 C CA . LEU A 1 359 ? -8.634 -21.860 20.867 1.00 45.81 359 LEU A CA 1
ATOM 2690 C C . LEU A 1 359 ? -7.407 -22.299 20.044 1.00 45.81 359 LEU A C 1
ATOM 2692 O O . LEU A 1 359 ? -6.884 -23.402 20.212 1.00 45.81 359 LEU A O 1
ATOM 2696 N N . SER A 1 360 ? -6.916 -21.432 19.158 1.00 38.56 360 SER A N 1
ATOM 2697 C CA . SER A 1 360 ? -5.797 -21.727 18.242 1.00 38.56 360 SER A CA 1
ATOM 2698 C C . SER A 1 360 ? -4.440 -21.939 18.932 1.00 38.56 360 SER A C 1
ATOM 2700 O O . SER A 1 360 ? -3.489 -22.387 18.300 1.00 38.56 360 SER A O 1
ATOM 2702 N N . ASN A 1 361 ? -4.346 -21.671 20.237 1.00 33.22 361 ASN A N 1
ATOM 2703 C CA . ASN A 1 361 ? -3.196 -21.977 21.093 1.00 33.22 361 ASN A CA 1
ATOM 2704 C C . ASN A 1 361 ? -3.305 -23.357 21.781 1.00 33.22 361 ASN A C 1
ATOM 2706 O O . ASN A 1 361 ? -2.707 -23.559 22.837 1.00 33.22 361 ASN A O 1
ATOM 2710 N N . ASP A 1 362 ? -4.096 -24.275 21.215 1.00 41.78 362 ASP A N 1
ATOM 2711 C CA . ASP A 1 362 ? -4.424 -25.605 21.754 1.00 41.78 362 ASP A CA 1
ATOM 2712 C C . ASP A 1 362 ? -5.135 -25.603 23.119 1.00 41.78 362 ASP A C 1
ATOM 2714 O O . ASP A 1 362 ? -5.334 -26.660 23.724 1.00 41.78 362 ASP A O 1
ATOM 2718 N N . MET A 1 363 ? -5.579 -24.437 23.597 1.00 38.19 363 MET A N 1
ATOM 2719 C CA . MET A 1 363 ? -6.385 -24.339 24.808 1.00 38.19 363 MET A CA 1
ATOM 2720 C C . MET A 1 363 ? -7.807 -24.819 24.514 1.00 38.19 363 MET A C 1
ATOM 2722 O O . MET A 1 363 ? -8.508 -24.254 23.672 1.00 38.19 363 MET A O 1
ATOM 2726 N N . LYS A 1 364 ? -8.223 -25.876 25.214 1.00 45.94 364 LYS A N 1
ATOM 2727 C CA . LYS A 1 364 ? -9.593 -26.395 25.186 1.00 45.94 364 LYS A CA 1
ATOM 2728 C C . LYS A 1 364 ? -10.373 -25.802 26.348 1.00 45.94 364 LYS A C 1
ATOM 2730 O O . LYS A 1 364 ? -9.919 -25.884 27.492 1.00 45.94 364 LYS A O 1
ATOM 2735 N N . VAL A 1 365 ? -11.503 -25.190 26.025 1.00 47.03 365 VAL A N 1
ATOM 2736 C CA . VAL A 1 365 ? -12.463 -24.647 26.979 1.00 47.03 365 VAL A CA 1
ATOM 2737 C C . VAL A 1 365 ? -13.770 -25.383 26.727 1.00 47.03 365 VAL A C 1
ATOM 2739 O O . VAL A 1 365 ? -14.397 -25.189 25.685 1.00 47.03 365 VAL A O 1
ATOM 2742 N N . ASP A 1 366 ? -14.141 -26.259 27.653 1.00 50.59 366 ASP A N 1
ATOM 2743 C CA . ASP A 1 366 ? -15.401 -26.996 27.566 1.00 50.59 366 ASP A CA 1
ATOM 2744 C C . ASP A 1 366 ? -16.583 -26.036 27.839 1.00 50.59 366 ASP A C 1
ATOM 2746 O O . ASP A 1 366 ? -16.452 -25.044 28.569 1.00 50.59 366 ASP A O 1
ATOM 2750 N N . GLY A 1 367 ? -17.718 -26.268 27.175 1.00 48.72 367 GLY A N 1
ATOM 2751 C CA . GLY A 1 367 ? -18.829 -25.316 27.112 1.00 48.72 367 GLY A CA 1
ATOM 2752 C C . GLY A 1 367 ? -19.466 -24.974 28.462 1.00 48.72 367 GLY A C 1
ATOM 2753 O O . GLY A 1 367 ? -19.680 -25.836 29.308 1.00 48.72 367 GLY A O 1
ATOM 2754 N N . GLN A 1 368 ? -19.838 -23.701 28.650 1.00 48.38 368 GLN A N 1
ATOM 2755 C CA . GLN A 1 368 ? -20.556 -23.217 29.841 1.00 48.38 368 GLN A CA 1
ATOM 2756 C C . GLN A 1 368 ? -21.994 -23.772 29.874 1.00 48.38 368 GLN A C 1
ATOM 2758 O O . GLN A 1 368 ? -22.884 -23.213 29.231 1.00 48.38 368 GLN A O 1
ATOM 2763 N N . SER A 1 369 ? -22.259 -24.847 30.616 1.00 54.00 369 SER A N 1
ATOM 2764 C CA . SER A 1 369 ? -23.634 -25.223 30.973 1.00 54.00 369 SER A CA 1
ATOM 2765 C C . SER A 1 369 ? -24.077 -24.439 32.210 1.00 54.00 369 SER A C 1
ATOM 2767 O O . SER A 1 369 ? -23.534 -24.652 33.291 1.00 54.00 369 SER A O 1
ATOM 2769 N N . TYR A 1 370 ? -25.047 -23.532 32.057 1.00 55.09 370 TYR A N 1
ATOM 2770 C CA . TYR A 1 370 ? -25.605 -22.762 33.172 1.00 55.09 370 TYR A CA 1
ATOM 2771 C C . TYR A 1 370 ? -26.925 -23.381 33.630 1.00 55.09 370 TYR A C 1
ATOM 2773 O O . TYR A 1 370 ? -27.964 -23.203 32.987 1.00 55.09 370 TYR A O 1
ATOM 2781 N N . ASP A 1 371 ? -26.875 -24.065 34.770 1.00 63.28 371 ASP A N 1
ATOM 2782 C CA . ASP A 1 371 ? -28.043 -24.597 35.461 1.00 63.28 371 ASP A CA 1
ATOM 2783 C C . ASP A 1 371 ? -28.232 -23.825 36.770 1.00 63.28 371 ASP A C 1
ATOM 2785 O O . ASP A 1 371 ? -27.405 -23.896 37.681 1.00 63.28 371 ASP A O 1
ATOM 2789 N N . SER A 1 372 ? -29.331 -23.077 36.884 1.00 68.94 372 SER A N 1
ATOM 2790 C CA . SER A 1 372 ? -29.680 -22.392 38.130 1.00 68.94 372 SER A CA 1
ATOM 2791 C C . SER A 1 372 ? -31.051 -22.796 38.640 1.00 68.94 372 SER A C 1
ATOM 2793 O O . SER A 1 372 ? -32.033 -22.851 37.895 1.00 68.94 372 SER A O 1
ATOM 2795 N N . MET A 1 373 ? -31.129 -23.059 39.944 1.00 72.94 373 MET A N 1
ATOM 2796 C CA . MET A 1 373 ? -32.372 -23.232 40.682 1.00 72.94 373 MET A CA 1
ATOM 2797 C C . MET A 1 373 ? -32.502 -22.133 41.734 1.00 72.94 373 MET A C 1
ATOM 2799 O O . MET A 1 373 ? -31.747 -22.058 42.698 1.00 72.94 373 MET A O 1
ATOM 2803 N N . ARG A 1 374 ? -33.529 -21.301 41.573 1.00 76.94 374 ARG A N 1
ATOM 2804 C CA . ARG A 1 374 ? -33.889 -20.245 42.518 1.00 76.94 374 ARG A CA 1
ATOM 2805 C C . ARG A 1 374 ? -35.070 -20.674 43.370 1.00 76.94 374 ARG A C 1
ATOM 2807 O O . ARG A 1 374 ? -36.136 -21.016 42.849 1.00 76.94 374 ARG A O 1
ATOM 2814 N N . TYR A 1 375 ? -34.912 -20.561 44.681 1.00 79.56 375 TYR A N 1
ATOM 2815 C CA . TYR A 1 375 ? -35.954 -20.773 45.677 1.00 79.56 375 TYR A CA 1
ATOM 2816 C C . TYR A 1 375 ? -36.297 -19.447 46.348 1.00 79.56 375 TYR A C 1
ATOM 2818 O O . TYR A 1 375 ? -35.419 -18.690 46.750 1.00 79.56 375 TYR A O 1
ATOM 2826 N N . GLU A 1 376 ? -37.583 -19.152 46.498 1.00 82.94 376 GLU A N 1
ATOM 2827 C CA . GLU A 1 376 ? -38.041 -17.899 47.092 1.00 82.94 376 GLU A CA 1
ATOM 2828 C C . GLU A 1 376 ? -39.186 -18.162 48.072 1.00 82.94 376 GLU A C 1
ATOM 2830 O O . GLU A 1 376 ? -40.164 -18.836 47.750 1.00 82.94 376 GLU A O 1
ATOM 2835 N N . LEU A 1 377 ? -39.064 -17.622 49.283 1.00 89.06 377 LEU A N 1
ATOM 2836 C CA . LEU A 1 377 ? -40.106 -17.626 50.306 1.00 89.06 377 LEU A CA 1
ATOM 2837 C C . LEU A 1 377 ? -40.425 -16.184 50.668 1.00 89.06 377 LEU A C 1
ATOM 2839 O O . LEU A 1 377 ? -39.545 -15.455 51.124 1.00 89.06 377 LEU A O 1
ATOM 2843 N N . GLY A 1 378 ? -41.675 -15.766 50.491 1.00 90.94 378 GLY A N 1
ATOM 2844 C CA . GLY A 1 378 ? -42.035 -14.366 50.664 1.00 90.94 378 GLY A CA 1
ATOM 2845 C C . GLY A 1 378 ? -43.440 -14.120 51.176 1.00 90.94 378 GLY A C 1
ATOM 2846 O O . GLY A 1 378 ? -44.257 -15.026 51.331 1.00 90.94 378 GLY A O 1
ATOM 2847 N N . VAL A 1 379 ? -43.696 -12.853 51.475 1.00 90.94 379 VAL A N 1
ATOM 2848 C CA . VAL A 1 379 ? -44.980 -12.325 51.915 1.00 90.94 379 VAL A CA 1
ATOM 2849 C C . VAL A 1 379 ? -45.255 -11.037 51.154 1.00 90.94 379 VAL A C 1
ATOM 2851 O O . VAL A 1 379 ? -44.467 -10.093 51.214 1.00 90.94 379 VAL A O 1
ATOM 2854 N N . ASP A 1 380 ? -46.407 -10.996 50.493 1.00 90.12 380 ASP A N 1
ATOM 2855 C CA . ASP A 1 380 ? -46.954 -9.788 49.885 1.00 90.12 380 ASP A CA 1
ATOM 2856 C C . ASP A 1 380 ? -48.063 -9.240 50.791 1.00 90.12 380 ASP A C 1
ATOM 2858 O O . ASP A 1 380 ? -48.917 -9.989 51.257 1.00 90.12 380 ASP A O 1
ATOM 2862 N N . ALA A 1 381 ? -48.076 -7.941 51.063 1.00 92.12 381 ALA A N 1
ATOM 2863 C CA . ALA A 1 381 ? -49.114 -7.301 51.865 1.00 92.12 381 ALA A CA 1
ATOM 2864 C C . ALA A 1 381 ? -49.591 -6.025 51.182 1.00 92.12 381 ALA A C 1
ATOM 2866 O O . ALA A 1 381 ? -48.780 -5.255 50.674 1.00 92.12 381 ALA A O 1
ATOM 2867 N N . GLY A 1 382 ? -50.893 -5.765 51.194 1.00 93.31 382 GLY A N 1
ATOM 2868 C CA . GLY A 1 382 ? -51.445 -4.561 50.581 1.00 93.31 382 GLY A CA 1
ATOM 2869 C C . GLY A 1 382 ? -52.755 -4.123 51.208 1.00 93.31 382 GLY A C 1
ATOM 2870 O O . GLY A 1 382 ? -53.410 -4.875 51.934 1.00 93.31 382 GLY A O 1
ATOM 2871 N N . TYR A 1 383 ? -53.126 -2.874 50.941 1.00 92.56 383 TYR A N 1
ATOM 2872 C CA . TYR A 1 383 ? -54.358 -2.287 51.455 1.00 92.56 383 TYR A CA 1
ATOM 2873 C C . TYR A 1 383 ? -55.031 -1.429 50.392 1.00 92.56 383 TYR A C 1
ATOM 2875 O O . TYR A 1 383 ? -54.414 -0.518 49.854 1.00 92.56 383 TYR A O 1
ATOM 2883 N N . THR A 1 384 ? -56.301 -1.698 50.102 1.00 93.06 384 THR A N 1
ATOM 2884 C CA . THR A 1 384 ? -57.044 -1.035 49.025 1.00 93.06 384 THR A CA 1
ATOM 2885 C C . THR A 1 384 ? -57.858 0.144 49.555 1.00 93.06 384 THR A C 1
ATOM 2887 O O . THR A 1 384 ? -58.814 -0.025 50.308 1.00 93.06 384 THR A O 1
ATOM 2890 N N . PHE A 1 385 ? -57.529 1.355 49.116 1.00 91.31 385 PHE A N 1
ATOM 2891 C CA . PHE A 1 385 ? -58.316 2.563 49.348 1.00 91.31 385 PHE A CA 1
ATOM 2892 C C . PHE A 1 385 ? -59.281 2.775 48.188 1.00 91.31 385 PHE A C 1
ATOM 2894 O O . PHE A 1 385 ? -58.852 3.033 47.068 1.00 91.31 385 PHE A O 1
ATOM 2901 N N . THR A 1 386 ? -60.582 2.683 48.454 1.00 88.69 386 THR A N 1
ATOM 2902 C CA . THR A 1 386 ? -61.623 2.933 47.446 1.00 88.69 386 THR A CA 1
ATOM 2903 C C . THR A 1 386 ? -62.083 4.387 47.535 1.00 88.69 386 THR A C 1
ATOM 2905 O O . THR A 1 386 ? -62.490 4.834 48.606 1.00 88.69 386 THR A O 1
ATOM 2908 N N . TYR A 1 387 ? -62.014 5.128 46.425 1.00 83.00 387 TYR A N 1
ATOM 2909 C CA . TYR A 1 387 ? -62.414 6.543 46.358 1.00 83.00 387 TYR A CA 1
ATOM 2910 C C . TYR A 1 387 ? -63.803 6.738 45.738 1.00 83.00 387 TYR A C 1
ATOM 2912 O O . TYR A 1 387 ? -64.527 7.656 46.114 1.00 83.00 387 TYR A O 1
ATOM 2920 N N . SER A 1 388 ? -64.169 5.885 44.779 1.00 83.00 388 SER A N 1
ATOM 2921 C CA . SER A 1 388 ? -65.478 5.845 44.110 1.00 83.00 388 SER A CA 1
ATOM 2922 C C . SER A 1 388 ? -65.815 4.401 43.719 1.00 83.00 388 SER A C 1
ATOM 2924 O O . SER A 1 388 ? -64.998 3.517 43.965 1.00 83.00 388 SER A O 1
ATOM 2926 N N . GLU A 1 389 ? -66.981 4.141 43.111 1.00 79.12 389 GLU A N 1
ATOM 2927 C CA . GLU A 1 389 ? -67.370 2.776 42.692 1.00 79.12 389 GLU A CA 1
ATOM 2928 C C . GLU A 1 389 ? -66.310 2.081 41.816 1.00 79.12 389 GLU A C 1
ATOM 2930 O O . GLU A 1 389 ? -66.164 0.864 41.903 1.00 79.12 389 GLU A O 1
ATOM 2935 N N . ASP A 1 390 ? -65.539 2.853 41.038 1.00 85.81 390 ASP A N 1
ATOM 2936 C CA . ASP A 1 390 ? -64.638 2.327 40.005 1.00 85.81 390 ASP A CA 1
ATOM 2937 C C . ASP A 1 390 ? -63.165 2.717 40.196 1.00 85.81 390 ASP A C 1
ATOM 2939 O O . ASP A 1 390 ? -62.316 2.299 39.407 1.00 85.81 390 ASP A O 1
ATOM 2943 N N . GLN A 1 391 ? -62.852 3.523 41.219 1.00 92.00 391 GLN A N 1
ATOM 2944 C CA . GLN A 1 391 ? -61.494 4.006 41.474 1.00 92.00 391 GLN A CA 1
ATOM 2945 C C . GLN A 1 391 ? -60.969 3.552 42.826 1.00 92.00 391 GLN A C 1
ATOM 2947 O O . GLN A 1 391 ? -61.572 3.825 43.869 1.00 92.00 391 GLN A O 1
ATOM 2952 N N . ALA A 1 392 ? -59.789 2.940 42.801 1.00 93.00 392 ALA A N 1
ATOM 2953 C CA . ALA A 1 392 ? -59.106 2.472 43.994 1.00 93.00 392 ALA A CA 1
ATOM 2954 C C . ALA A 1 392 ? -57.582 2.585 43.866 1.00 93.00 392 ALA A C 1
ATOM 2956 O O . ALA A 1 392 ? -57.025 2.347 42.796 1.00 93.00 392 ALA A O 1
ATOM 2957 N N . LEU A 1 393 ? -56.906 2.895 44.972 1.00 93.12 393 LEU A N 1
ATOM 2958 C CA . LEU A 1 393 ? -55.449 2.847 45.104 1.00 93.12 393 LEU A CA 1
ATOM 2959 C C . LEU A 1 393 ? -55.074 1.744 46.087 1.00 93.12 393 LEU A C 1
ATOM 2961 O O . LEU A 1 393 ? -55.556 1.725 47.214 1.00 93.12 393 LEU A O 1
ATOM 2965 N N . THR A 1 394 ? -54.170 0.863 45.685 1.00 94.00 394 THR A N 1
ATOM 2966 C CA . THR A 1 394 ? -53.648 -0.219 46.521 1.00 94.00 394 THR A CA 1
ATOM 2967 C C . THR A 1 394 ? -52.137 -0.067 46.649 1.00 94.00 394 THR A C 1
ATOM 2969 O O . THR A 1 394 ? -51.414 -0.536 45.767 1.00 94.00 394 THR A O 1
ATOM 2972 N N . PRO A 1 395 ? -51.614 0.613 47.685 1.00 94.56 395 PRO A N 1
ATOM 2973 C CA . PRO A 1 395 ? -50.229 0.418 48.080 1.00 94.56 395 PRO A CA 1
ATOM 2974 C C . PRO A 1 395 ? -50.006 -1.024 48.534 1.00 94.56 395 PRO A C 1
ATOM 2976 O O . PRO A 1 395 ? -50.849 -1.615 49.218 1.00 94.56 395 PRO A O 1
ATOM 2979 N N . TYR A 1 396 ? -48.852 -1.569 48.171 1.00 92.44 396 TYR A N 1
ATOM 2980 C CA . TYR A 1 396 ? -48.423 -2.895 48.576 1.00 92.44 396 TYR A CA 1
ATOM 2981 C C . TYR A 1 396 ? -46.924 -2.936 48.874 1.00 92.44 396 TYR A C 1
ATOM 2983 O O . TYR A 1 396 ? -46.129 -2.130 48.390 1.00 92.44 396 TYR A O 1
ATOM 2991 N N . PHE A 1 397 ? -46.559 -3.910 49.690 1.00 94.19 397 PHE A N 1
ATOM 2992 C CA . PHE A 1 397 ? -45.214 -4.213 50.137 1.00 94.19 397 PHE A CA 1
ATOM 2993 C C . PHE A 1 397 ? -44.932 -5.692 49.888 1.00 94.19 397 PHE A C 1
ATOM 2995 O O . PHE A 1 397 ? -45.825 -6.527 50.037 1.00 94.19 397 PHE A O 1
ATOM 3002 N N . LYS A 1 398 ? -43.693 -6.008 49.526 1.00 92.06 398 LYS A N 1
ATOM 3003 C CA . LYS A 1 398 ? -43.215 -7.370 49.303 1.00 92.06 398 LYS A CA 1
ATOM 3004 C C . LYS A 1 398 ? -41.943 -7.584 50.108 1.00 92.06 398 LYS A C 1
ATOM 3006 O O . LYS A 1 398 ? -41.044 -6.746 50.075 1.00 92.06 398 LYS A O 1
ATOM 3011 N N . LEU A 1 399 ? -41.854 -8.711 50.795 1.00 92.88 399 LEU A N 1
ATOM 3012 C CA . LEU A 1 399 ? -40.631 -9.159 51.451 1.00 92.88 399 LEU A CA 1
ATOM 3013 C C . LEU A 1 399 ? -40.402 -10.619 51.104 1.00 92.88 399 LEU A C 1
ATOM 3015 O O . LEU A 1 399 ? -41.303 -11.429 51.300 1.00 92.88 399 LEU A O 1
ATOM 3019 N N . ALA A 1 400 ? -39.212 -10.959 50.626 1.00 88.50 400 ALA A N 1
ATOM 3020 C CA . ALA A 1 400 ? -38.861 -12.338 50.329 1.00 88.50 400 ALA A CA 1
ATOM 3021 C C . ALA A 1 400 ? -37.420 -12.658 50.718 1.00 88.50 400 ALA A C 1
ATOM 3023 O O . ALA A 1 400 ? -36.533 -11.814 50.625 1.00 88.50 400 ALA A O 1
ATOM 3024 N N . TYR A 1 401 ? -37.204 -13.897 51.135 1.00 88.81 401 TYR A N 1
ATOM 3025 C CA . TYR A 1 401 ? -35.896 -14.525 51.199 1.00 88.81 401 TYR A CA 1
ATOM 3026 C C . TYR A 1 401 ? -35.707 -15.348 49.926 1.00 88.81 401 TYR A C 1
ATOM 3028 O O . TYR A 1 401 ? -36.573 -16.156 49.583 1.00 88.81 401 TYR A O 1
ATOM 3036 N N . VAL A 1 402 ? -34.603 -15.109 49.229 1.00 83.56 402 VAL A N 1
ATOM 3037 C CA . VAL A 1 402 ? -34.236 -15.756 47.971 1.00 83.56 402 VAL A CA 1
ATOM 3038 C C . VAL A 1 402 ? -32.957 -16.548 48.209 1.00 83.56 402 VAL A C 1
ATOM 3040 O O . VAL A 1 402 ? -32.024 -16.040 48.829 1.00 83.56 402 VAL A O 1
ATOM 3043 N N . TYR A 1 403 ? -32.925 -17.783 47.731 1.00 82.88 403 TYR A N 1
ATOM 3044 C CA . TYR A 1 403 ? -31.742 -18.628 47.720 1.00 82.88 403 TYR A CA 1
ATOM 3045 C C . TYR A 1 403 ? -31.511 -19.129 46.300 1.00 82.88 403 TYR A C 1
ATOM 3047 O O . TYR A 1 403 ? -32.424 -19.700 45.698 1.00 82.88 403 TYR A O 1
ATOM 3055 N N . ASP A 1 404 ? -30.313 -18.880 45.790 1.00 73.25 404 ASP A N 1
ATOM 3056 C CA . ASP A 1 404 ? -29.857 -19.338 44.487 1.00 73.25 404 ASP A CA 1
ATOM 3057 C C . ASP A 1 404 ? -28.865 -20.481 44.669 1.00 73.25 404 ASP A C 1
ATOM 3059 O O . ASP A 1 404 ? -27.852 -20.337 45.353 1.00 73.25 404 ASP A O 1
ATOM 3063 N N . ASP A 1 405 ? -29.208 -21.610 44.059 1.00 70.81 405 ASP A N 1
ATOM 3064 C CA . ASP A 1 405 ? -28.377 -22.795 43.914 1.00 70.81 405 ASP A CA 1
ATOM 3065 C C . ASP A 1 405 ? -27.935 -22.838 42.446 1.00 70.81 405 ASP A C 1
ATOM 3067 O O . ASP A 1 405 ? -28.760 -23.063 41.551 1.00 70.81 405 ASP A O 1
ATOM 3071 N N . SER A 1 406 ? -26.674 -22.495 42.183 1.00 61.38 406 SER A N 1
ATOM 3072 C CA . SER A 1 406 ? -26.099 -22.514 40.837 1.00 61.38 406 SER A CA 1
ATOM 3073 C C . SER A 1 406 ? -24.752 -23.224 40.864 1.00 61.38 406 SER A C 1
ATOM 3075 O O . SER A 1 406 ? -23.832 -22.780 41.545 1.00 61.38 406 SER A O 1
ATOM 3077 N N . ASN A 1 407 ? -24.651 -24.319 40.111 1.00 55.84 407 ASN A N 1
ATOM 3078 C CA . ASN A 1 407 ? -23.390 -25.015 39.879 1.00 55.84 407 ASN A CA 1
ATOM 3079 C C . ASN A 1 407 ? -22.839 -24.556 38.531 1.00 55.84 407 ASN A C 1
ATOM 3081 O O . ASN A 1 407 ? -23.558 -24.592 37.532 1.00 55.84 407 ASN A O 1
ATOM 3085 N N . ASN A 1 408 ? -21.579 -24.129 38.504 1.00 50.81 408 ASN A N 1
ATOM 3086 C CA . ASN A 1 408 ? -20.889 -23.761 37.275 1.00 50.81 408 ASN A CA 1
ATOM 3087 C C . ASN A 1 408 ? -19.455 -24.293 37.343 1.00 50.81 408 ASN A C 1
ATOM 3089 O O . ASN A 1 408 ? -18.582 -23.665 37.943 1.00 50.81 408 ASN A O 1
ATOM 3093 N N . ASP A 1 409 ? -19.250 -25.473 36.764 1.00 52.69 409 ASP A N 1
ATOM 3094 C CA . ASP A 1 409 ? -17.942 -26.111 36.665 1.00 52.69 409 ASP A CA 1
ATOM 3095 C C . ASP A 1 409 ? -17.311 -25.730 35.318 1.00 52.69 409 ASP A C 1
ATOM 3097 O O . ASP A 1 409 ? -17.839 -26.079 34.262 1.00 52.69 409 ASP A O 1
ATOM 3101 N N . ASN A 1 410 ? -16.171 -25.036 35.342 1.00 44.97 410 ASN A N 1
ATOM 3102 C CA . ASN A 1 410 ? -15.370 -24.775 34.145 1.00 44.97 410 ASN A CA 1
ATOM 3103 C C . ASN A 1 410 ? -14.183 -25.730 34.119 1.00 44.97 410 ASN A C 1
ATOM 3105 O O . ASN A 1 410 ? -13.313 -25.621 34.977 1.00 44.97 410 ASN A O 1
ATOM 3109 N N . ASP A 1 411 ? -14.083 -26.602 33.119 1.00 49.94 411 ASP A N 1
ATOM 3110 C CA . ASP A 1 411 ? -12.846 -27.344 32.871 1.00 49.94 411 ASP A CA 1
ATOM 3111 C C . ASP A 1 411 ? -11.974 -26.552 31.884 1.00 49.94 411 ASP A C 1
ATOM 3113 O O . ASP A 1 411 ? -12.310 -26.376 30.711 1.00 49.94 411 ASP A O 1
ATOM 3117 N N . VAL A 1 412 ? -10.840 -26.039 32.368 1.00 42.03 412 VAL A N 1
ATOM 3118 C CA . VAL A 1 412 ? -9.829 -25.383 31.527 1.00 42.03 412 VAL A CA 1
ATOM 3119 C C . VAL A 1 412 ? -8.580 -26.246 31.552 1.00 42.03 412 VAL A C 1
ATOM 3121 O O . VAL A 1 412 ? -7.901 -26.340 32.571 1.00 42.03 412 VAL A O 1
ATOM 3124 N N . ASN A 1 413 ? -8.255 -26.892 30.428 1.00 39.75 413 ASN A N 1
ATOM 3125 C CA . ASN A 1 413 ? -7.097 -27.795 30.329 1.00 39.75 413 ASN A CA 1
ATOM 3126 C C . ASN A 1 413 ? -7.069 -28.931 31.387 1.00 39.75 413 ASN A C 1
ATOM 3128 O O . ASN A 1 413 ? -5.997 -29.442 31.720 1.00 39.75 413 ASN A O 1
ATOM 3132 N N . GLY A 1 414 ? -8.239 -29.369 31.870 1.00 44.75 414 GLY A N 1
ATOM 3133 C CA . GLY A 1 414 ? -8.384 -30.445 32.861 1.00 44.75 414 GLY A CA 1
ATOM 3134 C C . GLY A 1 414 ? -8.237 -30.012 34.324 1.00 44.75 414 GLY A C 1
ATOM 3135 O O . GLY A 1 414 ? -8.132 -30.884 35.190 1.00 44.75 414 GLY A O 1
ATOM 3136 N N . ASP A 1 415 ? -8.207 -28.702 34.589 1.00 38.09 415 ASP A N 1
ATOM 3137 C CA . ASP A 1 415 ? -8.362 -28.124 35.922 1.00 38.09 415 ASP A CA 1
ATOM 3138 C C . ASP A 1 415 ? -9.773 -27.520 36.065 1.00 38.09 415 ASP A C 1
ATOM 3140 O O . ASP A 1 415 ? -10.145 -26.605 35.325 1.00 38.09 415 ASP A O 1
ATOM 3144 N N . SER A 1 416 ? -10.532 -28.002 37.057 1.00 42.94 416 SER A N 1
ATOM 3145 C CA . SER A 1 416 ? -11.882 -27.521 37.367 1.00 42.94 416 SER A CA 1
ATOM 3146 C C . SER A 1 416 ? -11.835 -26.186 38.123 1.00 42.94 416 SER A C 1
ATOM 3148 O O . SER A 1 416 ? -11.332 -26.123 39.252 1.00 42.94 416 SER A O 1
ATOM 3150 N N . ILE A 1 417 ? -12.384 -25.128 37.536 1.00 46.31 417 ILE A N 1
ATOM 3151 C CA . ILE A 1 417 ? -12.604 -23.821 38.157 1.00 46.31 417 ILE A CA 1
ATOM 3152 C C . ILE A 1 417 ? -14.095 -23.708 38.495 1.00 46.31 417 ILE A C 1
ATOM 3154 O O . ILE A 1 417 ? -14.930 -23.646 37.598 1.00 46.31 417 ILE A O 1
ATOM 3158 N N . ASP A 1 418 ? -14.413 -23.669 39.788 1.00 48.44 418 ASP A N 1
ATOM 3159 C CA . ASP A 1 418 ? -15.772 -23.459 40.300 1.00 48.44 418 ASP A CA 1
ATOM 3160 C C . ASP A 1 418 ? -16.126 -21.964 40.227 1.00 48.44 418 ASP A C 1
ATOM 3162 O O . ASP A 1 418 ? -15.475 -21.127 40.863 1.00 48.44 418 ASP A O 1
ATOM 3166 N N . ASN A 1 419 ? -17.117 -21.627 39.403 1.00 44.00 419 ASN A N 1
ATOM 3167 C CA . ASN A 1 419 ? -17.648 -20.274 39.234 1.00 44.00 419 ASN A CA 1
ATOM 3168 C C . ASN A 1 419 ? -19.152 -20.217 39.577 1.00 44.00 419 ASN A C 1
ATOM 3170 O O . ASN A 1 419 ? -19.874 -19.346 39.080 1.00 44.00 419 ASN A O 1
ATOM 3174 N N . GLY A 1 420 ? -19.646 -21.178 40.370 1.00 50.03 420 GLY A N 1
ATOM 3175 C CA . GLY A 1 420 ? -21.014 -21.195 40.882 1.00 50.03 420 GLY A CA 1
ATOM 3176 C C . GLY A 1 420 ? -21.228 -20.080 41.905 1.00 50.03 420 GLY A C 1
ATOM 3177 O O . GLY A 1 420 ? -20.376 -19.818 42.753 1.00 50.03 420 GLY A O 1
ATOM 3178 N N . THR A 1 421 ? -22.363 -19.381 41.832 1.00 54.28 421 THR A N 1
ATOM 3179 C CA . THR A 1 421 ? -22.772 -18.443 42.891 1.00 54.28 421 THR A CA 1
ATOM 3180 C C . THR A 1 421 ? -23.825 -19.130 43.753 1.00 54.28 421 THR A C 1
ATOM 3182 O O . THR A 1 421 ? -25.007 -19.160 43.410 1.00 54.28 421 THR A O 1
ATOM 3185 N N . GLU A 1 422 ? -23.406 -19.704 44.877 1.00 63.00 422 GLU A N 1
ATOM 3186 C CA . GLU A 1 422 ? -24.323 -20.148 45.928 1.00 63.00 422 GLU A CA 1
ATOM 3187 C C . GLU A 1 422 ? -24.588 -18.969 46.865 1.00 63.00 422 GLU A C 1
ATOM 3189 O O . GLU A 1 422 ? -23.707 -18.530 47.604 1.00 63.00 422 GLU A O 1
ATOM 3194 N N . GLY A 1 423 ? -25.798 -18.414 46.836 1.00 68.25 423 GLY A N 1
ATOM 3195 C CA . GLY A 1 423 ? -26.054 -17.137 47.495 1.00 68.25 423 GLY A CA 1
ATOM 3196 C C . GLY A 1 423 ? -27.444 -17.032 48.089 1.00 68.25 423 GLY A C 1
ATOM 3197 O O . GLY A 1 423 ? -28.443 -17.404 47.477 1.00 68.25 423 GLY A O 1
ATOM 3198 N N . SER A 1 424 ? -27.529 -16.460 49.292 1.00 77.00 424 SER A N 1
ATOM 3199 C CA . SER A 1 424 ? -28.807 -16.023 49.855 1.00 77.00 424 SER A CA 1
ATOM 3200 C C . SER A 1 424 ? -28.934 -14.507 49.840 1.00 77.00 424 SER A C 1
ATOM 3202 O O . SER A 1 424 ? -28.007 -13.803 50.249 1.00 77.00 424 SER A O 1
ATOM 3204 N N . ALA A 1 425 ? -30.103 -14.017 49.441 1.00 82.88 425 ALA A N 1
ATOM 3205 C CA . ALA A 1 425 ? -30.424 -12.601 49.373 1.00 82.88 425 ALA A CA 1
ATOM 3206 C C . ALA A 1 425 ? -31.816 -12.307 49.946 1.00 82.88 425 ALA A C 1
ATOM 3208 O O . ALA A 1 425 ? -32.701 -13.163 50.006 1.00 82.88 425 ALA A O 1
ATOM 3209 N N . VAL A 1 426 ? -32.027 -11.064 50.370 1.00 84.75 426 VAL A N 1
ATOM 3210 C CA . VAL A 1 426 ? -33.328 -10.565 50.825 1.00 84.75 426 VAL A CA 1
ATOM 3211 C C . VAL A 1 426 ? -33.858 -9.574 49.802 1.00 84.75 426 VAL A C 1
ATOM 3213 O O . VAL A 1 426 ? -33.197 -8.582 49.497 1.00 84.75 426 VAL A O 1
ATOM 3216 N N . ARG A 1 427 ? -35.072 -9.825 49.299 1.00 85.25 427 ARG A N 1
ATOM 3217 C CA . ARG A 1 427 ? -35.793 -8.914 48.410 1.00 85.25 427 ARG A CA 1
ATOM 3218 C C . ARG A 1 427 ? -36.794 -8.080 49.195 1.00 85.25 427 ARG A C 1
ATOM 3220 O O . ARG A 1 427 ? -37.646 -8.627 49.895 1.00 85.25 427 ARG A O 1
ATOM 3227 N N . VAL A 1 428 ? -36.743 -6.767 49.013 1.00 89.31 428 VAL A N 1
ATOM 3228 C CA . VAL A 1 428 ? -37.704 -5.811 49.570 1.00 89.31 428 VAL A CA 1
ATOM 3229 C C . VAL A 1 428 ? -38.326 -5.013 48.434 1.00 89.31 428 VAL A C 1
ATOM 3231 O O . VAL A 1 428 ? -37.609 -4.395 47.656 1.00 89.31 428 VAL A O 1
ATOM 3234 N N . GLY A 1 429 ? -39.653 -5.018 48.339 1.00 90.69 429 GLY A N 1
ATOM 3235 C CA . GLY A 1 429 ? -40.407 -4.337 47.291 1.00 90.69 429 GLY A CA 1
ATOM 3236 C C . GLY A 1 429 ? -41.471 -3.402 47.848 1.00 90.69 429 GLY A C 1
ATOM 3237 O O . GLY A 1 429 ? -42.162 -3.733 48.812 1.00 90.69 429 GLY A O 1
ATOM 3238 N N . LEU A 1 430 ? -41.635 -2.241 47.221 1.00 94.12 430 LEU A N 1
ATOM 3239 C CA . LEU A 1 430 ? -42.692 -1.278 47.520 1.00 94.12 430 LEU A CA 1
ATOM 3240 C C . LEU A 1 430 ? -43.343 -0.825 46.222 1.00 94.12 430 LEU A C 1
ATOM 3242 O O . LEU A 1 430 ? -42.654 -0.454 45.275 1.00 94.12 430 LEU A O 1
ATOM 3246 N N . GLY A 1 431 ? -44.671 -0.823 46.185 1.00 94.19 431 GLY A N 1
ATOM 3247 C CA . GLY A 1 431 ? -45.402 -0.453 44.986 1.00 94.19 431 GLY A CA 1
ATOM 3248 C C . GLY A 1 431 ? -46.792 0.084 45.251 1.00 94.19 431 GLY A C 1
ATOM 3249 O O . GLY A 1 431 ? -47.322 0.044 46.362 1.00 94.19 431 GLY A O 1
ATOM 3250 N N . THR A 1 432 ? -47.387 0.612 44.192 1.00 93.75 432 THR A N 1
ATOM 3251 C CA . THR A 1 432 ? -48.764 1.090 44.180 1.00 93.75 432 THR A CA 1
ATOM 3252 C C . THR A 1 432 ? -49.455 0.616 42.913 1.00 93.75 432 THR A C 1
ATOM 3254 O O . THR A 1 432 ? -48.881 0.654 41.828 1.00 93.75 432 THR A O 1
ATOM 3257 N N . GLN A 1 433 ? -50.702 0.172 43.048 1.00 92.94 433 GLN A N 1
ATOM 3258 C CA . GLN A 1 433 ? -51.597 -0.080 41.925 1.00 92.94 433 GLN A CA 1
ATOM 3259 C C . GLN A 1 433 ? -52.766 0.898 41.986 1.00 92.94 433 GLN A C 1
ATOM 3261 O O . GLN A 1 433 ? -53.441 0.997 43.009 1.00 92.94 433 GLN A O 1
ATOM 3266 N N . PHE A 1 434 ? -53.037 1.589 40.885 1.00 93.12 434 PHE A N 1
ATOM 3267 C CA . PHE A 1 434 ? -54.190 2.462 40.732 1.00 93.12 434 PHE A CA 1
ATOM 3268 C C . PHE A 1 434 ? -55.170 1.870 39.720 1.00 93.12 434 PHE A C 1
ATOM 3270 O O . PHE A 1 434 ? -54.818 1.616 38.569 1.00 93.12 434 PHE A O 1
ATOM 3277 N N . SER A 1 435 ? -56.409 1.657 40.148 1.00 91.88 435 SER A N 1
ATOM 3278 C CA . SER A 1 435 ? -57.521 1.272 39.278 1.00 91.88 435 SER A CA 1
ATOM 3279 C C . SER A 1 435 ? -58.250 2.539 38.849 1.00 91.88 435 SER A C 1
ATOM 3281 O O . SER A 1 435 ? -58.774 3.259 39.696 1.00 91.88 435 SER A O 1
ATOM 3283 N N . PHE A 1 436 ? -58.244 2.835 37.548 1.00 89.38 436 PHE A N 1
ATOM 3284 C CA . PHE A 1 436 ? -58.906 4.014 36.979 1.00 89.38 436 PHE A CA 1
ATOM 3285 C C . PHE A 1 436 ? -60.379 3.745 36.663 1.00 89.38 436 PHE A C 1
ATOM 3287 O O . PHE A 1 436 ? -61.207 4.650 36.745 1.00 89.38 436 PHE A O 1
ATOM 3294 N N . THR A 1 437 ? -60.677 2.510 36.253 1.00 88.25 437 THR A N 1
ATOM 3295 C CA . THR A 1 437 ? -62.021 1.992 35.967 1.00 88.25 437 THR A CA 1
ATOM 3296 C C . THR A 1 437 ? -62.096 0.525 36.402 1.00 88.25 437 THR A C 1
ATOM 3298 O O . THR A 1 437 ? -61.063 -0.078 36.703 1.00 88.25 437 THR A O 1
ATOM 3301 N N . LYS A 1 438 ? -63.282 -0.102 36.333 1.00 83.56 438 LYS A N 1
ATOM 3302 C CA . LYS A 1 438 ? -63.455 -1.550 36.586 1.00 83.56 438 LYS A CA 1
ATOM 3303 C C . LYS A 1 438 ? -62.544 -2.444 35.736 1.00 83.56 438 LYS A C 1
ATOM 3305 O O . LYS A 1 438 ? -62.232 -3.559 36.143 1.00 83.56 438 LYS A O 1
ATOM 3310 N N . ASN A 1 439 ? -62.138 -1.967 34.561 1.00 90.50 439 ASN A N 1
ATOM 3311 C CA . ASN A 1 439 ? -61.425 -2.759 33.564 1.00 90.50 439 ASN A CA 1
ATOM 3312 C C . ASN A 1 439 ? -59.985 -2.292 33.342 1.00 90.50 439 ASN A C 1
ATOM 3314 O O . ASN A 1 439 ? -59.236 -3.026 32.710 1.00 90.50 439 ASN A O 1
ATOM 3318 N N . PHE A 1 440 ? -59.590 -1.111 33.833 1.00 91.44 440 PHE A N 1
ATOM 3319 C CA . PHE A 1 440 ? -58.279 -0.517 33.558 1.00 91.44 440 PHE A CA 1
ATOM 3320 C C . PHE A 1 440 ? -57.555 -0.095 34.838 1.00 91.44 440 PHE A C 1
ATOM 3322 O O . PHE A 1 440 ? -58.049 0.744 35.597 1.00 91.44 440 PHE A O 1
ATOM 3329 N N . SER A 1 441 ? -56.350 -0.627 35.032 1.00 91.69 441 SER A N 1
ATOM 3330 C CA . SER A 1 441 ? -55.463 -0.291 36.148 1.00 91.69 441 SER A CA 1
ATOM 3331 C C . SER A 1 441 ? -54.017 -0.127 35.686 1.00 91.69 441 SER A C 1
ATOM 3333 O O . SER A 1 441 ? -53.599 -0.801 34.749 1.00 91.69 441 SER A O 1
ATOM 3335 N N . ALA A 1 442 ? -53.239 0.699 36.379 1.00 91.00 442 ALA A N 1
ATOM 3336 C CA . ALA A 1 442 ? -51.785 0.760 36.243 1.00 91.00 442 ALA A CA 1
ATOM 3337 C C . ALA A 1 442 ? -51.113 0.448 37.579 1.00 91.00 442 ALA A C 1
ATOM 3339 O O . ALA A 1 442 ? -51.703 0.669 38.636 1.00 91.00 442 ALA A O 1
ATOM 3340 N N . TYR A 1 443 ? -49.880 -0.040 37.540 1.00 91.31 443 TYR A N 1
ATOM 3341 C CA . TYR A 1 443 ? -49.061 -0.225 38.729 1.00 91.31 443 TYR A CA 1
ATOM 3342 C C . TYR A 1 443 ? -47.635 0.259 38.502 1.00 91.31 443 TYR A C 1
ATOM 3344 O O . TYR A 1 443 ? -47.138 0.285 37.376 1.00 91.31 443 TYR A O 1
ATOM 3352 N N . THR A 1 444 ? -46.990 0.630 39.601 1.00 92.94 444 THR A N 1
ATOM 3353 C CA . THR A 1 444 ? -45.558 0.898 39.668 1.00 92.94 444 THR A CA 1
ATOM 3354 C C . THR A 1 444 ? -44.995 0.310 40.950 1.00 92.94 444 THR A C 1
ATOM 3356 O O . THR A 1 444 ? -45.638 0.395 42.000 1.00 92.94 444 THR A O 1
ATOM 3359 N N . ASP A 1 445 ? -43.816 -0.293 40.874 1.00 89.31 445 ASP A N 1
ATOM 3360 C CA . ASP A 1 445 ? -43.094 -0.795 42.037 1.00 89.31 445 ASP A CA 1
ATOM 3361 C C . ASP A 1 445 ? -41.588 -0.691 41.867 1.00 89.31 445 ASP A C 1
ATOM 3363 O O . ASP A 1 445 ? -41.078 -0.705 40.751 1.00 89.31 445 ASP A O 1
ATOM 3367 N N . ALA A 1 446 ? -40.892 -0.589 42.993 1.00 89.19 446 ALA A N 1
ATOM 3368 C CA . ALA A 1 446 ? -39.448 -0.684 43.075 1.00 89.19 446 ALA A CA 1
ATOM 3369 C C . ALA A 1 446 ? -39.072 -1.840 44.004 1.00 89.19 446 ALA A C 1
ATOM 3371 O O . ALA A 1 446 ? -39.684 -2.002 45.063 1.00 89.19 446 ALA A O 1
ATOM 3372 N N . ASN A 1 447 ? -38.067 -2.627 43.622 1.00 84.88 447 ASN A N 1
ATOM 3373 C CA . ASN A 1 447 ? -37.553 -3.730 44.428 1.00 84.88 447 ASN A CA 1
ATOM 3374 C C . ASN A 1 447 ? -36.041 -3.601 44.601 1.00 84.88 447 ASN A C 1
ATOM 3376 O O . ASN A 1 447 ? -35.328 -3.301 43.648 1.00 84.88 447 ASN A O 1
ATOM 3380 N N . TYR A 1 448 ? -35.567 -3.874 45.807 1.00 84.25 448 TYR A N 1
ATOM 3381 C CA . TYR A 1 448 ? -34.161 -3.981 46.174 1.00 84.25 448 TYR A CA 1
ATOM 3382 C C . TYR A 1 448 ? -33.852 -5.434 46.544 1.00 84.25 448 TYR A C 1
ATOM 3384 O O . TYR A 1 448 ? -34.687 -6.079 47.184 1.00 84.25 448 TYR A O 1
ATOM 3392 N N . LEU A 1 449 ? -32.686 -5.945 46.156 1.00 80.69 449 LEU A N 1
ATOM 3393 C CA . LEU A 1 449 ? -32.217 -7.290 46.488 1.00 80.69 449 LEU A CA 1
ATOM 3394 C C . LEU A 1 449 ? -30.776 -7.183 47.002 1.00 80.69 449 LEU A C 1
ATOM 3396 O O . LEU A 1 449 ? -29.913 -6.708 46.278 1.00 80.69 449 LEU A O 1
ATOM 3400 N N . GLY A 1 450 ? -30.520 -7.616 48.237 1.00 73.75 450 GLY A N 1
ATOM 3401 C CA . GLY A 1 450 ? -29.173 -7.579 48.825 1.00 73.75 450 GLY A CA 1
ATOM 3402 C C . GLY A 1 450 ? -28.828 -8.863 49.579 1.00 73.75 450 GLY A C 1
ATOM 3403 O O . GLY A 1 450 ? -29.692 -9.419 50.266 1.00 73.75 450 GLY A O 1
ATOM 3404 N N . GLY A 1 451 ? -27.586 -9.340 49.449 1.00 70.56 451 GLY A N 1
ATOM 3405 C CA . GLY A 1 451 ? -27.119 -10.630 49.974 1.00 70.56 451 GLY A CA 1
ATOM 3406 C C . GLY A 1 451 ? -25.599 -10.818 49.872 1.00 70.56 451 GLY A C 1
ATOM 3407 O O . GLY A 1 451 ? -24.916 -9.959 49.335 1.00 70.56 451 GLY A O 1
ATOM 3408 N N . GLY A 1 452 ? -25.078 -11.919 50.431 1.00 58.72 452 GLY A N 1
ATOM 3409 C CA . GLY A 1 452 ? -23.642 -12.115 50.712 1.00 58.72 452 GLY A CA 1
ATOM 3410 C C . GLY A 1 452 ? -22.699 -12.100 49.504 1.00 58.72 452 GLY A C 1
ATOM 3411 O O . GLY A 1 452 ? -21.585 -11.615 49.653 1.00 58.72 452 GLY A O 1
ATOM 3412 N N . ASP A 1 453 ? -23.164 -12.556 48.338 1.00 58.25 453 ASP A N 1
ATOM 3413 C CA . ASP A 1 453 ? -22.344 -12.704 47.122 1.00 58.25 453 ASP A CA 1
ATOM 3414 C C . ASP A 1 453 ? -23.087 -12.248 45.841 1.00 58.25 453 ASP A C 1
ATOM 3416 O O . ASP A 1 453 ? -22.684 -12.562 44.726 1.00 58.25 453 ASP A O 1
ATOM 3420 N N . VAL A 1 454 ? -24.195 -11.501 45.984 1.00 50.16 454 VAL A N 1
ATOM 3421 C CA . VAL A 1 454 ? -24.994 -10.962 44.866 1.00 50.16 454 VAL A CA 1
ATOM 3422 C C . VAL A 1 454 ? -25.406 -9.523 45.180 1.00 50.16 454 VAL A C 1
ATOM 3424 O O . VAL A 1 454 ? -26.288 -9.296 46.013 1.00 50.16 454 VAL A O 1
ATOM 3427 N N . ASP A 1 455 ? -24.809 -8.562 44.474 1.00 51.50 455 ASP A N 1
ATOM 3428 C CA . ASP A 1 455 ? -25.212 -7.153 44.501 1.00 51.50 455 ASP A CA 1
ATOM 3429 C C . ASP A 1 455 ? -26.129 -6.855 43.303 1.00 51.50 455 ASP A C 1
ATOM 3431 O O . ASP A 1 455 ? -25.687 -6.775 42.156 1.00 51.50 455 ASP A O 1
ATOM 3435 N N . GLN A 1 456 ? -27.433 -6.696 43.554 1.00 52.69 456 GLN A N 1
ATOM 3436 C CA . GLN A 1 456 ? -28.373 -6.137 42.579 1.00 52.69 456 GLN A CA 1
ATOM 3437 C C . GLN A 1 456 ? -28.908 -4.801 43.108 1.00 52.69 456 GLN A C 1
ATOM 3439 O O . GLN A 1 456 ? -29.783 -4.763 43.973 1.00 52.69 456 GLN A O 1
ATOM 3444 N N . ASP A 1 457 ? -28.401 -3.693 42.562 1.00 65.38 457 ASP A N 1
ATOM 3445 C CA . ASP A 1 457 ? -28.550 -2.368 43.177 1.00 65.38 457 ASP A CA 1
ATOM 3446 C C . ASP A 1 457 ? -30.005 -1.879 43.334 1.00 65.38 457 ASP A C 1
ATOM 3448 O O . ASP A 1 457 ? -30.313 -1.260 44.351 1.00 65.38 457 ASP A O 1
ATOM 3452 N N . TRP A 1 458 ? -30.908 -2.116 42.369 1.00 79.19 458 TRP A N 1
ATOM 3453 C CA . TRP A 1 458 ? -32.367 -1.875 42.455 1.00 79.19 458 TRP A CA 1
ATOM 3454 C C . TRP A 1 458 ? -33.073 -2.252 41.133 1.00 79.19 458 TRP A C 1
ATOM 3456 O O . TRP A 1 458 ? -32.453 -2.328 40.077 1.00 79.19 458 TRP A O 1
ATOM 3466 N N . SER A 1 459 ? -34.394 -2.455 41.166 1.00 80.44 459 SER A N 1
ATOM 3467 C CA . SER A 1 459 ? -35.259 -2.612 39.983 1.00 80.44 459 SER A CA 1
ATOM 3468 C C . SER A 1 459 ? -36.510 -1.744 40.108 1.00 80.44 459 SER A C 1
ATOM 3470 O O . SER A 1 459 ? -36.998 -1.529 41.218 1.00 80.44 459 SER A O 1
ATOM 3472 N N . ALA A 1 460 ? -37.044 -1.265 38.983 1.00 85.94 460 ALA A N 1
ATOM 3473 C CA . ALA A 1 460 ? -38.304 -0.530 38.926 1.00 85.94 460 ALA A CA 1
ATOM 3474 C C . ALA A 1 460 ? -39.188 -1.067 37.794 1.00 85.94 460 ALA A C 1
ATOM 3476 O O . ALA A 1 460 ? -38.730 -1.222 36.665 1.00 85.94 460 ALA A O 1
ATOM 3477 N N . ASN A 1 461 ? -40.459 -1.320 38.093 1.00 81.19 461 ASN A N 1
ATOM 3478 C CA . ASN A 1 461 ? -41.450 -1.817 37.148 1.00 81.19 461 ASN A CA 1
ATOM 3479 C C . ASN A 1 461 ? -42.585 -0.804 36.980 1.00 81.19 461 ASN A C 1
ATOM 3481 O O . ASN A 1 461 ? -43.017 -0.153 37.936 1.00 81.19 461 ASN A O 1
ATOM 3485 N N . VAL A 1 462 ? -43.108 -0.713 35.758 1.00 85.62 462 VAL A N 1
ATOM 3486 C CA . VAL A 1 462 ? -44.352 -0.010 35.437 1.00 85.62 462 VAL A CA 1
ATOM 3487 C C . VAL A 1 462 ? -45.173 -0.873 34.489 1.00 85.62 462 VAL A C 1
ATOM 3489 O O . VAL A 1 462 ? -44.639 -1.448 33.544 1.00 85.62 462 VAL A O 1
ATOM 3492 N N . GLY A 1 463 ? -46.474 -0.984 34.737 1.00 88.25 463 GLY A N 1
ATOM 3493 C CA . GLY A 1 463 ? -47.351 -1.794 33.901 1.00 88.25 463 GLY A CA 1
ATOM 3494 C C . GLY A 1 463 ? -48.783 -1.290 33.882 1.00 88.25 463 GLY A C 1
ATOM 3495 O O . GLY A 1 463 ? -49.241 -0.602 34.795 1.00 88.25 463 GLY A O 1
ATOM 3496 N N . VAL A 1 464 ? -49.501 -1.654 32.823 1.00 87.88 464 VAL A N 1
ATOM 3497 C CA . VAL A 1 464 ? -50.936 -1.410 32.664 1.00 87.88 464 VAL A CA 1
ATOM 3498 C C . VAL A 1 464 ? -51.651 -2.741 32.471 1.00 87.88 464 VAL A C 1
ATOM 3500 O O . VAL A 1 464 ? -51.135 -3.649 31.824 1.00 87.88 464 VAL A O 1
ATOM 3503 N N . LYS A 1 465 ? -52.849 -2.869 33.035 1.00 86.81 465 LYS A N 1
ATOM 3504 C CA . LYS A 1 465 ? -53.693 -4.058 32.930 1.00 86.81 465 LYS A CA 1
ATOM 3505 C C . LYS A 1 465 ? -55.073 -3.650 32.439 1.00 86.81 465 LYS A C 1
ATOM 3507 O O . LYS A 1 465 ? -55.710 -2.780 33.034 1.00 86.81 465 LYS A O 1
ATOM 3512 N N . TYR A 1 466 ? -55.527 -4.321 31.384 1.00 86.56 466 TYR A N 1
ATOM 3513 C CA . TYR A 1 466 ? -56.893 -4.248 30.882 1.00 86.56 466 TYR A CA 1
ATOM 3514 C C . TYR A 1 466 ? -57.564 -5.620 31.019 1.00 86.56 466 TYR A C 1
ATOM 3516 O O . TYR A 1 466 ? -56.982 -6.623 30.616 1.00 86.56 466 TYR A O 1
ATOM 3524 N N . THR A 1 467 ? -58.757 -5.680 31.610 1.00 82.25 467 THR A N 1
ATOM 3525 C CA . THR A 1 467 ? -59.541 -6.924 31.751 1.00 82.25 467 THR A CA 1
ATOM 3526 C C . THR A 1 467 ? -60.815 -6.789 30.924 1.00 82.25 467 THR A C 1
ATOM 3528 O O . THR A 1 467 ? -61.567 -5.846 31.164 1.00 82.25 467 THR A O 1
ATOM 3531 N N . TRP A 1 468 ? -61.035 -7.676 29.947 1.00 74.00 468 TRP A N 1
ATOM 3532 C CA . TRP A 1 468 ? -62.213 -7.660 29.067 1.00 74.00 468 TRP A CA 1
ATOM 3533 C C . TRP A 1 468 ? -63.408 -8.420 29.642 1.00 74.00 468 TRP A C 1
ATOM 3535 O O . TRP A 1 468 ? -63.191 -9.422 30.363 1.00 74.00 468 TRP A O 1
#

pLDDT: mean 77.17, std 17.97, range [32.72, 98.88]

Solvent-accessible surface area (backbone atoms only — not comparable to full-atom values): 24447 Å² total; per-residue (Å²): 138,89,87,81,86,82,86,87,81,67,100,56,86,74,75,84,70,67,69,86,86,67,80,59,66,63,41,80,46,71,62,52,48,82,32,80,59,46,50,78,44,79,47,81,38,63,68,36,77,46,72,37,23,38,39,40,37,50,39,51,28,40,66,49,30,67,80,37,27,48,88,82,73,82,85,56,70,65,26,28,54,49,58,101,47,64,79,52,50,34,22,35,41,38,41,35,31,23,60,48,8,36,35,40,32,25,41,33,52,44,98,52,60,73,83,33,39,26,52,68,90,36,50,59,72,59,70,66,76,46,65,45,98,58,76,44,47,46,98,53,99,77,55,45,75,76,52,44,51,20,35,47,15,48,47,39,34,42,36,30,27,48,45,5,39,38,39,45,28,45,64,22,43,41,37,41,39,40,30,24,44,46,4,38,37,38,30,38,67,13,36,42,35,25,40,33,39,40,28,29,51,45,5,39,40,38,34,32,46,55,13,35,38,41,32,45,37,38,38,28,25,41,48,3,37,38,41,37,46,43,88,48,57,72,57,65,65,93,84,40,78,49,40,37,33,37,24,48,31,36,39,24,19,38,41,2,32,43,37,40,53,37,57,85,80,62,73,54,63,56,47,39,54,31,40,33,42,28,50,54,98,58,51,46,103,84,65,49,77,39,45,25,43,80,47,67,61,42,94,79,77,79,88,79,48,51,74,43,48,84,74,63,94,69,91,72,89,84,80,72,61,68,55,68,52,74,50,76,53,69,52,83,44,70,53,72,96,44,29,39,42,29,47,34,42,34,42,35,39,42,42,31,58,43,69,70,46,74,47,97,84,77,47,44,38,56,33,67,47,46,44,38,42,38,38,37,45,32,38,40,36,36,42,52,48,72,80,52,101,41,28,34,41,29,47,35,40,36,41,30,46,35,40,38,49,28,62,29,74,37,43,50,81,84,47,79,45,80,70,44,60,73,34,52,32,41,37,44,31,47,33,40,34,41,31,74,35,92,40,36,32,39,37,41,36,40,36,36,40,50,40,88,81,49,90,46,92,64,48,77,49,74,50,77,49,78,61,133

Organism: NCBI:txid1055535

Nearest PDB structures (foldseek):
  3qq2-assembly2_B  TM=9.138E-01  e=3.341E-04  Bordetella pertussis
  3qq2-assembly2_C  TM=9.084E-01  e=6.080E-04  Bordetella pertussis
  2qom-assembly2_B  TM=8.185E-01  e=2.207E-02  Escherichia coli O157:H7
  8bmx-assembly1_C  TM=4.904E-01  e=5.056E-01  Bacteroides thetaiotaomicron VPI-5482
  4epa-assembly1_A  TM=4.090E-01  e=2.909E-01  Yersinia pestis

Sequence (468 aa):
LEDSGFYGNSAEPSDYSGNGEANDVALYFSDSAASNYSMKNNVYFSNSTLLGDVVFASTFNANFYPQGHDSNADGVLDTNGGWADDSLNVDELNITLDNGSKWVGSATTSANVDDESTASTDWYDVTGNSLYPGVVTEANAWGRTIDDQVFQSGVFNVTLNNGSEWNTVNASNIDTLAVNNGSQVNVSESSLISDSIALTNGSSLNIGDEGYVGTDHLTVDSYSTVALSSDDNSSIYNGYYTPSLLANTITVTNGGLLDINVDQFDDNPFQTDTLELTSGNIADHNGNVVSGVFDIHSSDYVLNADLVNDRTWDTSKSNSDAWGFGLKAGYDFKLGDAGYVTPYGSVSGLFQSGDDYQLSNDMKVDGQSYDSMRYELGVDAGYTFTYSEDQALTPYFKLAYVYDDSNNDNDVNGDSIDNGTEGSAVRVGLGTQFSFTKNFSAYTDANYLGGGDVDQDWSANVGVKYTW

Secondary structure (DSSP, 8-state):
--S----S--SS-------TTS--EEEEEE--TT-SS--EEEEEEES-EEESEEEEE--PPTTEEEEEE-SSSSSS--EEES-SSGGGSSEEEEEEEESS-EEEE-EEE-S-TTTTEEEGGG-SS----EEEEEEEE-SSTT--EEEEEEEESEEEEEEE-SS-EEEE-EEEE-SEEEEETT-EEEESSEEEEEEEEEEESS-EEEE-TT-EEEEEEEEE-TT-EEEE--S----EETTEEPPSEEEEEEEE-TT-EEEE---TT---SEEEEEEEE-B-S---TTS---B-EEEE--SS----SEEEETT----------EEEEEEEEE--EEETTTEEEEEEEEEEEEEEPPPPEE-TTS-EE----EEEEEEEEEEEEEE-EE-SSS-EEEEEEEEEEEEEEEE-EEEETTEEEE----EEEEEEEEEEEEESSSSEEEEEEEEEEEETTEEEEEEEEEEEEE--

Radius of gyration: 37.67 Å; Cα contacts (8 Å, |Δi|>4): 1248; chains: 1; bounding box: 98×62×96 Å

InterPro domains:
  IPR003991 Pertactin virulence factor family [PR01484] (357-380)
  IPR003991 Pertactin virulence factor family [PR01484] (423-448)
  IPR003991 Pertactin virulence factor family [PR01484] (448-468)
  IPR005546 Autotransporter beta-domain [PF03797] (290-447)
  IPR005546 Autotransporter beta-domain [PS51208] (134-468)
  IPR005546 Autotransporter beta-domain [SM00869] (180-457)
  IPR006315 Outer membrane autotransporter barrel domain [TIGR01414] (314-468)
  IPR011050 Pectin lyase fold/virulence factor [SSF51126] (27-318)
  IPR036709 Autotransporter beta-domain superfamily [G3DSA:2.40.128.130] (246-468)
  IPR036709 Autotransporter beta-domain superfamily [SSF103515] (286-468)
  IPR051551 Bacterial autotransporter adhesion [PTHR35037] (315-468)

Mean predicted aligned error: 17.7 Å

Foldseek 3Di:
DPPDDDDDDDPDPDPLPQPPPDFPAQAEAEDDQAALWAAEEEAEAAPEEAETEHEHEFAFHPQFALQADDPPPPPDGAARGGDPDVVGRAHEAEYEYEHAYEYEYAAYYHPCQPNQKHDPVRHRPDFFDAFAPDFPFPPDPVRDRDGRGIHGNYAYEYEYYQQYEYEYHAEYEGAEYHYEQQYEYEFENYEHEYQEYEYEQQYEYEQEAPGAYAYAEYEFAHLYEYAFEYADQPPPPPNDRDANEEYQEYAFEHNGEYHAHYEQPDDDNYDYAEYEWEYPPDQPVVRHTRIGYYHHPYPDDDHPYHYHYPPPQDPDPDDKDKDKDKDKDWDWDDDPPWKTKIKIKMKMKMWIDFCWDQGPVRKTKHTWTKIKIKIKTKMKIWGWDDDDPFKIKIKIKMKMKMWMDIWTWIQIVNDTDTPGDGWIKIKIKIKMKIGPGNFKIKMKMKMAIDTDRDHDPIDIDIDMGGDD

=== Feature glossary ===
Annotated list of the representations used here:

Nearest PDB structures. The Foldseek neighbor list gives the closest experimentally determined structures in the PDB, ranked by structural alignment. TM-score near 1 means near-identical fold; near 0.3 means only rough topology match. This is how one finds what a novel AlphaFold prediction most resembles in the solved-structure universe.

Foldseek 3Di. Foldseek's 3Di representation compresses backbone geometry into a per-residue letter drawn from a learned twenty-state alphabet. It captures the tertiary interaction pattern around each residue — which residues are packed against it in space, regardless of where they are in sequence.

Radius of gyration, Cα contacts, bounding box. Radius of gyration (Rg) is the root-mean-square distance of Cα atoms from their centroid — a single number for overall size and compactness. A globular domain of N residues has Rg ≈ 2.2·N^0.38 Å; an extended or disordered chain has a much larger Rg. The Cα contact count is the number of residue pairs whose Cα atoms are within 8 Å and are more than four positions apart in sequence — a standard proxy for tertiary packing density. The bounding box is the smallest axis-aligned box enclosing all Cα atoms.

InterPro / GO / CATH / organism. The annotation block draws on four external resources. InterPro: which protein families and domains the sequence belongs to. GO: standardized terms for what the protein does, what process it participates in, and where in the cell it acts. CATH: which structural fold it has in the CATH hierarchy. Organism: the species of origin.

mmCIF coordinates. The mmCIF block holds the 3D Cartesian coordinates of each backbone atom (N, Cα, C, O) in ångströms. mmCIF is the PDB's canonical archive format — a tagged-loop text representation of the atomic model.

pLDDT. pLDDT is the predicted lDDT-Cα score: AlphaFold's confidence that the local environment of each residue (all inter-atomic distances within 15 Å) is correctly placed. It is a per-residue number between 0 and 100, with higher meaning more reliable.

Backbone torsions (φ/ψ). φ (phi) and ψ (psi) are the two rotatable backbone dihedrals per residue: φ is the C(i-1)–N–Cα–C torsion, ψ is the N–Cα–C–N(i+1) torsion, both in degrees on (−180°, 180°]. α-helical residues cluster near (−60°, −45°); β-strand residues near (−120°, +130°). A Ramachandran plot is simply a scatter of (φ, ψ) for every residue.

B-factor. For experimental (PDB) structures, the B-factor (temperature factor) quantifies the positional spread of each atom in the crystal — a combination of thermal vibration and static disorder — in units of Å². High B-factors mark flexible loops or poorly resolved regions; low B-factors mark the rigid, well-ordered core.

Secondary structure (3-state, P-SEA). SS3 is a coarse helix/strand/coil call (letters a/b/c) made by the P-SEA algorithm from inter-Cα distances and dihedrals. It is less detailed than DSSP but needs only Cα positions.

Predicted aligned error. Predicted aligned error is AlphaFold's pairwise confidence. Unlike pLDDT (per-residue), PAE is per-residue-pair and captures whether two parts of the structure are correctly placed relative to each other. Units are ångströms of expected positional error.

Solvent-accessible surface area. Solvent-accessible surface area (SASA) is the area in Å² traced out by the centre of a 1.4 Å probe sphere (a water molecule) rolled over the protein's van der Waals surface (Shrake–Rupley / Lee–Richards construction). Buried residues have near-zero SASA; fully exposed residues can exceed 200 Å². The total SASA scales roughly with the number of surface residues.

Secondary structure (8-state, DSSP). The SS8 string is DSSP's per-residue secondary-structure call. α-helix (H) means an i→i+4 H-bond ladder; β-strand (E) means the residue participates in a β-sheet; 3₁₀ (G) and π (I) are tighter and wider helices; T/S are turns/bends; '-' is loop.

Rendered structure images. Structure images are PyMOL renders from six orthogonal camera directions. Cartoon representation draws helices as coils and strands as arrows; sticks shows the backbone as bonds; surface shows the solvent-excluded envelope. Rainbow coloring maps sequence position to hue (blue→red, N→C); chain coloring assigns a distinct color per polypeptide.

Sequence. The amino-acid sequence is the protein's primary structure: the linear order of residues from the N-terminus to the C-terminus, written in one-letter code. Everything else here — the 3D coordinates, the secondary structure, the domain annotations — is ultimately a consequence of this string.

Contact-map, Ramachandran, and PAE plots. Three diagnostic plots accompany the record. The Cα contact map visualizes the tertiary structure as a 2D adjacency matrix (8 Å cutoff, sequence-local contacts suppressed). The Ramachandran plot shows the distribution of backbone (φ, ψ) torsions, with points in the α and β basins reflecting secondary structure content. The PAE plot shows AlphaFold's inter-residue confidence as a color matrix.